Protein AF-A0A8S3URK1-F1 (afdb_monomer_lite)

Structure (mmCIF, N/CA/C/O backbone):
data_AF-A0A8S3URK1-F1
#
_entry.id   AF-A0A8S3URK1-F1
#
loop_
_atom_site.group_PDB
_atom_site.id
_atom_site.type_symbol
_atom_site.label_atom_id
_atom_site.label_alt_id
_atom_site.label_comp_id
_atom_site.label_asym_id
_atom_site.label_entity_id
_atom_site.label_seq_id
_atom_site.pdbx_PDB_ins_code
_atom_site.Cartn_x
_atom_site.Cartn_y
_atom_site.Cartn_z
_atom_site.occupancy
_atom_site.B_iso_or_equiv
_atom_site.auth_seq_id
_atom_site.auth_comp_id
_atom_site.auth_asym_id
_atom_site.auth_atom_id
_atom_site.pdbx_PDB_model_num
ATOM 1 N N . MET A 1 1 ? 63.886 13.505 22.104 1.00 47.84 1 MET A N 1
ATOM 2 C CA . MET A 1 1 ? 63.381 12.835 20.883 1.00 47.84 1 MET A CA 1
ATOM 3 C C . MET A 1 1 ? 62.865 11.463 21.289 1.00 47.84 1 MET A C 1
ATOM 5 O O . MET A 1 1 ? 63.407 10.944 22.248 1.00 47.84 1 MET A O 1
ATOM 9 N N . THR A 1 2 ? 61.852 10.949 20.578 1.00 41.78 2 THR A N 1
ATOM 10 C CA . THR A 1 2 ? 61.028 9.735 20.816 1.00 41.78 2 THR A CA 1
ATOM 11 C C . THR A 1 2 ? 59.815 9.923 21.732 1.00 41.78 2 THR A C 1
ATOM 13 O O . THR A 1 2 ? 59.834 9.609 22.917 1.00 41.78 2 THR A O 1
ATOM 16 N N . SER A 1 3 ? 58.750 10.441 21.112 1.00 43.09 3 SER A N 1
ATOM 17 C CA . SER A 1 3 ? 57.370 10.423 21.595 1.00 43.09 3 SER A CA 1
ATOM 18 C C . SER A 1 3 ? 56.745 9.070 21.237 1.00 43.09 3 SER A C 1
ATOM 20 O O . SER A 1 3 ? 56.792 8.667 20.074 1.00 43.09 3 SER A O 1
ATOM 22 N N . ALA A 1 4 ? 56.207 8.364 22.230 1.00 47.16 4 ALA A N 1
ATOM 23 C CA . ALA A 1 4 ? 55.494 7.104 22.064 1.00 47.16 4 ALA A CA 1
ATOM 24 C C . ALA A 1 4 ? 54.035 7.384 21.673 1.00 47.16 4 ALA A C 1
ATOM 26 O O . ALA A 1 4 ? 53.295 8.015 22.426 1.00 47.16 4 ALA A O 1
ATOM 27 N N . ALA A 1 5 ? 53.630 6.921 20.490 1.00 54.31 5 ALA A N 1
ATOM 28 C CA . ALA A 1 5 ? 52.245 6.945 20.040 1.00 54.31 5 ALA A CA 1
ATOM 29 C C . ALA A 1 5 ? 51.545 5.643 20.458 1.00 54.31 5 ALA A C 1
ATOM 31 O O . ALA A 1 5 ? 51.954 4.548 20.075 1.00 54.31 5 ALA A O 1
ATOM 32 N N . VAL A 1 6 ? 50.494 5.791 21.260 1.00 56.97 6 VAL A N 1
ATOM 33 C CA . VAL A 1 6 ? 49.556 4.740 21.662 1.00 56.97 6 VAL A CA 1
ATOM 34 C C . VAL A 1 6 ? 48.551 4.533 20.525 1.00 56.97 6 VAL A C 1
ATOM 36 O O . VAL A 1 6 ? 47.875 5.478 20.124 1.00 56.97 6 VAL A O 1
ATOM 39 N N . LEU A 1 7 ? 48.452 3.308 20.002 1.00 51.81 7 LEU A N 1
ATOM 40 C CA . LEU A 1 7 ? 47.400 2.897 19.065 1.00 51.81 7 LEU A CA 1
ATOM 41 C C . LEU A 1 7 ? 46.219 2.278 19.835 1.00 51.81 7 LEU A C 1
ATOM 43 O O . LEU A 1 7 ? 46.465 1.490 20.753 1.00 51.81 7 LEU A O 1
ATOM 47 N N . PRO A 1 8 ? 44.953 2.560 19.472 1.00 57.94 8 PRO A N 1
ATOM 48 C CA . PRO A 1 8 ? 43.804 1.893 20.068 1.00 57.94 8 PRO A CA 1
ATOM 49 C C . PRO A 1 8 ? 43.569 0.517 19.438 1.00 57.94 8 PRO A C 1
ATOM 51 O O . PRO A 1 8 ? 43.582 0.347 18.219 1.00 57.94 8 PRO A O 1
ATOM 54 N N . SER A 1 9 ? 43.313 -0.448 20.314 1.00 50.94 9 SER A N 1
ATOM 55 C CA . SER A 1 9 ? 42.939 -1.825 20.011 1.00 50.94 9 SER A CA 1
ATOM 56 C C . SER A 1 9 ? 41.551 -1.878 19.361 1.00 50.94 9 SER A C 1
ATOM 58 O O . SER A 1 9 ? 40.572 -1.410 19.941 1.00 50.94 9 SER A O 1
ATOM 60 N N . ILE A 1 10 ? 41.461 -2.438 18.153 1.00 49.50 10 ILE A N 1
ATOM 61 C CA . ILE A 1 10 ? 40.202 -2.652 17.430 1.00 49.50 10 ILE A CA 1
ATOM 62 C C . ILE A 1 10 ? 39.652 -4.023 17.841 1.00 49.50 10 ILE A C 1
ATOM 64 O O . ILE A 1 10 ? 40.228 -5.060 17.513 1.00 49.50 10 ILE A O 1
ATOM 68 N N . HIS A 1 11 ? 38.533 -4.032 18.566 1.00 46.09 11 HIS A N 1
ATOM 69 C CA . HIS A 1 11 ? 37.750 -5.235 18.841 1.00 46.09 11 HIS A CA 1
ATOM 70 C C . HIS A 1 11 ? 36.965 -5.641 17.585 1.00 46.09 11 HIS A C 1
ATOM 72 O O . HIS A 1 11 ? 35.986 -4.999 17.209 1.00 46.09 11 HIS A O 1
ATOM 78 N N . LEU A 1 12 ? 37.402 -6.720 16.934 1.00 48.31 12 LEU A N 1
ATOM 79 C CA . LEU A 1 12 ? 36.642 -7.411 15.895 1.00 48.31 12 LEU A CA 1
ATOM 80 C C . LEU A 1 12 ? 35.584 -8.299 16.559 1.00 48.31 12 LEU A C 1
ATOM 82 O O . LEU A 1 12 ? 35.905 -9.329 17.152 1.00 48.31 12 LEU A O 1
ATOM 86 N N . HIS A 1 13 ? 34.318 -7.895 16.448 1.00 48.47 13 HIS A N 1
ATOM 87 C CA . HIS A 1 13 ? 33.186 -8.755 16.768 1.00 48.47 13 HIS A CA 1
ATOM 88 C C . HIS A 1 13 ? 33.072 -9.878 15.732 1.00 48.47 13 HIS A C 1
ATOM 90 O O . HIS A 1 13 ? 32.981 -9.660 14.526 1.00 48.47 13 HIS A O 1
ATOM 96 N N . ASN A 1 14 ? 33.092 -11.093 16.264 1.00 44.47 14 ASN A N 1
ATOM 97 C CA . ASN A 1 14 ? 32.997 -12.367 15.577 1.00 44.47 14 ASN A CA 1
ATOM 98 C C . ASN A 1 14 ? 31.543 -12.578 15.106 1.00 44.47 14 ASN A C 1
ATOM 100 O O . ASN A 1 14 ? 30.657 -12.832 15.922 1.00 44.47 14 ASN A O 1
ATOM 104 N N . LEU A 1 15 ? 31.278 -12.421 13.805 1.00 48.09 15 LEU A N 1
ATOM 105 C CA . LEU A 1 15 ? 29.980 -12.735 13.201 1.00 48.09 15 LEU A CA 1
ATOM 106 C C . LEU A 1 15 ? 29.889 -14.246 12.964 1.00 48.09 15 LEU A C 1
ATOM 108 O O . LEU A 1 15 ? 30.557 -14.803 12.092 1.00 48.09 15 LEU A O 1
ATOM 112 N N . GLY A 1 16 ? 29.049 -14.893 13.772 1.00 40.69 16 GLY A N 1
ATOM 113 C CA . GLY A 1 16 ? 28.664 -16.291 13.633 1.00 40.69 16 GLY A CA 1
ATOM 114 C C . GLY A 1 16 ? 28.032 -16.555 12.270 1.00 40.69 16 GLY A C 1
ATOM 115 O O . GLY A 1 16 ? 26.977 -16.025 11.933 1.00 40.69 16 GLY A O 1
ATOM 116 N N . ARG A 1 17 ? 28.709 -17.391 11.485 1.00 46.41 17 ARG A N 1
ATOM 117 C CA . ARG A 1 17 ? 28.265 -17.900 10.191 1.00 46.41 17 ARG A CA 1
ATOM 118 C C . ARG A 1 17 ? 27.386 -19.127 10.436 1.00 46.41 17 ARG A C 1
ATOM 120 O O . ARG A 1 17 ? 27.897 -20.232 10.596 1.00 46.41 17 ARG A O 1
ATOM 127 N N . SER A 1 18 ? 26.075 -18.930 10.507 1.00 44.03 18 SER A N 1
ATOM 128 C CA . SER A 1 18 ? 25.092 -20.013 10.535 1.00 44.03 18 SER A CA 1
ATOM 129 C C . SER A 1 18 ? 25.006 -20.668 9.155 1.00 44.03 18 SER A C 1
ATOM 131 O O . SER A 1 18 ? 24.635 -20.053 8.158 1.00 44.03 18 SER A O 1
ATOM 133 N N . HIS A 1 19 ? 25.402 -21.937 9.115 1.00 39.25 19 HIS A N 1
ATOM 134 C CA . HIS A 1 19 ? 25.203 -22.860 8.008 1.00 39.25 19 HIS A CA 1
ATOM 135 C C . HIS A 1 19 ? 23.713 -23.229 7.951 1.00 39.25 19 HIS A C 1
ATOM 137 O O . HIS A 1 19 ? 23.219 -23.891 8.860 1.00 39.25 19 HIS A O 1
ATOM 143 N N . THR A 1 20 ? 22.995 -22.837 6.899 1.00 50.47 20 THR A N 1
ATOM 144 C CA . THR A 1 20 ? 21.738 -23.497 6.526 1.00 50.47 20 THR A CA 1
ATOM 145 C C . THR A 1 20 ? 22.033 -24.463 5.385 1.00 50.47 20 THR A C 1
ATOM 147 O O . THR A 1 20 ? 22.537 -24.088 4.325 1.00 50.47 20 THR A O 1
ATOM 150 N N . MET A 1 21 ? 21.807 -25.746 5.662 1.00 41.84 21 MET A N 1
ATOM 151 C CA . MET A 1 21 ? 21.830 -26.827 4.686 1.00 41.84 21 MET A CA 1
ATOM 152 C C . MET A 1 21 ? 20.651 -26.633 3.730 1.00 41.84 21 MET A C 1
ATOM 154 O O . MET A 1 21 ? 19.505 -26.555 4.163 1.00 41.84 21 MET A O 1
ATOM 158 N N . TYR A 1 22 ? 20.946 -26.542 2.436 1.00 38.03 22 TYR A N 1
ATOM 159 C CA . TYR A 1 22 ? 19.960 -26.649 1.367 1.00 38.03 22 TYR A CA 1
ATOM 160 C C . TYR A 1 22 ? 19.653 -28.137 1.180 1.00 38.03 22 TYR A C 1
ATOM 162 O O . TYR A 1 22 ? 20.423 -28.865 0.552 1.00 38.03 22 TYR A O 1
ATOM 170 N N . GLU A 1 23 ? 18.554 -28.600 1.770 1.00 42.09 23 GLU A N 1
ATOM 171 C CA . GLU A 1 23 ? 18.009 -29.918 1.471 1.00 42.09 23 GLU A CA 1
ATOM 172 C C . GLU A 1 23 ? 17.191 -29.863 0.183 1.00 42.09 23 GLU A C 1
ATOM 174 O O . GLU A 1 23 ? 16.421 -28.944 -0.091 1.00 42.09 23 GLU A O 1
ATOM 179 N N . SER A 1 24 ? 17.452 -30.856 -0.651 1.00 43.78 24 SER A N 1
ATOM 180 C CA . SER A 1 24 ? 16.912 -31.024 -1.988 1.00 43.78 24 SER A CA 1
ATOM 181 C C . SER A 1 24 ? 15.604 -31.798 -1.889 1.00 43.78 24 SER A C 1
ATOM 183 O O . SER A 1 24 ? 15.600 -32.880 -1.304 1.00 43.78 24 SER A O 1
ATOM 185 N N . SER A 1 25 ? 14.518 -31.340 -2.517 1.00 42.56 25 SER A N 1
ATOM 186 C CA . SER A 1 25 ? 13.457 -32.278 -2.890 1.00 42.56 25 SER A CA 1
ATOM 187 C C . SER A 1 25 ? 12.520 -31.799 -3.992 1.00 42.56 25 SER A C 1
ATOM 189 O O . SER A 1 25 ? 11.996 -30.694 -3.976 1.00 42.56 25 SER A O 1
ATOM 191 N N . ASN A 1 26 ? 12.301 -32.746 -4.902 1.00 42.41 26 ASN A N 1
ATOM 192 C CA . ASN A 1 26 ? 11.118 -32.986 -5.717 1.00 42.41 26 ASN A CA 1
ATOM 193 C C . ASN A 1 26 ? 10.698 -31.976 -6.788 1.00 42.41 26 ASN A C 1
ATOM 195 O O . ASN A 1 26 ? 9.828 -31.129 -6.626 1.00 42.41 26 ASN A O 1
ATOM 199 N N . ARG A 1 27 ? 11.190 -32.272 -7.997 1.00 42.44 27 ARG A N 1
ATOM 200 C CA . ARG A 1 27 ? 10.417 -32.118 -9.229 1.00 42.44 27 ARG A CA 1
ATOM 201 C C . ARG A 1 27 ? 9.268 -33.135 -9.224 1.00 42.44 27 ARG A C 1
ATOM 203 O O . ARG A 1 27 ? 9.509 -34.337 -9.332 1.00 42.44 27 ARG A O 1
ATOM 210 N N . HIS A 1 28 ? 8.032 -32.656 -9.159 1.00 40.91 28 HIS A N 1
ATOM 211 C CA . HIS A 1 28 ? 6.865 -33.407 -9.607 1.00 40.91 28 HIS A CA 1
ATOM 212 C C . HIS A 1 28 ? 6.241 -32.701 -10.808 1.00 40.91 28 HIS A C 1
ATOM 214 O O . HIS A 1 28 ? 5.720 -31.595 -10.731 1.00 40.91 28 HIS A O 1
ATOM 220 N N . THR A 1 29 ? 6.366 -33.376 -11.945 1.00 45.81 29 THR A N 1
ATOM 221 C CA . THR A 1 29 ? 5.532 -33.251 -13.137 1.00 45.81 29 THR A CA 1
ATOM 222 C C . THR A 1 29 ? 4.066 -33.416 -12.760 1.00 45.81 29 THR A C 1
ATOM 224 O O . THR A 1 29 ? 3.673 -34.501 -12.336 1.00 45.81 29 THR A O 1
ATOM 227 N N . VAL A 1 30 ? 3.263 -32.373 -12.964 1.00 42.00 30 VAL A N 1
ATOM 228 C CA . VAL A 1 30 ? 1.802 -32.472 -12.944 1.00 42.00 30 VAL A CA 1
ATOM 229 C C . VAL A 1 30 ? 1.272 -32.302 -14.362 1.00 42.00 30 VAL A C 1
ATOM 231 O O . VAL A 1 30 ? 1.680 -31.423 -15.121 1.00 42.00 30 VAL A O 1
ATOM 234 N N . LEU A 1 31 ? 0.409 -33.255 -14.692 1.00 39.50 31 LEU A N 1
ATOM 235 C CA . LEU A 1 31 ? -0.284 -33.489 -15.943 1.00 39.50 31 LEU A CA 1
ATOM 236 C C . LEU A 1 31 ? -1.135 -32.298 -16.391 1.00 39.50 31 LEU A C 1
ATOM 238 O O . LEU A 1 31 ? -1.891 -31.722 -15.615 1.00 39.50 31 LEU A O 1
ATOM 242 N N . GLN A 1 32 ? -1.089 -32.037 -17.698 1.00 40.94 32 GLN A N 1
ATOM 243 C CA . GLN A 1 32 ? -2.161 -31.369 -18.425 1.00 40.94 32 GLN A CA 1
ATOM 244 C C . GLN A 1 32 ? -3.442 -32.205 -18.319 1.00 40.94 32 GLN A C 1
ATOM 246 O O . GLN A 1 32 ? -3.496 -33.312 -18.853 1.00 40.94 32 GLN A O 1
ATOM 251 N N . TYR A 1 33 ? -4.486 -31.645 -17.710 1.00 40.22 33 TYR A N 1
ATOM 252 C CA . TYR A 1 33 ? -5.861 -32.032 -18.004 1.00 40.22 33 TYR A CA 1
ATOM 253 C C . TYR A 1 33 ? -6.613 -30.837 -18.577 1.00 40.22 33 TYR A C 1
ATOM 255 O O . TYR A 1 33 ? -6.858 -29.827 -17.926 1.00 40.22 33 TYR A O 1
ATOM 263 N N . VAL A 1 34 ? -6.952 -30.993 -19.852 1.00 44.06 34 VAL A N 1
ATOM 264 C CA . VAL A 1 34 ? -7.937 -30.213 -20.586 1.00 44.06 34 VAL A CA 1
ATOM 265 C C . VAL A 1 34 ? -9.311 -30.649 -20.092 1.00 44.06 34 VAL A C 1
ATOM 267 O O . VAL A 1 34 ? -9.696 -31.786 -20.338 1.00 44.06 34 VAL A O 1
ATOM 270 N N . THR A 1 35 ? -10.071 -29.754 -19.466 1.00 43.50 35 THR A N 1
ATOM 271 C CA . THR A 1 35 ? -11.538 -29.791 -19.527 1.00 43.50 35 THR A CA 1
ATOM 272 C C . THR A 1 35 ? -12.054 -28.362 -19.561 1.00 43.50 35 THR A C 1
ATOM 274 O O . THR A 1 35 ? -11.764 -27.548 -18.690 1.00 43.50 35 THR A O 1
ATOM 277 N N . GLY A 1 36 ? -12.743 -28.036 -20.650 1.00 39.22 36 GLY A N 1
ATOM 278 C CA . GLY A 1 36 ? -13.440 -26.776 -20.801 1.00 39.22 36 GLY A CA 1
ATOM 279 C C . GLY A 1 36 ? -14.810 -26.844 -20.151 1.00 39.22 36 GLY A C 1
ATOM 280 O O . GLY A 1 36 ? -15.503 -27.848 -20.282 1.00 39.22 36 GLY A O 1
ATOM 281 N N . VAL A 1 37 ? -15.219 -25.735 -19.546 1.00 42.34 37 VAL A N 1
ATOM 282 C CA . VAL A 1 37 ? -16.623 -25.368 -19.381 1.00 42.34 37 VAL A CA 1
ATOM 283 C C . VAL A 1 37 ? -16.699 -23.850 -19.540 1.00 42.34 37 VAL A C 1
ATOM 285 O O . VAL A 1 37 ? -16.269 -23.089 -18.681 1.00 42.34 37 VAL A O 1
ATOM 288 N N . HIS A 1 38 ? -17.216 -23.407 -20.686 1.00 38.91 38 HIS A N 1
ATOM 289 C CA . HIS A 1 38 ? -17.666 -22.034 -20.878 1.00 38.91 38 HIS A CA 1
ATOM 290 C C . HIS A 1 38 ? -19.008 -21.872 -20.159 1.00 38.91 38 HIS A C 1
ATOM 292 O O . HIS A 1 38 ? -20.006 -22.438 -20.601 1.00 38.91 38 HIS A O 1
ATOM 298 N N . ILE A 1 39 ? -19.050 -21.068 -19.097 1.00 41.91 39 ILE A N 1
ATOM 299 C CA . ILE A 1 39 ? -20.295 -20.475 -18.602 1.00 41.91 39 ILE A CA 1
ATOM 300 C C . ILE A 1 39 ? -20.234 -18.992 -18.936 1.00 41.91 39 ILE A C 1
ATOM 302 O O . ILE A 1 39 ? -19.425 -18.230 -18.417 1.00 41.91 39 ILE A O 1
ATOM 306 N N . SER A 1 40 ? -21.060 -18.622 -19.905 1.00 44.50 40 SER A N 1
ATOM 307 C CA . SER A 1 40 ? -21.350 -17.248 -20.279 1.00 44.50 40 SER A CA 1
ATOM 308 C C . SER A 1 40 ? -22.435 -16.721 -19.349 1.00 44.50 40 SER A C 1
ATOM 310 O O . SER A 1 40 ? -23.508 -17.317 -19.277 1.00 44.50 40 SER A O 1
ATOM 312 N N . THR A 1 41 ? -22.206 -15.581 -18.705 1.00 37.09 41 THR A N 1
ATOM 313 C CA . THR A 1 41 ? -23.281 -14.762 -18.132 1.00 37.09 41 THR A CA 1
ATOM 314 C C . THR A 1 41 ? -23.099 -13.290 -18.509 1.00 37.09 41 THR A C 1
ATOM 316 O O . THR A 1 41 ? -21.990 -12.858 -18.835 1.00 37.09 41 THR A O 1
ATOM 319 N N . PRO A 1 42 ? -24.209 -12.538 -18.612 1.00 51.31 42 PRO A N 1
ATOM 320 C CA . PRO A 1 42 ? -24.300 -11.403 -19.513 1.00 51.31 42 PRO A CA 1
ATOM 321 C C . PRO A 1 42 ? -23.984 -10.065 -18.842 1.00 51.31 42 PRO A C 1
ATOM 323 O O . PRO A 1 42 ? -24.346 -9.794 -17.702 1.00 51.31 42 PRO A O 1
ATOM 326 N N . SER A 1 43 ? -23.371 -9.192 -19.639 1.00 35.28 43 SER A N 1
ATOM 327 C CA . SER A 1 43 ? -23.187 -7.770 -19.372 1.00 35.28 43 SER A CA 1
ATOM 328 C C . SER A 1 43 ? -24.535 -7.041 -19.418 1.00 35.28 43 SER A C 1
ATOM 330 O O . SER A 1 43 ? -25.130 -6.876 -20.484 1.00 35.28 43 SER A O 1
ATOM 332 N N . SER A 1 44 ? -25.021 -6.591 -18.262 1.00 41.41 44 SER A N 1
ATOM 333 C CA . SER A 1 44 ? -26.115 -5.625 -18.163 1.00 41.41 44 SER A CA 1
ATOM 334 C C . SER A 1 44 ? -25.550 -4.213 -18.007 1.00 41.41 44 SER A C 1
ATOM 336 O O . SER A 1 44 ? -24.970 -3.858 -16.981 1.00 41.41 44 SER A O 1
ATOM 338 N N . TYR A 1 45 ? -25.747 -3.403 -19.044 1.00 36.16 45 TYR A N 1
ATOM 339 C CA . TYR A 1 45 ? -25.557 -1.958 -19.033 1.00 36.16 45 TYR A CA 1
ATOM 340 C C . TYR A 1 45 ? -26.515 -1.303 -18.032 1.00 36.16 45 TYR A C 1
ATOM 342 O O . TYR A 1 45 ? -27.726 -1.349 -18.233 1.00 36.16 45 TYR A O 1
ATOM 350 N N . ASN A 1 46 ? -25.981 -0.607 -17.025 1.00 37.62 46 ASN A N 1
ATOM 351 C CA . ASN A 1 46 ? -26.743 0.379 -16.262 1.00 37.62 46 ASN A CA 1
ATOM 352 C C . ASN A 1 46 ? -26.277 1.787 -16.645 1.00 37.62 46 ASN A C 1
ATOM 354 O O . ASN A 1 46 ? -25.191 2.246 -16.295 1.00 37.62 46 ASN A O 1
ATOM 358 N N . ARG A 1 47 ? -27.116 2.445 -17.446 1.00 38.16 47 ARG A N 1
ATOM 359 C CA . ARG A 1 47 ? -26.959 3.810 -17.941 1.00 38.16 47 ARG A CA 1
ATOM 360 C C . ARG A 1 47 ? -27.895 4.701 -17.130 1.00 38.16 47 ARG A C 1
ATOM 362 O O . ARG A 1 47 ? -29.043 4.883 -17.516 1.00 38.16 47 ARG A O 1
ATOM 369 N N . SER A 1 48 ? -27.398 5.268 -16.035 1.00 37.12 48 SER A N 1
ATOM 370 C CA . SER A 1 48 ? -28.146 6.247 -15.242 1.00 37.12 48 SER A CA 1
ATOM 371 C C . SER A 1 48 ? -27.752 7.674 -15.625 1.00 37.12 48 SER A C 1
ATOM 373 O O . SER A 1 48 ? -26.663 8.158 -15.340 1.00 37.12 48 SER A O 1
ATOM 375 N N . SER A 1 49 ? -28.671 8.297 -16.360 1.00 37.78 49 SER A N 1
ATOM 376 C CA . SER A 1 49 ? -29.280 9.595 -16.046 1.00 37.78 49 SER A CA 1
ATOM 377 C C . SER A 1 49 ? -28.366 10.751 -15.635 1.00 37.78 49 SER A C 1
ATOM 379 O O . SER A 1 49 ? -28.022 10.941 -14.474 1.00 37.78 49 SER A O 1
ATOM 381 N N . ARG A 1 50 ? -28.119 11.626 -16.617 1.00 37.72 50 ARG A N 1
ATOM 382 C CA . ARG A 1 50 ? -27.831 13.050 -16.418 1.00 37.72 50 ARG A CA 1
ATOM 383 C C . ARG A 1 50 ? -28.952 13.713 -15.610 1.00 37.72 50 ARG A C 1
ATOM 385 O O . ARG A 1 50 ? -30.094 13.722 -16.063 1.00 37.72 50 ARG A O 1
ATOM 392 N N . SER A 1 51 ? -28.587 14.409 -14.542 1.00 39.59 51 SER A N 1
ATOM 393 C CA . SER A 1 51 ? -29.345 15.543 -14.012 1.00 39.59 51 SER A CA 1
ATOM 394 C C . SER A 1 51 ? -28.434 16.764 -13.946 1.00 39.59 51 SER A C 1
ATOM 396 O O . SER A 1 51 ? -27.436 16.803 -13.232 1.00 39.59 51 SER A O 1
ATOM 398 N N . SER A 1 52 ? -28.784 17.749 -14.765 1.00 40.25 52 SER A N 1
ATOM 399 C CA . SER A 1 52 ? -28.345 19.136 -14.701 1.00 40.25 52 SER A CA 1
ATOM 400 C C . SER A 1 52 ? -28.769 19.796 -13.388 1.00 40.25 52 SER A C 1
ATOM 402 O O . SER A 1 52 ? -29.893 19.539 -12.962 1.00 40.25 52 SER A O 1
ATOM 404 N N . LEU A 1 53 ? -27.955 20.714 -12.849 1.00 37.09 53 LEU A N 1
ATOM 405 C CA . LEU A 1 53 ? -28.315 22.094 -12.450 1.00 37.09 53 LEU A CA 1
ATOM 406 C C . LEU A 1 53 ? -27.216 22.730 -11.570 1.00 37.09 53 LEU A C 1
ATOM 408 O O . LEU A 1 53 ? -26.641 22.065 -10.719 1.00 37.09 53 LEU A O 1
ATOM 412 N N . GLY A 1 54 ? -26.999 24.041 -11.750 1.00 33.25 54 GLY A N 1
ATOM 413 C CA . GLY A 1 54 ? -26.388 24.945 -10.755 1.00 33.25 54 GLY A CA 1
ATOM 414 C C . GLY A 1 54 ? -24.918 25.308 -11.002 1.00 33.25 54 GLY A C 1
ATOM 415 O O . GLY A 1 54 ? -24.029 24.533 -10.695 1.00 33.25 54 GLY A O 1
ATOM 416 N N . ALA A 1 55 ? -24.626 26.416 -11.694 1.00 36.81 55 ALA A N 1
ATOM 417 C CA . ALA A 1 55 ? -24.377 27.754 -11.117 1.00 36.81 55 ALA A CA 1
ATOM 418 C C . ALA A 1 55 ? -22.956 27.907 -10.519 1.00 36.81 55 ALA A C 1
ATOM 420 O O . ALA A 1 55 ? -22.616 27.332 -9.500 1.00 36.81 55 ALA A O 1
ATOM 421 N N . SER A 1 56 ? -22.058 28.604 -11.223 1.00 38.06 56 SER A N 1
ATOM 422 C CA . SER A 1 56 ? -21.725 30.025 -10.991 1.00 38.06 56 SER A CA 1
ATOM 423 C C . SER A 1 56 ? -20.614 30.235 -9.958 1.00 38.06 56 SER A C 1
ATOM 425 O O . SER A 1 56 ? -20.861 30.211 -8.762 1.00 38.06 56 SER A O 1
ATOM 427 N N . SER A 1 57 ? -19.418 30.610 -10.414 1.00 39.69 57 SER A N 1
ATOM 428 C CA . SER A 1 57 ? -18.768 31.831 -9.922 1.00 39.69 57 SER A CA 1
ATOM 429 C C . SER A 1 57 ? -17.584 32.229 -10.801 1.00 39.69 57 SER A C 1
ATOM 431 O O . SER A 1 57 ? -16.980 31.447 -11.530 1.00 39.69 57 SER A O 1
ATOM 433 N N . ARG A 1 58 ? -17.378 33.538 -10.797 1.00 44.38 58 ARG A N 1
ATOM 434 C CA . ARG A 1 58 ? -16.532 34.352 -11.650 1.00 44.38 58 ARG A CA 1
ATOM 435 C C . ARG A 1 58 ? -15.103 34.438 -11.102 1.00 44.38 58 ARG A C 1
ATOM 437 O O . ARG A 1 58 ? -14.921 34.429 -9.897 1.00 44.38 58 ARG A O 1
ATOM 444 N N . ILE A 1 59 ? -14.174 34.706 -12.025 1.00 48.03 59 ILE A N 1
ATOM 445 C CA . ILE A 1 59 ? -13.009 35.607 -11.899 1.00 48.03 59 ILE A CA 1
ATOM 446 C C . ILE A 1 59 ? -12.007 35.299 -10.768 1.00 48.03 59 ILE A C 1
ATOM 448 O O . ILE A 1 59 ? -12.263 35.580 -9.607 1.00 48.03 59 ILE A O 1
ATOM 452 N N . ASN A 1 60 ? -10.783 34.914 -11.155 1.00 37.91 60 ASN A N 1
ATOM 453 C CA . ASN A 1 60 ? -9.560 35.626 -10.751 1.00 37.91 60 ASN A CA 1
ATOM 454 C C . ASN A 1 60 ? -8.345 35.176 -11.586 1.00 37.91 60 ASN A C 1
ATOM 456 O O . ASN A 1 60 ? -7.823 34.077 -11.434 1.00 37.91 60 ASN A O 1
ATOM 460 N N . ARG A 1 61 ? -7.868 36.071 -12.461 1.00 45.78 61 ARG A N 1
ATOM 461 C CA . ARG A 1 61 ? -6.431 36.210 -12.762 1.00 45.78 61 ARG A CA 1
ATOM 462 C C . ARG A 1 61 ? -5.850 37.110 -11.663 1.00 45.78 61 ARG A C 1
ATOM 464 O O . ARG A 1 61 ? -6.531 38.068 -11.298 1.00 45.78 61 ARG A O 1
ATOM 471 N N . PRO A 1 62 ? -4.604 36.898 -11.204 1.00 53.91 62 PRO A N 1
ATOM 472 C CA . PRO A 1 62 ? -3.534 37.699 -11.804 1.00 53.91 62 PRO A CA 1
ATOM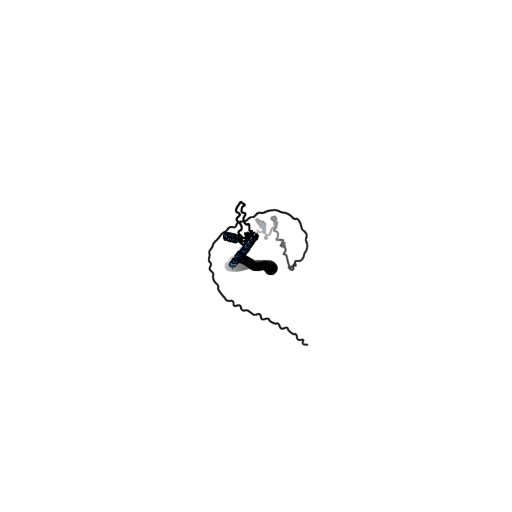 473 C C . PRO A 1 62 ? -2.130 37.054 -11.867 1.00 53.91 62 PRO A C 1
ATOM 475 O O . PRO A 1 62 ? -1.767 36.188 -11.087 1.00 53.91 62 PRO A O 1
ATOM 478 N N . ARG A 1 63 ? -1.350 37.634 -12.793 1.00 40.50 63 ARG A N 1
ATOM 479 C CA . ARG A 1 63 ? 0.081 37.998 -12.733 1.00 40.50 63 ARG A CA 1
ATOM 480 C C . ARG A 1 63 ? 1.170 36.921 -12.586 1.00 40.50 63 ARG A C 1
ATOM 482 O O . ARG A 1 63 ? 1.492 36.454 -11.507 1.00 40.50 63 ARG A O 1
ATOM 489 N N . THR A 1 64 ? 1.853 36.709 -13.716 1.00 51.66 64 THR A N 1
ATOM 490 C CA . THR A 1 64 ? 3.279 37.048 -13.934 1.00 51.66 64 THR A CA 1
ATOM 491 C C . THR A 1 64 ? 4.140 37.298 -12.690 1.00 51.66 64 THR A C 1
ATOM 493 O O . THR A 1 64 ? 3.947 38.315 -12.026 1.00 51.66 64 THR A O 1
ATOM 496 N N . ALA A 1 65 ? 5.202 36.511 -12.514 1.00 41.44 65 ALA A N 1
ATOM 497 C CA . ALA A 1 65 ? 6.594 36.899 -12.786 1.00 41.44 65 ALA A CA 1
ATOM 498 C C . ALA A 1 65 ? 7.572 35.974 -12.043 1.00 41.44 65 ALA A C 1
ATOM 500 O O . ALA A 1 65 ? 7.309 35.611 -10.905 1.00 41.44 65 ALA A O 1
ATOM 501 N N . ALA A 1 66 ? 8.728 35.751 -12.684 1.00 39.41 66 ALA A N 1
ATOM 502 C CA . ALA A 1 66 ? 10.032 35.453 -12.079 1.00 39.41 66 ALA A CA 1
ATOM 503 C C . ALA A 1 66 ? 10.190 34.079 -11.388 1.00 39.41 66 ALA A C 1
ATOM 505 O O . ALA A 1 66 ? 9.326 33.630 -10.659 1.00 39.41 66 ALA A O 1
ATOM 506 N N . ALA A 1 67 ? 11.292 33.347 -11.497 1.00 39.31 67 ALA A N 1
ATOM 507 C CA . ALA A 1 67 ? 12.528 33.416 -12.267 1.00 39.31 67 ALA A CA 1
ATOM 508 C C . ALA A 1 67 ? 13.329 32.135 -11.906 1.00 39.31 67 ALA A C 1
ATOM 510 O O . ALA A 1 67 ? 12.934 31.444 -10.972 1.00 39.31 67 ALA A O 1
ATOM 511 N N . VAL A 1 68 ? 14.498 31.927 -12.544 1.00 38.91 68 VAL A N 1
ATOM 512 C CA . VAL A 1 68 ? 15.696 31.280 -11.937 1.00 38.91 68 VAL A CA 1
ATOM 513 C C . VAL A 1 68 ? 15.580 29.743 -11.786 1.00 38.91 68 VAL A C 1
ATOM 515 O O . VAL A 1 68 ? 14.724 29.253 -11.074 1.00 38.91 68 VAL A O 1
ATOM 518 N N . LEU A 1 69 ? 16.383 28.851 -12.374 1.00 41.25 69 LEU A N 1
ATOM 519 C CA . LEU A 1 69 ? 17.626 28.854 -13.153 1.00 41.25 69 LEU A CA 1
ATOM 520 C C . LEU A 1 69 ? 17.659 27.510 -13.904 1.00 41.25 69 LEU A C 1
ATOM 522 O O . LEU A 1 69 ? 17.464 26.467 -13.284 1.00 41.25 69 LEU A O 1
ATOM 526 N N . THR A 1 70 ? 17.978 27.503 -15.195 1.00 38.38 70 THR A N 1
ATOM 527 C CA . THR A 1 70 ? 18.459 26.287 -15.867 1.00 38.38 70 THR A CA 1
ATOM 528 C C . THR A 1 70 ? 19.870 26.550 -16.362 1.00 38.38 70 THR A C 1
ATOM 530 O O . THR A 1 70 ? 20.078 27.360 -17.266 1.00 38.38 70 THR A O 1
ATOM 533 N N . ASN A 1 71 ? 20.825 25.879 -15.720 1.00 42.81 71 ASN A N 1
ATOM 534 C CA . ASN A 1 71 ? 22.205 25.751 -16.162 1.00 42.81 71 ASN A CA 1
ATOM 535 C C . ASN A 1 71 ? 22.227 25.066 -17.532 1.00 42.81 71 ASN A C 1
ATOM 537 O O . ASN A 1 71 ? 21.952 23.873 -17.629 1.00 42.81 71 ASN A O 1
ATOM 541 N N . ASN A 1 72 ? 22.567 25.825 -18.571 1.00 38.09 72 ASN A N 1
ATOM 542 C CA . ASN A 1 72 ? 23.016 25.283 -19.847 1.00 38.09 72 ASN A CA 1
ATOM 543 C C . ASN A 1 72 ? 24.537 25.409 -19.884 1.00 38.09 72 ASN A C 1
ATOM 545 O O . ASN A 1 72 ? 25.079 26.460 -20.227 1.00 38.09 72 ASN A O 1
ATOM 549 N N . GLU A 1 73 ? 25.203 24.328 -19.498 1.00 41.47 73 GLU A N 1
ATOM 550 C CA . GLU A 1 73 ? 26.615 24.108 -19.767 1.00 41.47 73 GLU A CA 1
ATOM 551 C C . GLU A 1 73 ? 26.770 23.369 -21.101 1.00 41.47 73 GLU A C 1
ATOM 553 O O . GLU A 1 73 ? 26.056 22.407 -21.378 1.00 41.47 73 GLU A O 1
ATOM 558 N N . CYS A 1 74 ? 27.757 23.842 -21.864 1.00 43.41 74 CYS A N 1
ATOM 559 C CA . CYS A 1 74 ? 28.451 23.170 -22.962 1.00 43.41 74 CYS A CA 1
ATOM 560 C C . CYS A 1 74 ? 27.686 22.995 -24.287 1.00 43.41 74 CYS A C 1
ATOM 562 O O . CYS A 1 74 ? 26.760 22.206 -24.419 1.00 43.41 74 CYS A O 1
ATOM 564 N N . ASP A 1 75 ? 28.154 23.684 -25.331 1.00 44.50 75 ASP A N 1
ATOM 565 C CA . ASP A 1 75 ? 29.125 23.098 -26.276 1.00 44.50 75 ASP A CA 1
ATOM 566 C C . ASP A 1 75 ? 29.076 23.872 -27.610 1.00 44.50 75 ASP A C 1
ATOM 568 O O . ASP A 1 75 ? 28.380 23.526 -28.565 1.00 44.50 75 ASP A O 1
ATOM 572 N N . ARG A 1 76 ? 29.775 25.014 -27.664 1.00 43.84 76 ARG A N 1
ATOM 573 C CA . ARG A 1 76 ? 29.989 25.772 -28.906 1.00 43.84 76 ARG A CA 1
ATOM 574 C C . ARG A 1 76 ? 31.202 25.178 -29.618 1.00 43.84 76 ARG A C 1
ATOM 576 O O . ARG A 1 76 ? 32.306 25.706 -29.524 1.00 43.84 76 ARG A O 1
ATOM 583 N N . VAL A 1 77 ? 30.974 24.088 -30.343 1.00 45.00 77 VAL A N 1
ATOM 584 C CA . VAL A 1 77 ? 31.929 23.525 -31.301 1.00 45.00 77 VAL A CA 1
ATOM 585 C C . VAL A 1 77 ? 31.383 23.738 -32.710 1.00 45.00 77 VAL A C 1
ATOM 587 O O . VAL A 1 77 ? 30.325 23.235 -33.069 1.00 45.00 77 VAL A O 1
ATOM 590 N N . SER A 1 78 ? 32.123 24.541 -33.477 1.00 50.41 78 SER A N 1
ATOM 591 C CA . SER A 1 78 ? 32.203 24.599 -34.941 1.00 50.41 78 SER A CA 1
ATOM 592 C C . SER A 1 78 ? 31.017 24.069 -35.756 1.00 50.41 78 SER A C 1
ATOM 594 O O . SER A 1 78 ? 31.012 22.922 -36.197 1.00 50.41 78 SER A O 1
ATOM 596 N N . GLN A 1 79 ? 30.106 24.971 -36.120 1.00 44.59 79 GLN A N 1
ATOM 597 C CA . GLN A 1 79 ? 29.336 24.859 -37.358 1.00 44.59 79 GLN A CA 1
ATOM 598 C C . GLN A 1 79 ? 29.994 25.745 -38.420 1.00 44.59 79 GLN A C 1
ATOM 600 O O . GLN A 1 79 ? 29.725 26.936 -38.543 1.00 44.59 79 GLN A O 1
ATOM 605 N N . VAL A 1 80 ? 30.915 25.134 -39.168 1.00 51.78 80 VAL A N 1
ATOM 606 C CA . VAL A 1 80 ? 31.281 25.579 -40.514 1.00 51.78 80 VAL A CA 1
ATOM 607 C C . VAL A 1 80 ? 30.133 25.130 -41.411 1.00 51.78 80 VAL A C 1
ATOM 609 O O . VAL A 1 80 ? 30.087 23.983 -41.853 1.00 51.78 80 VAL A O 1
ATOM 612 N N . GLU A 1 81 ? 29.146 26.002 -41.595 1.00 47.03 81 GLU A N 1
ATOM 613 C CA . GLU A 1 81 ? 28.068 25.768 -42.548 1.00 47.03 81 GLU A CA 1
ATOM 614 C C . GLU A 1 81 ? 28.563 26.084 -43.958 1.00 47.03 81 GLU A C 1
ATOM 616 O O . GLU A 1 81 ? 28.970 27.196 -44.291 1.00 47.03 81 GLU A O 1
ATOM 621 N N . HIS A 1 82 ? 28.563 25.028 -44.763 1.00 46.16 82 HIS A N 1
ATOM 622 C CA . HIS A 1 82 ? 28.825 25.032 -46.188 1.00 46.16 82 HIS A CA 1
ATOM 623 C C . HIS A 1 82 ? 27.843 25.946 -46.931 1.00 46.16 82 HIS A C 1
ATOM 625 O O . HIS A 1 82 ? 26.626 25.799 -46.814 1.00 46.16 82 HIS A O 1
ATOM 631 N N . GLU A 1 83 ? 28.392 26.834 -47.759 1.00 44.50 83 GLU A N 1
ATOM 632 C CA . GLU A 1 83 ? 27.643 27.643 -48.715 1.00 44.50 83 GLU A CA 1
ATOM 633 C C . GLU A 1 83 ? 26.795 26.793 -49.687 1.00 44.50 83 GLU A C 1
ATOM 635 O O . GLU A 1 83 ? 27.249 25.746 -50.168 1.00 44.50 83 GLU A O 1
ATOM 640 N N . PRO A 1 84 ? 25.598 27.270 -50.079 1.00 55.56 84 PRO A N 1
ATOM 641 C CA . PRO A 1 84 ? 24.820 26.675 -51.155 1.00 55.56 84 PRO A CA 1
ATOM 642 C C . PRO A 1 84 ? 25.486 26.957 -52.505 1.00 55.56 84 PRO A C 1
ATOM 644 O O . PRO A 1 84 ? 25.697 28.105 -52.894 1.00 55.56 84 PRO A O 1
ATOM 647 N N . THR A 1 85 ? 25.765 25.894 -53.256 1.00 49.09 85 THR A N 1
ATOM 648 C CA . THR A 1 85 ? 26.389 25.924 -54.582 1.00 49.09 85 THR A CA 1
ATOM 649 C C . THR A 1 85 ? 25.496 26.668 -55.582 1.00 49.09 85 THR A C 1
ATOM 651 O O . THR A 1 85 ? 24.594 26.113 -56.217 1.00 49.09 85 THR A O 1
ATOM 654 N N . ARG A 1 86 ? 25.745 27.972 -55.722 1.00 51.62 86 ARG A N 1
ATOM 655 C CA . ARG A 1 86 ? 25.143 28.829 -56.739 1.00 51.62 86 ARG A CA 1
ATOM 656 C C . ARG A 1 86 ? 25.792 28.519 -58.086 1.00 51.62 86 ARG A C 1
ATOM 658 O O . ARG A 1 86 ? 26.946 28.829 -58.346 1.00 51.62 86 ARG A O 1
ATOM 665 N N . ARG A 1 87 ? 24.991 27.846 -58.905 1.00 47.72 87 ARG A N 1
ATOM 666 C CA . ARG A 1 87 ? 25.043 27.692 -60.362 1.00 47.72 87 ARG A CA 1
ATOM 667 C C . ARG A 1 87 ? 26.055 28.585 -61.103 1.00 47.72 87 ARG A C 1
ATOM 669 O O . ARG A 1 87 ? 25.951 29.803 -61.059 1.00 47.72 87 ARG A O 1
ATOM 676 N N . HIS A 1 88 ? 26.887 27.901 -61.892 1.00 49.38 88 HIS A N 1
ATOM 677 C CA . HIS A 1 88 ? 27.232 28.197 -63.288 1.00 49.38 88 HIS A CA 1
ATOM 678 C C . HIS A 1 88 ? 27.670 29.635 -63.615 1.00 49.38 88 HIS A C 1
ATOM 680 O O . HIS A 1 88 ? 26.829 30.508 -63.774 1.00 49.38 88 HIS A O 1
ATOM 686 N N . ASN A 1 89 ? 28.978 29.822 -63.819 1.00 43.38 89 ASN A N 1
ATOM 687 C CA . ASN A 1 89 ? 29.574 30.646 -64.881 1.00 43.38 89 ASN A CA 1
ATOM 688 C C . ASN A 1 89 ? 31.090 30.389 -64.894 1.00 43.38 89 ASN A C 1
ATOM 690 O O . ASN A 1 89 ? 31.864 31.116 -64.282 1.00 43.38 89 ASN A O 1
ATOM 694 N N . LEU A 1 90 ? 31.507 29.312 -65.566 1.00 49.28 90 LEU A N 1
ATOM 695 C CA . LEU A 1 90 ? 32.899 29.162 -65.983 1.00 49.28 90 LEU A CA 1
ATOM 696 C C . LEU A 1 90 ? 33.067 29.908 -67.303 1.00 49.28 90 LEU A C 1
ATOM 698 O O . LEU A 1 90 ? 32.660 29.447 -68.370 1.00 49.28 90 LEU A O 1
ATOM 702 N N . GLU A 1 91 ? 33.639 31.094 -67.177 1.00 46.81 91 GLU A N 1
ATOM 703 C CA . GLU A 1 91 ? 34.168 31.912 -68.251 1.00 46.81 91 GLU A CA 1
ATOM 704 C C . GLU A 1 91 ? 35.423 31.216 -68.811 1.00 46.81 91 GLU A C 1
ATOM 706 O O . GLU A 1 91 ? 36.527 31.331 -68.283 1.00 46.81 91 GLU A O 1
ATOM 711 N N . ASN A 1 92 ? 35.236 30.403 -69.853 1.00 48.91 92 ASN A N 1
ATOM 712 C CA . ASN A 1 92 ? 36.325 29.778 -70.601 1.00 48.91 92 ASN A CA 1
ATOM 713 C C . ASN A 1 92 ? 36.949 30.812 -71.549 1.00 48.91 92 ASN A C 1
ATOM 715 O O . ASN A 1 92 ? 36.527 30.960 -72.697 1.00 48.91 92 ASN A O 1
ATOM 719 N N . HIS A 1 93 ? 37.985 31.502 -71.079 1.00 51.59 93 HIS A N 1
ATOM 720 C CA . HIS A 1 93 ? 38.895 32.269 -71.928 1.00 51.59 93 HIS A CA 1
ATOM 721 C C . HIS A 1 93 ? 39.930 31.332 -72.556 1.00 51.59 93 HIS A C 1
ATOM 723 O O . HIS A 1 93 ? 40.993 31.099 -71.991 1.00 51.59 93 HIS A O 1
ATOM 729 N N . MET A 1 94 ? 39.623 30.800 -73.743 1.00 48.69 94 MET A N 1
ATOM 730 C CA . MET A 1 94 ? 40.628 30.276 -74.676 1.00 48.69 94 MET A CA 1
ATOM 731 C C . MET A 1 94 ? 40.302 30.715 -76.117 1.00 48.69 94 MET A C 1
ATOM 733 O O . MET A 1 94 ? 39.134 30.717 -76.513 1.00 48.69 94 MET A O 1
ATOM 737 N N . PRO A 1 95 ? 41.315 31.114 -76.909 1.00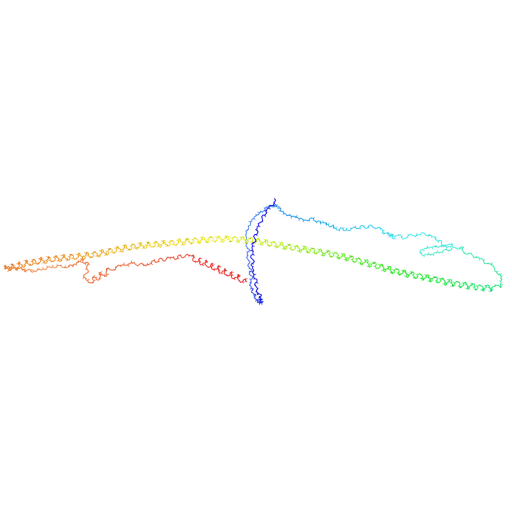 50.44 95 PRO A N 1
ATOM 738 C CA . PRO A 1 95 ? 41.138 31.996 -78.060 1.00 50.44 95 PRO A CA 1
ATOM 739 C C . PRO A 1 95 ? 40.638 31.320 -79.348 1.00 50.44 95 PRO A C 1
ATOM 741 O O . PRO A 1 95 ? 41.079 30.245 -79.748 1.00 50.44 95 PRO A O 1
ATOM 744 N N . LEU A 1 96 ? 39.738 32.057 -80.010 1.00 48.66 96 LEU A N 1
ATOM 745 C CA . LEU A 1 96 ? 39.406 32.129 -81.438 1.00 48.66 96 LEU A CA 1
ATOM 746 C C . LEU A 1 96 ? 39.850 30.965 -82.348 1.00 48.66 96 LEU A C 1
ATOM 748 O O . LEU A 1 96 ? 40.923 30.979 -82.956 1.00 48.66 96 LEU A O 1
ATOM 752 N N . LYS A 1 97 ? 38.909 30.052 -82.624 1.00 47.66 97 LYS A N 1
ATOM 753 C CA . LYS A 1 97 ? 38.902 29.315 -83.895 1.00 47.66 97 LYS A CA 1
ATOM 754 C C . LYS A 1 97 ? 38.546 30.277 -85.030 1.00 47.66 97 LYS A C 1
ATOM 756 O O . LYS A 1 97 ? 37.462 30.853 -85.063 1.00 47.66 97 LYS A O 1
ATOM 761 N N . ARG A 1 98 ? 39.500 30.416 -85.951 1.00 47.56 98 ARG A N 1
ATOM 762 C CA . ARG A 1 98 ? 39.445 31.179 -87.203 1.00 47.56 98 ARG A CA 1
ATOM 763 C C . ARG A 1 98 ? 38.094 31.023 -87.905 1.00 47.56 98 ARG A C 1
ATOM 765 O O . ARG A 1 98 ? 37.691 29.916 -88.265 1.00 47.56 98 ARG A O 1
ATOM 772 N N . ALA A 1 99 ? 37.437 32.160 -88.105 1.00 45.66 99 ALA A N 1
ATOM 773 C CA . ALA A 1 99 ? 36.246 32.295 -88.919 1.00 45.66 99 ALA A CA 1
ATOM 774 C C . ALA A 1 99 ? 36.508 31.749 -90.330 1.00 45.66 99 ALA A C 1
ATOM 776 O O . ALA A 1 99 ? 37.482 32.114 -90.990 1.00 45.66 99 ALA A O 1
ATOM 777 N N . ARG A 1 100 ? 35.614 30.874 -90.793 1.00 50.84 100 ARG A N 1
ATOM 778 C CA . ARG A 1 100 ? 35.457 30.612 -92.223 1.00 50.84 100 ARG A CA 1
ATOM 779 C C . ARG A 1 100 ? 34.948 31.905 -92.877 1.00 50.84 100 ARG A C 1
ATOM 781 O O . ARG A 1 100 ? 34.017 32.499 -92.329 1.00 50.84 100 ARG A O 1
ATOM 788 N N . PRO A 1 101 ? 35.522 32.347 -94.008 1.00 57.78 101 PRO A N 1
ATOM 789 C CA . PRO A 1 101 ? 35.034 33.530 -94.699 1.00 57.78 101 PRO A CA 1
ATOM 790 C C . PRO A 1 101 ? 33.611 33.294 -95.246 1.00 57.78 101 PRO A C 1
ATOM 792 O O . PRO A 1 101 ? 33.272 32.164 -95.619 1.00 57.78 101 PRO A O 1
ATOM 795 N N . PRO A 1 102 ? 32.763 34.336 -95.266 1.00 57.97 102 PRO A N 1
ATOM 796 C CA . PRO A 1 102 ? 31.361 34.234 -95.649 1.00 57.97 102 PRO A CA 1
ATOM 797 C C . PRO A 1 102 ? 31.164 33.939 -97.156 1.00 57.97 102 PRO A C 1
ATOM 799 O O . PRO A 1 102 ? 32.010 34.275 -97.986 1.00 57.97 102 PRO A O 1
ATOM 802 N N . PRO A 1 103 ? 30.035 33.309 -97.535 1.00 54.72 103 PRO A N 1
ATOM 803 C CA . PRO A 1 103 ? 29.836 32.624 -98.822 1.00 54.72 103 PRO A CA 1
ATOM 804 C C . PRO A 1 103 ? 29.691 33.512 -100.077 1.00 54.72 103 PRO A C 1
ATOM 806 O O . PRO A 1 103 ? 29.399 32.984 -101.146 1.00 54.72 103 PRO A O 1
ATOM 809 N N . TRP A 1 104 ? 29.933 34.822 -99.994 1.00 61.03 104 TRP A N 1
ATOM 810 C CA . TRP A 1 104 ? 29.830 35.764 -101.121 1.00 61.03 104 TRP A CA 1
ATOM 811 C C . TRP A 1 104 ? 31.183 36.153 -101.743 1.00 61.03 104 TRP A C 1
ATOM 813 O O . TRP A 1 104 ? 31.223 36.904 -102.710 1.00 61.03 104 TRP A O 1
ATOM 823 N N . GLN A 1 105 ? 32.294 35.582 -101.266 1.00 52.69 105 GLN A N 1
ATOM 824 C CA . GLN A 1 105 ? 33.631 35.769 -101.849 1.00 52.69 105 GLN A CA 1
ATOM 825 C C . GLN A 1 105 ? 34.025 34.614 -102.792 1.00 52.69 105 GLN A C 1
ATOM 827 O O . GLN A 1 105 ? 35.137 34.090 -102.766 1.00 52.69 105 GLN A O 1
ATOM 832 N N . LYS A 1 106 ? 33.074 34.195 -103.631 1.00 54.88 106 LYS A N 1
ATOM 833 C CA . LYS A 1 106 ? 33.296 33.397 -104.840 1.00 54.88 106 LYS A CA 1
ATOM 834 C C . LYS A 1 106 ? 32.841 34.286 -105.991 1.00 54.88 106 LYS A C 1
ATOM 836 O O . LYS A 1 106 ? 31.643 34.518 -106.067 1.00 54.88 106 LYS A O 1
ATOM 841 N N . ASN A 1 107 ? 33.788 34.807 -106.780 1.00 57.06 107 ASN A N 1
ATOM 842 C CA . ASN A 1 107 ? 33.653 35.535 -108.066 1.00 57.06 107 ASN A CA 1
ATOM 843 C C . ASN A 1 107 ? 34.514 36.812 -108.122 1.00 57.06 107 ASN A C 1
ATOM 845 O O . ASN A 1 107 ? 34.018 37.898 -108.405 1.00 57.06 107 ASN A O 1
ATOM 849 N N . LEU A 1 108 ? 35.820 36.680 -107.890 1.00 46.78 108 LEU A N 1
ATOM 850 C CA . LEU A 1 108 ? 36.795 37.612 -108.456 1.00 46.78 108 LEU A CA 1
ATOM 851 C C . LEU A 1 108 ? 37.755 36.780 -109.302 1.00 46.78 108 LEU A C 1
ATOM 853 O O . LEU A 1 108 ? 38.524 35.974 -108.777 1.00 46.78 108 LEU A O 1
ATOM 857 N N . ASP A 1 109 ? 37.595 36.913 -110.614 1.00 50.12 109 ASP A N 1
ATOM 858 C CA . ASP A 1 109 ? 38.448 36.316 -111.633 1.00 50.12 109 ASP A CA 1
ATOM 859 C C . ASP A 1 109 ? 39.820 37.015 -111.564 1.00 50.12 109 ASP A C 1
ATOM 861 O O . ASP A 1 109 ? 39.877 38.243 -111.682 1.00 50.12 109 ASP A O 1
ATOM 865 N N . PRO A 1 110 ? 40.926 36.300 -111.297 1.00 58.62 110 PRO A N 1
ATOM 866 C CA . PRO A 1 110 ? 42.252 36.896 -111.363 1.00 58.62 110 PRO A CA 1
ATOM 867 C C . PRO A 1 110 ? 42.583 37.263 -112.824 1.00 58.62 110 PRO A C 1
ATOM 869 O O . PRO A 1 110 ? 42.270 36.486 -113.729 1.00 58.62 110 PRO A O 1
ATOM 872 N N . PRO A 1 111 ? 43.209 38.424 -113.087 1.00 54.00 111 PRO A N 1
ATOM 873 C CA . PRO A 1 111 ? 43.509 38.869 -114.445 1.00 54.00 111 PRO A CA 1
ATOM 874 C C . PRO A 1 111 ? 44.431 37.880 -115.176 1.00 54.00 111 PRO A C 1
ATOM 876 O O . PRO A 1 111 ? 45.382 37.353 -114.599 1.00 54.00 111 PRO A O 1
ATOM 879 N N . MET A 1 112 ? 44.133 37.636 -116.456 1.00 48.00 112 MET A N 1
ATOM 880 C CA . MET A 1 112 ? 44.898 36.788 -117.377 1.00 48.00 112 MET A CA 1
ATOM 881 C C . MET A 1 112 ? 46.370 37.221 -117.439 1.00 48.00 112 MET A C 1
ATOM 883 O O . MET A 1 112 ? 46.676 38.281 -117.980 1.00 48.00 112 MET A O 1
ATOM 887 N N . VAL A 1 113 ? 47.287 36.387 -116.941 1.00 56.88 113 VAL A N 1
ATOM 888 C CA . VAL A 1 113 ? 48.735 36.592 -117.104 1.00 56.88 113 VAL A CA 1
ATOM 889 C C . VAL A 1 113 ? 49.280 35.523 -118.064 1.00 56.88 113 VAL A C 1
ATOM 891 O O . VAL A 1 113 ? 49.227 34.339 -117.726 1.00 56.88 113 VAL A O 1
ATOM 894 N N . PRO A 1 114 ? 49.764 35.888 -119.267 1.00 54.66 114 PRO A N 1
ATOM 895 C CA . PRO A 1 114 ? 50.355 34.935 -120.207 1.00 54.66 114 PRO A CA 1
ATOM 896 C C . PRO A 1 114 ? 51.684 34.382 -119.666 1.00 54.66 114 PRO A C 1
ATOM 898 O O . PRO A 1 114 ? 52.550 35.145 -119.242 1.00 54.66 114 PRO A O 1
ATOM 901 N N . PHE A 1 115 ? 51.850 33.053 -119.686 1.00 59.91 115 PHE A N 1
ATOM 902 C CA . PHE A 1 115 ? 53.067 32.355 -119.251 1.00 59.91 115 PHE A CA 1
ATOM 903 C C . PHE A 1 115 ? 53.796 31.769 -120.471 1.00 59.91 115 PHE A C 1
ATOM 905 O O . PHE A 1 115 ? 53.214 31.019 -121.258 1.00 59.91 115 PHE A O 1
ATOM 912 N N . VAL A 1 116 ? 55.068 32.135 -120.644 1.00 62.09 116 VAL A N 1
ATOM 913 C CA . VAL A 1 116 ? 55.935 31.653 -121.732 1.00 62.09 116 VAL A CA 1
ATOM 914 C C . VAL A 1 116 ? 56.572 30.334 -121.288 1.00 62.09 116 VAL A C 1
ATOM 916 O O . VAL A 1 116 ? 57.361 30.322 -120.348 1.00 62.09 116 VAL A O 1
ATOM 919 N N . CYS A 1 117 ? 56.213 29.217 -121.930 1.00 63.66 117 CYS A N 1
ATOM 920 C CA . CYS A 1 117 ? 56.690 27.876 -121.552 1.00 63.66 117 CYS A CA 1
ATOM 921 C C . CYS A 1 117 ? 58.042 27.498 -122.188 1.00 63.66 117 CYS A C 1
ATOM 923 O O . CYS A 1 117 ? 58.622 26.484 -121.811 1.00 63.66 117 CYS A O 1
ATOM 925 N N . GLY A 1 118 ? 58.546 28.300 -123.129 1.00 64.88 118 GLY A N 1
ATOM 926 C CA . GLY A 1 118 ? 59.837 28.115 -123.794 1.00 64.88 118 GLY A CA 1
ATOM 927 C C . GLY A 1 118 ? 59.962 29.004 -125.042 1.00 64.88 118 GLY A C 1
ATOM 928 O O . GLY A 1 118 ? 58.965 29.607 -125.454 1.00 64.88 118 GLY A O 1
ATOM 929 N N . PRO A 1 119 ? 61.157 29.117 -125.653 1.00 60.94 119 PRO A N 1
ATOM 930 C CA . PRO A 1 119 ? 61.352 29.868 -126.896 1.00 60.94 119 PRO A CA 1
ATOM 931 C C . PRO A 1 119 ? 60.386 29.368 -127.983 1.00 60.94 119 PRO A C 1
ATOM 933 O O . PRO A 1 119 ? 60.395 28.189 -128.317 1.00 60.94 119 PRO A O 1
ATOM 936 N N . GLY A 1 120 ? 59.514 30.246 -128.490 1.00 60.72 120 GLY A N 1
ATOM 937 C CA . GLY A 1 120 ? 58.548 29.926 -129.554 1.00 60.72 120 GLY A CA 1
ATOM 938 C C . GLY A 1 120 ? 57.172 29.393 -129.114 1.00 60.72 120 GLY A C 1
ATOM 939 O O . GLY A 1 120 ? 56.295 29.276 -129.969 1.00 60.72 120 GLY A O 1
ATOM 940 N N . TYR A 1 121 ? 56.931 29.144 -127.816 1.00 66.31 121 TYR A N 1
ATOM 941 C CA . TYR A 1 121 ? 55.669 28.567 -127.312 1.00 66.31 121 TYR A CA 1
ATOM 942 C C . TYR A 1 121 ? 54.997 29.444 -126.240 1.00 66.31 121 TYR A C 1
ATOM 944 O O . TYR A 1 121 ? 55.549 29.659 -125.155 1.00 66.31 121 TYR A O 1
ATOM 952 N N . ILE A 1 122 ? 53.768 29.908 -126.506 1.00 64.81 122 ILE A N 1
ATOM 953 C CA . ILE A 1 122 ? 52.942 30.660 -125.541 1.00 64.81 122 ILE A CA 1
ATOM 954 C C . ILE A 1 122 ? 51.703 29.830 -125.181 1.00 64.81 122 ILE A C 1
ATOM 956 O O . ILE A 1 122 ? 50.903 29.481 -126.053 1.00 64.81 122 ILE A O 1
ATOM 960 N N . LEU A 1 123 ? 51.539 29.511 -123.889 1.00 64.88 123 LEU A N 1
ATOM 961 C CA . LEU A 1 123 ? 50.442 28.683 -123.380 1.00 64.88 123 LEU A CA 1
ATOM 962 C C . LEU A 1 123 ? 49.409 29.546 -122.643 1.00 64.88 123 LEU A C 1
ATOM 964 O O . LEU A 1 123 ? 49.709 30.161 -121.620 1.00 64.88 123 LEU A O 1
ATOM 968 N N . SER A 1 124 ? 48.168 29.545 -123.131 1.00 65.88 124 SER A N 1
ATOM 969 C CA . SER A 1 124 ? 47.046 30.257 -122.506 1.00 65.88 124 SER A CA 1
ATOM 970 C C . SER A 1 124 ? 46.076 29.249 -121.876 1.00 65.88 124 SER A C 1
ATOM 972 O O . SER A 1 124 ? 45.475 28.434 -122.581 1.00 65.88 124 SER A O 1
ATOM 974 N N . ARG A 1 125 ? 45.924 29.271 -120.541 1.00 65.38 125 ARG A N 1
ATOM 975 C CA . ARG A 1 125 ? 45.029 28.361 -119.794 1.00 65.38 125 ARG A CA 1
ATOM 976 C C . ARG A 1 125 ? 43.804 29.100 -119.253 1.00 65.38 125 ARG A C 1
ATOM 978 O O . ARG A 1 125 ? 43.946 30.068 -118.516 1.00 65.38 125 ARG A O 1
ATOM 985 N N . SER A 1 126 ? 42.611 28.582 -119.547 1.00 66.19 126 SER A N 1
ATOM 986 C CA . SER A 1 126 ? 41.347 28.957 -118.891 1.00 66.19 126 SER A CA 1
ATOM 987 C C . SER A 1 126 ? 40.696 27.724 -118.250 1.00 66.19 126 SER A C 1
ATOM 989 O O . SER A 1 126 ? 41.056 26.591 -118.574 1.00 66.19 126 SER A O 1
ATOM 991 N N . LYS A 1 127 ? 39.727 27.916 -117.343 1.00 66.44 127 LYS A N 1
ATOM 992 C CA . LYS A 1 127 ? 39.078 26.821 -116.589 1.00 66.44 127 LYS A CA 1
ATOM 993 C C . LYS A 1 127 ? 38.375 25.754 -117.449 1.00 66.44 127 LYS A C 1
ATOM 995 O O . LYS A 1 127 ? 38.079 24.695 -116.907 1.00 66.44 127 LYS A O 1
ATOM 1000 N N . SER A 1 128 ? 38.121 25.986 -118.742 1.00 61.12 128 SER A N 1
ATOM 1001 C CA . SER A 1 128 ? 37.510 24.975 -119.629 1.00 61.12 128 SER A CA 1
ATOM 1002 C C . SER A 1 128 ? 38.209 24.754 -120.978 1.00 61.12 128 SER A C 1
ATOM 1004 O O . SER A 1 128 ? 37.768 23.890 -121.733 1.00 61.12 128 SER A O 1
ATOM 1006 N N . LYS A 1 129 ? 39.299 25.473 -121.295 1.00 54.78 129 LYS A N 1
ATOM 1007 C CA . LYS A 1 129 ? 40.062 25.306 -122.549 1.00 54.78 129 LYS A CA 1
ATOM 1008 C C . LYS A 1 129 ? 41.551 25.616 -122.376 1.00 54.78 129 LYS A C 1
ATOM 1010 O O . LYS A 1 129 ? 41.920 26.560 -121.673 1.00 54.78 129 LYS A O 1
ATOM 1015 N N . PHE A 1 130 ? 42.377 24.849 -123.085 1.00 59.22 130 PHE A N 1
ATOM 1016 C CA . PHE A 1 130 ? 43.818 25.048 -123.241 1.00 59.22 130 PHE A CA 1
ATOM 1017 C C . PHE A 1 130 ? 44.098 25.391 -124.707 1.00 59.22 130 PHE A C 1
ATOM 1019 O O . PHE A 1 130 ? 43.652 24.659 -125.588 1.00 59.22 130 PHE A O 1
ATOM 1026 N N . ALA A 1 131 ? 44.807 26.491 -124.966 1.00 59.88 131 ALA A N 1
ATOM 1027 C CA . ALA A 1 131 ? 45.255 26.873 -126.304 1.00 59.88 131 ALA A CA 1
ATOM 1028 C C . ALA A 1 131 ? 46.772 27.109 -126.281 1.00 59.88 131 ALA A C 1
ATOM 1030 O O . ALA A 1 131 ? 47.276 27.843 -125.426 1.00 59.88 131 ALA A O 1
ATOM 1031 N N . MET A 1 132 ? 47.487 26.452 -127.195 1.00 64.19 132 MET A N 1
ATOM 1032 C CA . MET A 1 132 ? 48.933 26.569 -127.372 1.00 64.19 132 MET A CA 1
ATOM 1033 C C . MET A 1 132 ? 49.192 27.208 -128.734 1.00 64.19 132 MET A C 1
ATOM 1035 O O . MET A 1 132 ? 48.774 26.657 -129.750 1.00 64.19 132 MET A O 1
ATOM 1039 N N . THR A 1 133 ? 49.844 28.368 -128.744 1.00 62.38 133 THR A N 1
ATOM 1040 C CA . THR A 1 133 ? 50.180 29.090 -129.977 1.00 62.38 133 THR A CA 1
ATOM 1041 C C . THR A 1 133 ? 51.681 28.945 -130.219 1.00 62.38 133 THR A C 1
ATOM 1043 O O . THR A 1 133 ? 52.483 29.370 -129.383 1.00 62.38 133 THR A O 1
ATOM 1046 N N . ILE A 1 134 ? 52.047 28.306 -131.332 1.00 63.00 134 ILE A N 1
ATOM 1047 C CA . ILE A 1 134 ? 53.431 28.136 -131.795 1.00 63.00 134 ILE A CA 1
ATOM 1048 C C . ILE A 1 134 ? 53.735 29.308 -132.735 1.00 63.00 134 ILE A C 1
ATOM 1050 O O . ILE A 1 134 ? 52.937 29.590 -133.626 1.00 63.00 134 ILE A O 1
ATOM 1054 N N . LYS A 1 135 ? 54.834 30.036 -132.505 1.00 56.28 135 LYS A N 1
ATOM 1055 C CA . LYS A 1 135 ? 55.278 31.104 -133.417 1.00 56.28 135 LYS A CA 1
ATOM 1056 C C . LYS A 1 135 ? 55.927 30.495 -134.668 1.00 56.28 135 LYS A C 1
ATOM 1058 O O . LYS A 1 135 ? 56.884 29.740 -134.546 1.00 56.28 135 LYS A O 1
ATOM 1063 N N . ASP A 1 136 ? 55.420 30.880 -135.837 1.00 50.09 136 ASP A N 1
ATOM 1064 C CA . ASP A 1 136 ? 55.720 30.357 -137.187 1.00 50.09 136 ASP A CA 1
ATOM 1065 C C . ASP A 1 136 ? 57.102 30.747 -137.774 1.00 50.09 136 ASP A C 1
ATOM 1067 O O . ASP A 1 136 ? 57.295 30.757 -138.984 1.00 50.09 136 ASP A O 1
ATOM 1071 N N . GLU A 1 137 ? 58.103 31.046 -136.942 1.00 50.06 137 GLU A N 1
ATOM 1072 C CA . GLU A 1 137 ? 59.452 31.454 -137.391 1.00 50.06 137 GLU A CA 1
ATOM 1073 C C . GLU A 1 137 ? 60.463 30.280 -137.429 1.00 50.06 137 GLU A C 1
ATOM 1075 O O . GLU A 1 137 ? 61.665 30.499 -137.327 1.00 50.06 137 GLU A O 1
ATOM 1080 N N . PHE A 1 138 ? 60.007 29.021 -137.539 1.00 47.94 138 PHE A N 1
ATOM 1081 C CA . PHE A 1 138 ? 60.864 27.826 -137.368 1.00 47.94 138 PHE A CA 1
ATOM 1082 C C . PHE A 1 138 ? 60.901 26.850 -138.564 1.00 47.94 138 PHE A C 1
ATOM 1084 O O . PHE A 1 138 ? 61.426 25.746 -138.438 1.00 47.94 138 PHE A O 1
ATOM 1091 N N . PHE A 1 139 ? 60.365 27.233 -139.727 1.00 43.34 139 PHE A N 1
ATOM 1092 C CA . PHE A 1 139 ? 60.397 26.412 -140.945 1.00 43.34 139 PHE A CA 1
ATOM 1093 C C . PHE A 1 139 ? 61.266 27.057 -142.037 1.00 43.34 139 PHE A C 1
ATOM 1095 O O . PHE A 1 139 ? 60.748 27.597 -143.009 1.00 43.34 139 PHE A O 1
ATOM 1102 N N . GLU A 1 140 ? 62.591 26.962 -141.891 1.00 44.53 140 GLU A N 1
ATOM 1103 C CA . GLU A 1 140 ? 63.549 27.140 -142.995 1.00 44.53 140 GLU A CA 1
ATOM 1104 C C . GLU A 1 140 ? 64.321 25.821 -143.225 1.00 44.53 140 GLU A C 1
ATOM 1106 O O . GLU A 1 140 ? 64.997 25.346 -142.308 1.00 44.53 140 GLU A O 1
ATOM 1111 N N . PRO A 1 141 ? 64.199 25.181 -144.407 1.00 48.31 141 PRO A N 1
ATOM 1112 C CA . PRO A 1 141 ? 64.933 23.962 -144.757 1.00 48.31 141 PRO A CA 1
ATOM 1113 C C . PRO A 1 141 ? 66.393 24.264 -145.149 1.00 48.31 141 PRO A C 1
ATOM 1115 O O . PRO A 1 141 ? 66.611 25.167 -145.956 1.00 48.31 141 PRO A O 1
ATOM 1118 N N . PRO A 1 142 ? 67.393 23.499 -144.670 1.00 49.91 142 PRO A N 1
ATOM 1119 C CA . PRO A 1 142 ? 68.743 23.559 -145.216 1.00 49.91 142 PRO A CA 1
ATOM 1120 C C . PRO A 1 142 ? 68.852 22.708 -146.492 1.00 49.91 142 PRO A C 1
ATOM 1122 O O . PRO A 1 142 ? 68.498 21.529 -146.499 1.00 49.91 142 PRO A O 1
ATOM 1125 N N . GLU A 1 143 ? 69.338 23.331 -147.565 1.00 40.47 143 GLU A N 1
ATOM 1126 C CA . GLU A 1 143 ? 69.627 22.712 -148.861 1.00 40.47 143 GLU A CA 1
ATOM 1127 C C . GLU A 1 143 ? 70.776 21.691 -148.765 1.00 40.47 143 GLU A C 1
ATOM 1129 O O . GLU A 1 143 ? 71.849 21.970 -148.224 1.00 40.47 143 GLU A O 1
ATOM 1134 N N . GLU A 1 144 ? 70.544 20.503 -149.326 1.00 36.06 144 GLU A N 1
ATOM 1135 C CA . GLU A 1 144 ? 71.549 19.481 -149.618 1.00 36.06 144 GLU A CA 1
ATOM 1136 C C . GLU A 1 144 ? 72.170 19.731 -150.997 1.00 36.06 144 GLU A C 1
ATOM 1138 O O . GLU A 1 144 ? 71.439 19.820 -151.979 1.00 36.06 144 GLU A O 1
ATOM 1143 N N . GLU A 1 145 ? 73.503 19.707 -151.110 1.00 37.62 145 GLU A N 1
ATOM 1144 C CA . GLU A 1 145 ? 74.169 19.237 -152.333 1.00 37.62 145 GLU A CA 1
ATOM 1145 C C . GLU A 1 145 ? 75.668 18.969 -152.097 1.00 37.62 145 GLU A C 1
ATOM 1147 O O . GLU A 1 145 ? 76.461 19.888 -151.905 1.00 37.62 145 GLU A O 1
ATOM 1152 N N . ASN A 1 146 ? 76.093 17.704 -152.141 1.00 34.28 146 ASN A N 1
ATOM 1153 C CA . ASN A 1 146 ? 76.915 17.183 -153.243 1.00 34.28 146 ASN A CA 1
ATOM 1154 C C . ASN A 1 146 ? 77.617 15.871 -152.887 1.00 34.28 146 ASN A C 1
ATOM 1156 O O . ASN A 1 146 ? 78.256 15.703 -151.851 1.00 34.28 146 ASN A O 1
ATOM 1160 N N . ALA A 1 147 ? 77.497 14.934 -153.819 1.00 35.47 147 ALA A N 1
ATOM 1161 C CA . ALA A 1 147 ? 77.824 13.536 -153.664 1.00 35.47 147 ALA A CA 1
ATOM 1162 C C . ALA A 1 147 ? 78.950 13.085 -154.614 1.00 35.47 147 ALA A C 1
ATOM 1164 O O . ALA A 1 147 ? 79.140 13.638 -155.696 1.00 35.47 147 ALA A O 1
ATOM 1165 N N . ARG A 1 148 ? 79.527 11.930 -154.242 1.00 36.31 148 ARG A N 1
ATOM 1166 C CA . ARG A 1 148 ? 80.163 10.877 -155.068 1.00 36.31 148 ARG A CA 1
ATOM 1167 C C . ARG A 1 148 ? 81.676 10.964 -155.319 1.00 36.31 148 ARG A C 1
ATOM 1169 O O . ARG A 1 148 ? 82.141 11.731 -156.156 1.00 36.31 148 ARG A O 1
ATOM 1176 N N . LYS A 1 149 ? 82.402 9.980 -154.765 1.00 36.75 149 LYS A N 1
ATOM 1177 C CA . LYS A 1 149 ? 82.999 8.815 -155.476 1.00 36.75 149 LYS A CA 1
ATOM 1178 C C . LYS A 1 149 ? 84.136 8.210 -154.636 1.00 36.75 149 LYS A C 1
ATOM 1180 O O . LYS A 1 149 ? 85.136 8.895 -154.448 1.00 36.75 149 LYS A O 1
ATOM 1185 N N . LYS A 1 150 ? 84.041 6.924 -154.267 1.00 40.06 150 LYS A N 1
ATOM 1186 C CA . LYS A 1 150 ? 85.102 5.896 -154.415 1.00 40.06 150 LYS A CA 1
ATOM 1187 C C . LYS A 1 150 ? 84.669 4.575 -153.756 1.00 40.06 150 LYS A C 1
ATOM 1189 O O . LYS A 1 150 ? 84.594 4.490 -152.540 1.00 40.06 150 LYS A O 1
ATOM 1194 N N . LEU A 1 151 ? 84.361 3.609 -154.619 1.00 37.38 151 LEU A N 1
ATOM 1195 C CA . LEU A 1 151 ? 84.071 2.198 -154.353 1.00 37.38 151 LEU A CA 1
ATOM 1196 C C . LEU A 1 151 ? 85.374 1.439 -154.022 1.00 37.38 151 LEU A C 1
ATOM 1198 O O . LEU A 1 151 ? 86.431 1.840 -154.512 1.00 37.38 151 LEU A O 1
ATOM 1202 N N . ASP A 1 152 ? 85.242 0.324 -153.297 1.00 38.34 152 ASP A N 1
ATOM 1203 C CA . ASP A 1 152 ? 86.229 -0.758 -153.079 1.00 38.34 152 ASP A CA 1
ATOM 1204 C C . ASP A 1 152 ? 87.146 -0.673 -151.839 1.00 38.34 152 ASP A C 1
ATOM 1206 O O . ASP A 1 152 ? 88.270 -1.165 -151.860 1.00 38.34 152 ASP A O 1
ATOM 1210 N N . ASN A 1 153 ? 86.640 -0.120 -150.728 1.00 46.38 153 ASN A N 1
ATOM 1211 C CA . ASN A 1 153 ? 87.230 -0.263 -149.380 1.00 46.38 153 ASN A CA 1
ATOM 1212 C C . ASN A 1 153 ? 86.160 -0.544 -148.291 1.00 46.38 153 ASN A C 1
ATOM 1214 O O . ASN A 1 153 ? 86.389 -0.309 -147.110 1.00 46.38 153 ASN A O 1
ATOM 1218 N N . GLU A 1 154 ? 84.969 -0.992 -148.708 1.00 46.62 154 GLU A N 1
ATOM 1219 C CA . GLU A 1 154 ? 83.721 -1.006 -147.919 1.00 46.62 154 GLU A CA 1
ATOM 1220 C C . GLU A 1 154 ? 83.530 -2.304 -147.109 1.00 46.62 154 GLU A C 1
ATOM 1222 O O . GLU A 1 154 ? 82.893 -2.281 -146.067 1.00 46.62 154 GLU A O 1
ATOM 1227 N N . ARG A 1 155 ? 84.152 -3.422 -147.511 1.00 53.06 155 ARG A N 1
ATOM 1228 C CA . ARG A 1 155 ? 83.843 -4.741 -146.929 1.00 53.06 155 ARG A CA 1
ATOM 1229 C C . ARG A 1 155 ? 84.532 -5.044 -145.590 1.00 53.06 155 ARG A C 1
ATOM 1231 O O . ARG A 1 155 ? 83.925 -5.674 -144.738 1.00 53.06 155 ARG A O 1
ATOM 1238 N N . ASP A 1 156 ? 85.761 -4.572 -145.383 1.00 55.72 156 ASP A N 1
ATOM 1239 C CA . ASP A 1 156 ? 86.463 -4.741 -144.093 1.00 55.72 156 ASP A CA 1
ATOM 1240 C C . ASP A 1 156 ? 86.015 -3.669 -143.075 1.00 55.72 156 ASP A C 1
ATOM 1242 O O . ASP A 1 156 ? 86.062 -3.882 -141.869 1.00 55.72 156 ASP A O 1
ATOM 1246 N N . LEU A 1 157 ? 85.498 -2.535 -143.568 1.00 56.84 157 LEU A N 1
ATOM 1247 C CA . LEU A 1 157 ? 84.813 -1.521 -142.763 1.00 56.84 157 LEU A CA 1
ATOM 1248 C C . LEU A 1 157 ? 83.413 -1.980 -142.336 1.00 56.84 157 LEU A C 1
ATOM 1250 O O . LEU A 1 157 ? 82.987 -1.610 -141.251 1.00 56.84 157 LEU A O 1
ATOM 1254 N N . GLU A 1 158 ? 82.715 -2.774 -143.156 1.00 59.31 158 GLU A N 1
ATOM 1255 C CA . GLU A 1 158 ? 81.428 -3.396 -142.813 1.00 59.31 158 GLU A CA 1
ATOM 1256 C C . GLU A 1 158 ? 81.567 -4.462 -141.718 1.00 59.31 158 GLU A C 1
ATOM 1258 O O . GLU A 1 158 ? 80.726 -4.491 -140.827 1.00 59.31 158 GLU A O 1
ATOM 1263 N N . GLU A 1 159 ? 82.623 -5.285 -141.733 1.00 66.31 159 GLU A N 1
ATOM 1264 C CA . GLU A 1 159 ? 82.866 -6.303 -140.694 1.00 66.31 159 GLU A CA 1
ATOM 1265 C C . GLU A 1 159 ? 83.277 -5.661 -139.357 1.00 66.31 159 GLU A C 1
ATOM 1267 O O . GLU A 1 159 ? 82.704 -5.990 -138.319 1.00 66.31 159 GLU A O 1
ATOM 1272 N N . ASP A 1 160 ? 84.159 -4.652 -139.378 1.00 64.38 160 ASP A N 1
ATOM 1273 C CA . ASP A 1 160 ? 84.461 -3.845 -138.186 1.00 64.38 160 ASP A CA 1
ATOM 1274 C C . ASP A 1 160 ? 83.214 -3.088 -137.680 1.00 64.38 160 ASP A C 1
ATOM 1276 O O . ASP A 1 160 ? 83.013 -2.977 -136.468 1.00 64.38 160 ASP A O 1
ATOM 1280 N N . HIS A 1 161 ? 82.333 -2.619 -138.577 1.00 72.81 161 HIS A N 1
ATOM 1281 C CA . HIS A 1 161 ? 81.048 -2.014 -138.207 1.00 72.81 161 HIS A CA 1
ATOM 1282 C C . HIS A 1 161 ? 80.056 -3.028 -137.632 1.00 72.81 161 HIS A C 1
ATOM 1284 O O . HIS A 1 161 ? 79.297 -2.674 -136.732 1.00 72.81 161 HIS A O 1
ATOM 1290 N N . GLU A 1 162 ? 80.007 -4.258 -138.142 1.00 77.38 162 GLU A N 1
ATOM 1291 C CA . GLU A 1 162 ? 79.110 -5.306 -137.652 1.00 77.38 162 GLU A CA 1
ATOM 1292 C C . GLU A 1 162 ? 79.551 -5.771 -136.258 1.00 77.38 162 GLU A C 1
ATOM 1294 O O . GLU A 1 162 ? 78.732 -5.815 -135.337 1.00 77.38 162 GLU A O 1
ATOM 1299 N N . ASP A 1 163 ? 80.857 -5.948 -136.050 1.00 76.81 163 ASP A N 1
ATOM 1300 C CA . ASP A 1 163 ? 81.454 -6.209 -134.739 1.00 76.81 163 ASP A CA 1
ATOM 1301 C C . ASP A 1 163 ? 81.264 -5.038 -133.763 1.00 76.81 163 ASP A C 1
ATOM 1303 O O . ASP A 1 163 ? 81.049 -5.242 -132.563 1.00 76.81 163 ASP A O 1
ATOM 1307 N N . GLU A 1 164 ? 81.343 -3.794 -134.239 1.00 79.88 164 GLU A N 1
ATOM 1308 C CA . GLU A 1 164 ? 81.063 -2.607 -133.430 1.00 79.88 164 GLU A CA 1
ATOM 1309 C C . GLU A 1 164 ? 79.569 -2.506 -133.080 1.00 79.88 164 GLU A C 1
ATOM 1311 O O . GLU A 1 164 ? 79.226 -2.197 -131.937 1.00 79.88 164 GLU A O 1
ATOM 1316 N N . MET A 1 165 ? 78.674 -2.858 -134.007 1.00 79.06 165 MET A N 1
ATOM 1317 C CA . MET A 1 165 ? 77.224 -2.903 -133.794 1.00 79.06 165 MET A CA 1
ATOM 1318 C C . MET A 1 165 ? 76.805 -4.019 -132.836 1.00 79.06 165 MET A C 1
ATOM 1320 O O . MET A 1 165 ? 75.912 -3.803 -132.012 1.00 79.06 165 MET A O 1
ATOM 1324 N N . ASP A 1 166 ? 77.453 -5.180 -132.885 1.00 82.31 166 ASP A N 1
ATOM 1325 C CA . ASP A 1 166 ? 77.204 -6.276 -131.951 1.00 82.31 166 ASP A CA 1
ATOM 1326 C C . ASP A 1 166 ? 77.820 -6.007 -130.578 1.00 82.31 166 ASP A C 1
ATOM 1328 O O . ASP A 1 166 ? 77.191 -6.297 -129.557 1.00 82.31 166 ASP A O 1
ATOM 1332 N N . LYS A 1 167 ? 78.987 -5.355 -130.503 1.00 81.12 167 LYS A N 1
ATOM 1333 C CA . LYS A 1 167 ? 79.502 -4.810 -129.235 1.00 81.12 167 LYS A CA 1
ATOM 1334 C C . LYS A 1 167 ? 78.537 -3.782 -128.654 1.00 81.12 167 LYS A C 1
ATOM 1336 O O . LYS A 1 167 ? 78.208 -3.884 -127.475 1.00 81.12 167 LYS A O 1
ATOM 1341 N N . LEU A 1 168 ? 78.021 -2.857 -129.465 1.00 81.56 168 LEU A N 1
ATOM 1342 C CA . LEU A 1 168 ? 77.014 -1.879 -129.051 1.00 81.56 168 LEU A CA 1
ATOM 1343 C C . LEU A 1 168 ? 75.721 -2.556 -128.596 1.00 81.56 168 LEU A C 1
ATOM 1345 O O . LEU A 1 168 ? 75.212 -2.190 -127.545 1.00 81.56 168 LEU A O 1
ATOM 1349 N N . ARG A 1 169 ? 75.202 -3.563 -129.311 1.00 82.94 169 ARG A N 1
ATOM 1350 C CA . ARG A 1 169 ? 74.013 -4.331 -128.891 1.00 82.94 169 ARG A CA 1
ATOM 1351 C C . ARG A 1 169 ? 74.234 -5.059 -127.578 1.00 82.94 169 ARG A C 1
ATOM 1353 O O . ARG A 1 169 ? 73.412 -4.916 -126.679 1.00 82.94 169 ARG A O 1
ATOM 1360 N N . ASN A 1 170 ? 75.336 -5.793 -127.456 1.00 84.12 170 ASN A N 1
ATOM 1361 C CA . ASN A 1 170 ? 75.682 -6.518 -126.238 1.00 84.12 170 ASN A CA 1
ATOM 1362 C C . ASN A 1 170 ? 75.875 -5.557 -125.064 1.00 84.12 170 ASN A C 1
ATOM 1364 O O . ASN A 1 170 ? 75.457 -5.856 -123.949 1.00 84.12 170 ASN A O 1
ATOM 1368 N N . GLN A 1 171 ? 76.443 -4.377 -125.311 1.00 84.69 171 GLN A N 1
ATOM 1369 C CA . GLN A 1 171 ? 76.595 -3.334 -124.306 1.00 84.69 171 GLN A CA 1
ATOM 1370 C C . GLN A 1 171 ? 75.250 -2.713 -123.916 1.00 84.69 171 GLN A C 1
ATOM 1372 O O . GLN A 1 171 ? 74.975 -2.558 -122.733 1.00 84.69 171 GLN A O 1
ATOM 1377 N N . LEU A 1 172 ? 74.361 -2.455 -124.875 1.00 83.00 172 LEU A N 1
ATOM 1378 C CA . LEU A 1 172 ? 73.014 -1.935 -124.623 1.00 83.00 172 LEU A CA 1
ATOM 1379 C C . LEU A 1 172 ? 72.132 -2.968 -123.901 1.00 83.00 172 LEU A C 1
ATOM 1381 O O . LEU A 1 172 ? 71.295 -2.610 -123.074 1.00 83.00 172 LEU A O 1
ATOM 1385 N N . GLU A 1 173 ? 72.326 -4.257 -124.177 1.00 87.00 173 GLU A N 1
ATOM 1386 C CA . GLU A 1 173 ? 71.640 -5.362 -123.509 1.00 87.00 173 GLU A CA 1
ATOM 1387 C C . GLU A 1 173 ? 72.203 -5.628 -122.103 1.00 87.00 173 GLU A C 1
ATOM 1389 O O . GLU A 1 173 ? 71.434 -5.827 -121.156 1.00 87.00 173 GLU A O 1
ATOM 1394 N N . ALA A 1 174 ? 73.521 -5.521 -121.918 1.00 83.94 174 ALA A N 1
ATOM 1395 C CA . ALA A 1 174 ? 74.159 -5.504 -120.603 1.00 83.94 174 ALA A CA 1
ATOM 1396 C C . ALA A 1 174 ? 73.681 -4.303 -119.767 1.00 83.94 174 ALA A C 1
ATOM 1398 O O . ALA A 1 174 ? 73.273 -4.482 -118.622 1.00 83.94 174 ALA A O 1
ATOM 1399 N N . ASP A 1 175 ? 73.604 -3.107 -120.348 1.00 84.06 175 ASP A N 1
ATOM 1400 C CA . ASP A 1 175 ? 73.083 -1.908 -119.686 1.00 84.06 175 ASP A CA 1
ATOM 1401 C C . ASP A 1 175 ? 71.593 -2.050 -119.364 1.00 84.06 175 ASP A C 1
ATOM 1403 O O . ASP A 1 175 ? 71.141 -1.665 -118.285 1.00 84.06 175 ASP A O 1
ATOM 1407 N N . LYS A 1 176 ? 70.800 -2.650 -120.259 1.00 86.69 176 LYS A N 1
ATOM 1408 C CA . LYS A 1 176 ? 69.376 -2.920 -120.023 1.00 86.69 176 LYS A CA 1
ATOM 1409 C C . LYS A 1 176 ? 69.177 -3.920 -118.888 1.00 86.69 176 LYS A C 1
ATOM 1411 O O . LYS A 1 176 ? 68.310 -3.704 -118.041 1.00 86.69 176 LYS A O 1
ATOM 1416 N N . THR A 1 177 ? 69.960 -4.995 -118.839 1.00 85.56 177 THR A N 1
ATOM 1417 C CA . THR A 1 177 ? 69.891 -5.991 -117.758 1.00 85.56 177 THR A CA 1
ATOM 1418 C C . THR A 1 177 ? 70.435 -5.432 -116.443 1.00 85.56 177 THR A C 1
ATOM 1420 O O . THR A 1 177 ? 69.834 -5.648 -115.389 1.00 85.56 177 THR A O 1
ATOM 1423 N N . GLN A 1 178 ? 71.491 -4.619 -116.475 1.00 88.19 178 GLN A N 1
ATOM 1424 C CA . GLN A 1 178 ? 71.995 -3.890 -115.312 1.00 88.19 178 GLN A CA 1
ATOM 1425 C C . GLN A 1 178 ? 70.966 -2.872 -114.798 1.00 88.19 178 GLN A C 1
ATOM 1427 O O . GLN A 1 178 ? 70.710 -2.804 -113.598 1.00 88.19 178 GLN A O 1
ATOM 1432 N N . MET A 1 179 ? 70.306 -2.131 -115.690 1.00 87.94 179 MET A N 1
ATOM 1433 C CA . MET A 1 179 ? 69.234 -1.199 -115.339 1.00 87.94 179 MET A CA 1
ATOM 1434 C C . MET A 1 179 ? 68.019 -1.937 -114.776 1.00 87.94 179 MET A C 1
ATOM 1436 O O . MET A 1 179 ? 67.422 -1.477 -113.806 1.00 87.94 179 MET A O 1
ATOM 1440 N N . GLN A 1 180 ? 67.647 -3.081 -115.351 1.00 88.62 180 GLN A N 1
ATOM 1441 C CA . GLN A 1 180 ? 66.526 -3.880 -114.866 1.00 88.62 180 GLN A CA 1
ATOM 1442 C C . GLN A 1 180 ? 66.825 -4.470 -113.487 1.00 88.62 180 GLN A C 1
ATOM 1444 O O . GLN A 1 180 ? 66.013 -4.338 -112.581 1.00 88.62 180 GLN A O 1
ATOM 1449 N N . THR A 1 181 ? 68.020 -5.024 -113.283 1.00 88.69 181 THR A N 1
ATOM 1450 C CA . THR A 1 181 ? 68.434 -5.532 -111.968 1.00 88.69 181 THR A CA 1
ATOM 1451 C C . THR A 1 181 ? 68.582 -4.416 -110.934 1.00 88.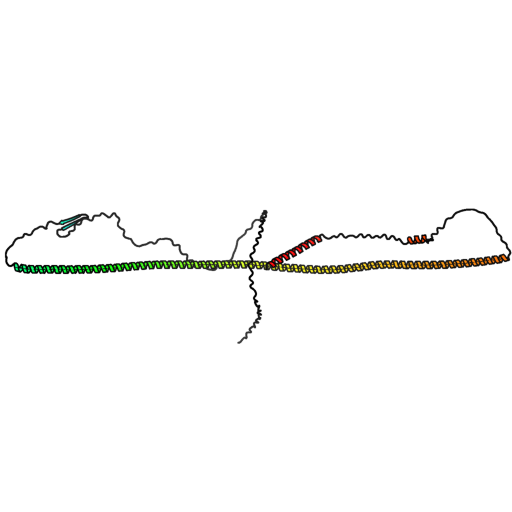69 181 THR A C 1
ATOM 1453 O O . THR A 1 181 ? 68.279 -4.641 -109.766 1.00 88.69 181 THR A O 1
ATOM 1456 N N . ALA A 1 182 ? 68.999 -3.207 -111.328 1.00 88.62 182 ALA A N 1
ATOM 1457 C CA . ALA A 1 182 ? 68.981 -2.033 -110.458 1.00 88.62 182 ALA A CA 1
ATOM 1458 C C . ALA A 1 182 ? 67.544 -1.638 -110.079 1.00 88.62 182 ALA A C 1
ATOM 1460 O O . ALA A 1 182 ? 67.255 -1.471 -108.897 1.00 88.62 182 ALA A O 1
ATOM 1461 N N . LYS A 1 183 ? 66.623 -1.593 -111.051 1.00 90.94 183 LYS A N 1
ATOM 1462 C CA . LYS A 1 183 ? 65.194 -1.339 -110.809 1.00 90.94 183 LYS A CA 1
ATOM 1463 C C . LYS A 1 183 ? 64.564 -2.393 -109.906 1.00 90.94 183 LYS A C 1
ATOM 1465 O O . LYS A 1 183 ? 63.837 -2.034 -108.990 1.00 90.94 183 LYS A O 1
ATOM 1470 N N . ASP A 1 184 ? 64.853 -3.671 -110.119 1.00 91.38 184 ASP A N 1
ATOM 1471 C CA . ASP A 1 184 ? 64.316 -4.756 -109.296 1.00 91.38 184 ASP A CA 1
ATOM 1472 C C . ASP A 1 184 ? 64.898 -4.713 -107.876 1.00 91.38 184 ASP A C 1
ATOM 1474 O O . ASP A 1 184 ? 64.167 -4.918 -106.908 1.00 91.38 184 ASP A O 1
ATOM 1478 N N . LYS A 1 185 ? 66.183 -4.356 -107.722 1.00 92.75 185 LYS A N 1
ATOM 1479 C CA . LYS A 1 185 ? 66.790 -4.078 -106.408 1.00 92.75 185 LYS A CA 1
ATOM 1480 C C . LYS A 1 185 ? 66.121 -2.894 -105.709 1.00 92.75 185 LYS A C 1
ATOM 1482 O O . LYS A 1 185 ? 65.870 -2.977 -104.508 1.00 92.75 185 LYS A O 1
ATOM 1487 N N . ASP A 1 186 ? 65.803 -1.826 -106.436 1.00 91.50 186 ASP A N 1
ATOM 1488 C CA . ASP A 1 186 ? 65.095 -0.663 -105.892 1.00 91.50 186 ASP A CA 1
ATOM 1489 C C . ASP A 1 186 ? 63.646 -0.997 -105.522 1.00 91.50 186 ASP A C 1
ATOM 1491 O O . ASP A 1 186 ? 63.181 -0.615 -104.449 1.00 91.50 186 ASP A O 1
ATOM 1495 N N . ILE A 1 187 ? 62.939 -1.768 -106.352 1.00 91.69 187 ILE A N 1
ATOM 1496 C CA . ILE A 1 187 ? 61.593 -2.275 -106.052 1.00 91.69 187 ILE A CA 1
ATOM 1497 C C . ILE A 1 187 ? 61.626 -3.148 -104.800 1.00 91.69 187 ILE A C 1
ATOM 1499 O O . ILE A 1 187 ? 60.786 -2.981 -103.919 1.00 91.69 187 ILE A O 1
ATOM 1503 N N . GLU A 1 188 ? 62.594 -4.054 -104.690 1.00 93.62 188 GLU A N 1
ATOM 1504 C CA . GLU A 1 188 ? 62.742 -4.924 -103.527 1.00 93.62 188 GLU A CA 1
ATOM 1505 C C . GLU A 1 188 ? 63.077 -4.122 -102.260 1.00 93.62 188 GLU A C 1
ATOM 1507 O O . GLU A 1 188 ? 62.523 -4.382 -101.190 1.00 93.62 188 GLU A O 1
ATOM 1512 N N . LYS A 1 189 ? 63.920 -3.088 -102.376 1.00 92.94 189 LYS A N 1
ATOM 1513 C CA . LYS A 1 189 ? 64.195 -2.144 -101.285 1.00 92.94 189 LYS A CA 1
ATOM 1514 C C . LYS A 1 189 ? 62.927 -1.397 -100.857 1.00 92.94 189 LYS A C 1
ATOM 1516 O O . LYS A 1 189 ? 62.640 -1.348 -99.663 1.00 92.94 189 LYS A O 1
ATOM 1521 N N . MET A 1 190 ? 62.140 -0.888 -101.808 1.00 92.88 190 MET A N 1
ATOM 1522 C CA . MET A 1 190 ? 60.863 -0.221 -101.526 1.00 92.88 190 MET A CA 1
ATOM 1523 C C . MET A 1 190 ? 59.834 -1.173 -100.904 1.00 92.88 190 MET A C 1
ATOM 1525 O O . MET A 1 190 ? 59.118 -0.782 -99.987 1.00 92.88 190 MET A O 1
ATOM 1529 N N . ARG A 1 191 ? 59.760 -2.434 -101.349 1.00 93.00 191 ARG A N 1
ATOM 1530 C CA . ARG A 1 191 ? 58.868 -3.446 -100.759 1.00 93.00 191 ARG A CA 1
ATOM 1531 C C . ARG A 1 191 ? 59.215 -3.723 -99.301 1.00 93.00 191 ARG A C 1
ATOM 1533 O O . ARG A 1 191 ? 58.319 -3.687 -98.461 1.00 93.00 191 ARG A O 1
ATOM 1540 N N . LYS A 1 192 ? 60.501 -3.924 -98.995 1.00 94.06 192 LYS A N 1
ATOM 1541 C CA . LYS A 1 192 ? 60.982 -4.110 -97.615 1.00 94.06 192 LYS A CA 1
ATOM 1542 C C . LYS A 1 192 ? 60.697 -2.893 -96.738 1.00 94.06 192 LYS A C 1
ATOM 1544 O O . LYS A 1 192 ? 60.325 -3.052 -95.580 1.00 94.06 192 LYS A O 1
ATOM 1549 N N . GLU A 1 193 ? 60.830 -1.684 -97.281 1.00 94.19 193 GLU A N 1
ATOM 1550 C CA . GLU A 1 193 ? 60.492 -0.451 -96.564 1.00 94.19 193 GLU A CA 1
ATOM 1551 C C . GLU A 1 193 ? 58.985 -0.339 -96.288 1.00 94.19 193 GLU A C 1
ATOM 1553 O O . GLU A 1 193 ? 58.591 -0.019 -95.167 1.00 94.19 193 GLU A O 1
ATOM 1558 N N . ILE A 1 194 ? 58.131 -0.674 -97.261 1.00 93.25 194 ILE A N 1
ATOM 1559 C CA . ILE A 1 194 ? 56.672 -0.710 -97.074 1.00 93.25 194 ILE A CA 1
ATOM 1560 C C . ILE A 1 194 ? 56.284 -1.736 -96.007 1.00 93.25 194 ILE A C 1
ATOM 1562 O O . ILE A 1 194 ? 55.496 -1.412 -95.121 1.00 93.25 194 ILE A O 1
ATOM 1566 N N . GLU A 1 195 ? 56.835 -2.949 -96.060 1.00 93.81 195 GLU A N 1
ATOM 1567 C CA . GLU A 1 195 ? 56.561 -3.996 -95.070 1.00 93.81 195 GLU A CA 1
ATOM 1568 C C . GLU A 1 195 ? 57.013 -3.565 -93.666 1.00 93.81 195 GLU A C 1
ATOM 1570 O O . GLU A 1 195 ? 56.260 -3.691 -92.697 1.00 93.81 195 GLU A O 1
ATOM 1575 N N . PHE A 1 196 ? 58.198 -2.956 -93.557 1.00 95.31 196 PHE A N 1
ATOM 1576 C CA . PHE A 1 196 ? 58.699 -2.397 -92.303 1.00 95.31 196 PHE A CA 1
ATOM 1577 C C . PHE A 1 196 ? 57.794 -1.280 -91.757 1.00 95.31 196 PHE A C 1
ATOM 1579 O O . PHE A 1 196 ? 57.478 -1.265 -90.562 1.00 95.31 196 PHE A O 1
ATOM 1586 N N . LEU A 1 197 ? 57.337 -0.358 -92.611 1.00 94.69 197 LEU A N 1
ATOM 1587 C CA . LEU A 1 197 ? 56.428 0.725 -92.224 1.00 94.69 197 LEU A CA 1
ATOM 1588 C C . LEU A 1 197 ? 55.050 0.192 -91.816 1.00 94.69 197 LEU A C 1
ATOM 1590 O O . LEU A 1 197 ? 54.489 0.655 -90.823 1.00 94.69 197 LEU A O 1
ATOM 1594 N N . GLN A 1 198 ? 54.518 -0.807 -92.521 1.00 93.81 198 GLN A N 1
ATOM 1595 C CA . GLN A 1 198 ? 53.261 -1.469 -92.164 1.00 93.81 198 GLN A CA 1
ATOM 1596 C C . GLN A 1 198 ? 53.373 -2.201 -90.822 1.00 93.81 198 GLN A C 1
ATOM 1598 O O . GLN A 1 198 ? 52.489 -2.051 -89.977 1.00 93.81 198 GLN A O 1
ATOM 1603 N N . GLY A 1 199 ? 54.471 -2.925 -90.585 1.00 94.06 199 GLY A N 1
ATOM 1604 C CA . GLY A 1 199 ? 54.759 -3.567 -89.301 1.00 94.06 199 GLY A CA 1
ATOM 1605 C C . GLY A 1 199 ? 54.896 -2.552 -88.162 1.00 94.06 199 GLY A C 1
ATOM 1606 O O . GLY A 1 199 ? 54.294 -2.720 -87.099 1.00 94.06 199 GLY A O 1
ATOM 1607 N N . SER A 1 200 ? 55.608 -1.448 -88.406 1.00 93.88 200 SER A N 1
ATOM 1608 C CA . SER A 1 200 ? 55.759 -0.342 -87.452 1.00 93.88 200 SER A CA 1
ATOM 1609 C C . SER A 1 200 ? 54.415 0.321 -87.129 1.00 93.88 200 SER A C 1
ATOM 1611 O O . SER A 1 200 ? 54.120 0.578 -85.962 1.00 93.88 200 SER A O 1
ATOM 1613 N N . PHE A 1 201 ? 53.557 0.534 -88.131 1.00 94.69 201 PHE A N 1
ATOM 1614 C CA . PHE A 1 201 ? 52.222 1.106 -87.948 1.00 94.69 201 PHE A CA 1
ATOM 1615 C C . PHE A 1 201 ? 51.267 0.152 -87.220 1.00 94.69 201 PHE A C 1
ATOM 1617 O O . PHE A 1 201 ? 50.540 0.573 -86.321 1.00 94.69 201 PHE A O 1
ATOM 1624 N N . ALA A 1 202 ? 51.284 -1.143 -87.552 1.00 93.94 202 ALA A N 1
ATOM 1625 C CA . ALA A 1 202 ? 50.501 -2.156 -86.847 1.00 93.94 202 ALA A CA 1
ATOM 1626 C C . ALA A 1 202 ? 50.929 -2.272 -85.374 1.00 93.94 202 ALA A C 1
ATOM 1628 O O . ALA A 1 202 ? 50.078 -2.354 -84.482 1.00 93.94 202 ALA A O 1
ATOM 1629 N N . SER A 1 203 ? 52.238 -2.207 -85.109 1.00 94.25 203 SER A N 1
ATOM 1630 C CA . SER A 1 203 ? 52.793 -2.143 -83.756 1.00 94.25 203 SER A CA 1
ATOM 1631 C C . SER A 1 203 ? 52.314 -0.888 -83.020 1.00 94.25 203 SER A C 1
ATOM 1633 O O . SER A 1 203 ? 51.730 -1.005 -81.942 1.00 94.25 203 SER A O 1
ATOM 1635 N N . TYR A 1 204 ? 52.431 0.294 -83.638 1.00 95.38 204 TYR A N 1
ATOM 1636 C CA . TYR A 1 204 ? 51.954 1.558 -83.071 1.00 95.38 204 TYR A CA 1
ATOM 1637 C C . TYR A 1 204 ? 50.457 1.514 -82.737 1.00 95.38 204 TYR A C 1
ATOM 1639 O O . TYR A 1 204 ? 50.071 1.771 -81.597 1.00 95.38 204 TYR A O 1
ATOM 1647 N N . LYS A 1 205 ? 49.613 1.075 -83.677 1.00 94.94 205 LYS A N 1
ATOM 1648 C CA . LYS A 1 205 ? 48.164 0.926 -83.471 1.00 94.94 205 LYS A CA 1
ATOM 1649 C C . LYS A 1 205 ? 47.840 -0.047 -82.335 1.00 94.94 205 LYS A C 1
ATOM 1651 O O . LYS A 1 205 ? 46.926 0.183 -81.546 1.00 94.94 205 LYS A O 1
ATOM 1656 N N . THR A 1 206 ? 48.609 -1.128 -82.204 1.00 93.69 206 THR A N 1
ATOM 1657 C CA . THR A 1 206 ? 48.463 -2.071 -81.087 1.00 93.69 206 THR A CA 1
ATOM 1658 C C . THR A 1 206 ? 48.860 -1.423 -79.759 1.00 93.69 206 THR A C 1
ATOM 1660 O O . THR A 1 206 ? 48.189 -1.638 -78.750 1.00 93.69 206 THR A O 1
ATOM 1663 N N . THR A 1 207 ? 49.925 -0.616 -79.735 1.00 94.12 207 THR A N 1
ATOM 1664 C CA . THR A 1 207 ? 50.325 0.126 -78.530 1.00 94.12 207 THR A CA 1
ATOM 1665 C C . THR A 1 207 ? 49.316 1.203 -78.143 1.00 94.12 207 THR A C 1
ATOM 1667 O O . THR A 1 207 ? 49.016 1.328 -76.961 1.00 94.12 207 THR A O 1
ATOM 1670 N N . GLU A 1 208 ? 48.726 1.906 -79.110 1.00 93.62 208 GLU A N 1
ATOM 1671 C CA . GLU A 1 208 ? 47.663 2.888 -78.889 1.00 93.62 208 GLU A CA 1
ATOM 1672 C C . GLU A 1 208 ? 46.415 2.219 -78.301 1.00 93.62 208 GLU A C 1
ATOM 1674 O O . GLU A 1 208 ? 45.929 2.630 -77.251 1.00 93.62 208 GLU A O 1
ATOM 1679 N N . ASN A 1 209 ? 45.961 1.105 -78.886 1.00 93.94 209 ASN A N 1
ATOM 1680 C CA . ASN A 1 209 ? 44.839 0.330 -78.348 1.00 93.94 209 ASN A CA 1
ATOM 1681 C C . ASN A 1 209 ? 45.107 -0.159 -76.916 1.00 93.94 209 ASN A C 1
ATOM 1683 O O . ASN A 1 209 ? 44.222 -0.099 -76.063 1.00 93.94 209 ASN A O 1
ATOM 1687 N N . LYS A 1 210 ? 46.335 -0.617 -76.629 1.00 95.50 210 LYS A N 1
ATOM 1688 C CA . LYS A 1 210 ? 46.748 -0.993 -75.267 1.00 95.50 210 LYS A CA 1
ATOM 1689 C C . LYS A 1 210 ? 46.704 0.206 -74.318 1.00 95.50 210 LYS A C 1
ATOM 1691 O O . LYS A 1 210 ? 46.227 0.059 -73.197 1.00 95.50 210 LYS A O 1
ATOM 1696 N N . GLN A 1 211 ? 47.166 1.381 -74.746 1.00 95.69 211 GLN A N 1
ATOM 1697 C CA . GLN A 1 211 ? 47.113 2.602 -73.937 1.00 95.69 211 GLN A CA 1
ATOM 1698 C C . GLN A 1 211 ? 45.670 3.034 -73.653 1.00 95.69 211 GLN A C 1
ATOM 1700 O O . GLN A 1 211 ? 45.353 3.329 -72.500 1.00 95.69 211 GLN A O 1
ATOM 1705 N N . THR A 1 212 ? 44.783 2.985 -74.649 1.00 95.19 212 THR A N 1
ATOM 1706 C CA . THR A 1 212 ? 43.351 3.273 -74.478 1.00 95.19 212 THR A CA 1
ATOM 1707 C C . THR A 1 212 ? 42.694 2.293 -73.510 1.00 95.19 212 THR A C 1
ATOM 1709 O O . THR A 1 212 ? 42.037 2.720 -72.564 1.00 95.19 212 THR A O 1
ATOM 1712 N N . ALA A 1 213 ? 42.946 0.987 -73.652 1.00 95.81 213 ALA A N 1
ATOM 1713 C CA . ALA A 1 213 ? 42.413 -0.024 -72.737 1.00 95.81 213 ALA A CA 1
ATOM 1714 C C . ALA A 1 213 ? 42.914 0.169 -71.292 1.00 95.81 213 ALA A C 1
ATOM 1716 O O . ALA A 1 213 ? 42.141 0.055 -70.339 1.00 95.81 213 ALA A O 1
ATOM 1717 N N . ILE A 1 214 ? 44.196 0.514 -71.112 1.00 96.75 214 ILE A N 1
ATOM 1718 C CA . ILE A 1 214 ? 44.761 0.842 -69.794 1.00 96.75 214 ILE A CA 1
ATOM 1719 C C . ILE A 1 214 ? 44.086 2.089 -69.213 1.00 96.75 214 ILE A C 1
ATOM 1721 O O . ILE A 1 214 ? 43.776 2.117 -68.021 1.00 96.75 214 ILE A O 1
ATOM 1725 N N . TYR A 1 215 ? 43.859 3.121 -70.026 1.00 96.69 215 TYR A N 1
ATOM 1726 C CA . TYR A 1 215 ? 43.198 4.349 -69.592 1.00 96.69 215 TYR A CA 1
ATOM 1727 C C . TYR A 1 215 ? 41.740 4.107 -69.171 1.00 96.69 215 TYR A C 1
ATOM 1729 O O . TYR A 1 215 ? 41.321 4.567 -68.105 1.00 96.69 215 TYR A O 1
ATOM 1737 N N . GLU A 1 216 ? 40.979 3.338 -69.950 1.00 96.69 216 GLU A N 1
ATOM 1738 C CA . GLU A 1 216 ? 39.608 2.949 -69.605 1.00 96.69 216 GLU A CA 1
ATOM 1739 C C . GLU A 1 216 ? 39.554 2.135 -68.309 1.00 96.69 216 GLU A C 1
ATOM 1741 O O . GLU A 1 216 ? 38.730 2.420 -67.437 1.00 96.69 216 GLU A O 1
ATOM 1746 N N . LEU A 1 217 ? 40.460 1.163 -68.142 1.00 97.06 217 LEU A N 1
ATOM 1747 C CA . LEU A 1 217 ? 40.538 0.356 -66.924 1.00 97.06 217 LEU A CA 1
ATOM 1748 C C . LEU A 1 217 ? 40.878 1.219 -65.703 1.00 97.06 217 LEU A C 1
ATOM 1750 O O . LEU A 1 217 ? 40.227 1.096 -64.667 1.00 97.06 217 LEU A O 1
ATOM 1754 N N . ARG A 1 218 ? 41.848 2.135 -65.829 1.00 97.25 218 ARG A N 1
ATOM 1755 C CA . ARG A 1 218 ? 42.193 3.095 -64.767 1.00 97.25 218 ARG A CA 1
ATOM 1756 C C . ARG A 1 218 ? 41.000 3.968 -64.389 1.00 97.25 218 ARG A C 1
ATOM 1758 O O . ARG A 1 218 ? 40.753 4.175 -63.205 1.00 97.25 218 ARG A O 1
ATOM 1765 N N . THR A 1 219 ? 40.247 4.447 -65.374 1.00 97.25 219 THR A N 1
ATOM 1766 C CA . THR A 1 219 ? 39.080 5.306 -65.143 1.00 97.25 219 THR A CA 1
ATOM 1767 C C . THR A 1 219 ? 37.963 4.547 -64.426 1.00 97.25 219 THR A C 1
ATOM 1769 O O . THR A 1 219 ? 37.445 5.038 -63.422 1.00 97.25 219 THR A O 1
ATOM 1772 N N . LYS A 1 220 ? 37.648 3.320 -64.869 1.00 97.31 220 LYS A N 1
ATOM 1773 C CA . LYS A 1 220 ? 36.672 2.441 -64.203 1.00 97.31 220 LYS A CA 1
ATOM 1774 C C . LYS A 1 220 ? 37.086 2.116 -62.772 1.00 97.31 220 LYS A C 1
ATOM 1776 O O . LYS A 1 220 ? 36.271 2.255 -61.869 1.00 97.31 220 LYS A O 1
ATOM 1781 N N . PHE A 1 221 ? 38.357 1.783 -62.553 1.00 97.81 221 PHE A N 1
ATOM 1782 C CA . PHE A 1 221 ? 38.879 1.495 -61.220 1.00 97.81 221 PHE A CA 1
ATOM 1783 C C . PHE A 1 221 ? 38.780 2.706 -60.281 1.00 97.81 221 PHE A C 1
ATOM 1785 O O . PHE A 1 221 ? 38.364 2.567 -59.135 1.00 97.81 221 PHE A O 1
ATOM 1792 N N . ILE A 1 222 ? 39.105 3.915 -60.758 1.00 97.44 222 ILE A N 1
ATOM 1793 C CA . ILE A 1 222 ? 38.956 5.150 -59.969 1.00 97.44 222 ILE A CA 1
ATOM 1794 C C . ILE A 1 222 ? 37.481 5.417 -59.643 1.00 97.44 222 ILE A C 1
ATOM 1796 O O . ILE A 1 222 ? 37.158 5.789 -58.514 1.00 97.44 222 ILE A O 1
ATOM 1800 N N . GLN A 1 223 ? 36.580 5.233 -60.610 1.00 97.06 223 GLN A N 1
ATOM 1801 C CA . GLN A 1 223 ? 35.145 5.425 -60.408 1.00 97.06 223 GLN A CA 1
ATOM 1802 C C . GLN A 1 223 ? 34.578 4.422 -59.393 1.00 97.06 223 GLN A C 1
ATOM 1804 O O . GLN A 1 223 ? 33.879 4.831 -58.466 1.00 97.06 223 GLN A O 1
ATOM 1809 N N . GLU A 1 224 ? 34.927 3.142 -59.526 1.00 96.88 224 GLU A N 1
ATOM 1810 C CA . GLU A 1 224 ? 34.538 2.073 -58.606 1.00 96.88 224 GLU A CA 1
ATOM 1811 C C . GLU A 1 224 ? 35.060 2.361 -57.197 1.00 96.88 224 GLU A C 1
ATOM 1813 O O . GLU A 1 224 ? 34.262 2.462 -56.266 1.00 96.88 224 GLU A O 1
ATOM 1818 N N . LYS A 1 225 ? 36.359 2.659 -57.046 1.00 97.50 225 LYS A N 1
ATOM 1819 C CA . LYS A 1 225 ? 36.964 3.018 -55.753 1.00 97.50 225 LYS A CA 1
ATOM 1820 C C . LYS A 1 225 ? 36.312 4.233 -55.100 1.00 97.50 225 LYS A C 1
ATOM 1822 O O . LYS A 1 225 ? 36.102 4.246 -53.888 1.00 97.50 225 LYS A O 1
ATOM 1827 N N . ASN A 1 226 ? 35.975 5.260 -55.878 1.00 97.31 226 ASN A N 1
ATOM 1828 C CA . ASN A 1 226 ? 35.267 6.427 -55.355 1.00 97.31 226 ASN A CA 1
ATOM 1829 C C . ASN A 1 226 ? 33.835 6.074 -54.921 1.00 97.31 226 ASN A C 1
ATOM 1831 O O . ASN A 1 226 ? 33.390 6.557 -53.880 1.00 97.31 226 ASN A O 1
ATOM 1835 N N . SER A 1 227 ? 33.130 5.221 -55.672 1.00 97.88 227 SER A N 1
ATOM 1836 C CA . SER A 1 227 ? 31.784 4.760 -55.312 1.00 97.88 227 SER A CA 1
ATOM 1837 C C . SER A 1 227 ? 31.780 3.876 -54.059 1.00 97.88 227 SER A C 1
ATOM 1839 O O . SER A 1 227 ? 30.962 4.098 -53.168 1.00 97.88 227 SER A O 1
ATOM 1841 N N . GLU A 1 228 ? 32.748 2.961 -53.924 1.00 97.19 228 GLU A N 1
ATOM 1842 C CA . GLU A 1 228 ? 32.972 2.155 -52.719 1.00 97.19 228 GLU A CA 1
ATOM 1843 C C . GLU A 1 228 ? 33.232 3.056 -51.510 1.00 97.19 228 GLU A C 1
ATOM 1845 O O . GLU A 1 228 ? 32.590 2.895 -50.476 1.00 97.19 228 GLU A O 1
ATOM 1850 N N . ARG A 1 229 ? 34.114 4.059 -51.649 1.00 97.62 229 ARG A N 1
ATOM 1851 C CA . ARG A 1 229 ? 34.412 5.009 -50.567 1.00 97.62 229 ARG A CA 1
ATOM 1852 C C . ARG A 1 229 ? 33.162 5.765 -50.109 1.00 97.62 229 ARG A C 1
ATOM 1854 O O . ARG A 1 229 ? 32.945 5.891 -48.908 1.00 97.62 229 ARG A O 1
ATOM 1861 N N . ILE A 1 230 ? 32.338 6.247 -51.043 1.00 97.62 230 ILE A N 1
ATOM 1862 C CA . ILE A 1 230 ? 31.082 6.949 -50.725 1.00 97.62 230 ILE A CA 1
ATOM 1863 C C . ILE A 1 230 ? 30.093 6.005 -50.031 1.00 97.62 230 ILE A C 1
ATOM 1865 O O . ILE A 1 230 ? 29.462 6.402 -49.051 1.00 97.62 230 ILE A O 1
ATOM 1869 N N . ASN A 1 231 ? 29.971 4.761 -50.497 1.00 97.69 231 ASN A N 1
ATOM 1870 C CA . ASN A 1 231 ? 29.077 3.773 -49.895 1.00 97.69 231 ASN A CA 1
ATOM 1871 C C . ASN A 1 231 ? 29.515 3.415 -48.469 1.00 97.69 231 ASN A C 1
ATOM 1873 O O . ASN A 1 231 ? 28.697 3.478 -47.555 1.00 97.69 231 ASN A O 1
ATOM 1877 N N . VAL A 1 232 ? 30.809 3.156 -48.251 1.00 97.69 232 VAL A N 1
ATOM 1878 C CA . VAL A 1 232 ? 31.370 2.880 -46.917 1.00 97.69 232 VAL A CA 1
ATOM 1879 C C . VAL A 1 232 ? 31.175 4.071 -45.980 1.00 97.69 232 VAL A C 1
ATOM 1881 O O . VAL A 1 232 ? 30.755 3.888 -44.840 1.00 97.69 232 VAL A O 1
ATOM 1884 N N . GLN A 1 233 ? 31.412 5.299 -46.449 1.00 98.00 233 GLN A N 1
ATOM 1885 C CA . GLN A 1 233 ? 31.176 6.503 -45.650 1.00 98.00 233 GLN A CA 1
ATOM 1886 C C . GLN A 1 233 ? 29.691 6.662 -45.290 1.00 98.00 233 GLN A C 1
ATOM 1888 O O . GLN A 1 233 ? 29.360 6.987 -44.150 1.00 98.00 233 GLN A O 1
ATOM 1893 N N . LYS A 1 234 ? 28.787 6.397 -46.241 1.00 98.31 234 LYS A N 1
ATOM 1894 C CA . LYS A 1 234 ? 27.338 6.450 -46.025 1.00 98.31 234 LYS A CA 1
ATOM 1895 C C . LYS A 1 234 ? 26.876 5.394 -45.020 1.00 98.31 234 LYS A C 1
ATOM 1897 O O . LYS A 1 234 ? 26.054 5.705 -44.163 1.00 98.31 234 LYS A O 1
ATOM 1902 N N . ASP A 1 235 ? 27.387 4.172 -45.104 1.00 97.38 235 ASP A N 1
ATOM 1903 C CA . ASP A 1 235 ? 27.019 3.095 -44.184 1.00 97.38 235 ASP A CA 1
ATOM 1904 C C . ASP A 1 235 ? 27.618 3.305 -42.790 1.00 97.38 235 ASP A C 1
ATOM 1906 O O . ASP A 1 235 ? 26.925 3.111 -41.793 1.00 97.38 235 ASP A O 1
ATOM 1910 N N . HIS A 1 236 ? 28.848 3.818 -42.697 1.00 98.00 236 HIS A N 1
ATOM 1911 C CA . HIS A 1 236 ? 29.426 4.238 -41.422 1.00 98.00 236 HIS A CA 1
ATOM 1912 C C . HIS A 1 236 ? 28.589 5.338 -40.752 1.00 98.00 236 HIS A C 1
ATOM 1914 O O . HIS A 1 236 ? 28.276 5.233 -39.567 1.00 98.00 236 HIS A O 1
ATOM 1920 N N . GLN A 1 237 ? 28.149 6.345 -41.516 1.00 98.38 237 GLN A N 1
ATOM 1921 C CA . GLN A 1 237 ? 27.282 7.405 -41.001 1.00 98.38 237 GLN A CA 1
ATOM 1922 C C . GLN A 1 237 ? 25.931 6.858 -40.515 1.00 98.38 237 GLN A C 1
ATOM 1924 O O . GLN A 1 237 ? 25.510 7.175 -39.404 1.00 98.38 237 GLN A O 1
ATOM 1929 N N . LYS A 1 238 ? 25.285 5.969 -41.285 1.00 98.31 238 LYS A N 1
ATOM 1930 C CA . LYS A 1 238 ? 24.053 5.290 -40.840 1.00 98.31 238 LYS A CA 1
ATOM 1931 C C . LYS A 1 238 ? 24.265 4.511 -39.542 1.00 98.31 238 LYS A C 1
ATOM 1933 O O . LYS A 1 238 ? 23.395 4.537 -38.678 1.00 98.31 238 LYS A O 1
ATOM 1938 N N . ASN A 1 239 ? 25.400 3.826 -39.396 1.00 98.25 239 ASN A N 1
ATOM 1939 C CA . ASN A 1 239 ? 25.709 3.067 -38.185 1.00 98.25 239 ASN A CA 1
ATOM 1940 C C . ASN A 1 239 ? 25.865 3.988 -36.967 1.00 98.25 239 ASN A C 1
ATOM 1942 O O . ASN A 1 239 ? 25.333 3.673 -35.904 1.00 98.25 239 ASN A O 1
ATOM 1946 N N . ILE A 1 240 ? 26.516 5.146 -37.127 1.00 98.19 240 ILE A N 1
ATOM 1947 C CA . ILE A 1 240 ? 26.601 6.171 -36.074 1.00 98.19 240 ILE A CA 1
ATOM 1948 C C . ILE A 1 240 ? 25.205 6.679 -35.692 1.00 98.19 240 ILE A C 1
ATOM 1950 O O . ILE A 1 240 ? 24.890 6.780 -34.506 1.00 98.19 240 ILE A O 1
ATOM 1954 N N . ASP A 1 241 ? 24.356 6.983 -36.672 1.00 98.06 241 ASP A N 1
ATOM 1955 C CA . ASP A 1 241 ? 23.014 7.512 -36.411 1.00 98.06 241 ASP A CA 1
ATOM 1956 C C . ASP A 1 241 ? 22.095 6.468 -35.756 1.00 98.06 241 ASP A C 1
ATOM 1958 O O . ASP A 1 241 ? 21.321 6.804 -34.856 1.00 98.06 241 ASP A O 1
ATOM 1962 N N . ASN A 1 242 ? 22.227 5.193 -36.134 1.00 97.94 242 ASN A N 1
ATOM 1963 C CA . ASN A 1 242 ? 21.542 4.084 -35.470 1.00 97.94 242 ASN A CA 1
ATOM 1964 C C . ASN A 1 242 ? 21.988 3.946 -34.010 1.00 97.94 242 ASN A C 1
ATOM 1966 O O . ASN A 1 242 ? 21.137 3.900 -33.125 1.00 97.94 242 ASN A O 1
ATOM 1970 N N . LEU A 1 243 ? 23.299 3.981 -33.744 1.00 98.44 243 LEU A N 1
ATOM 1971 C CA . LEU A 1 243 ? 23.831 3.898 -32.382 1.00 98.44 243 LEU A CA 1
ATOM 1972 C C . LEU A 1 243 ? 23.343 5.067 -31.513 1.00 98.44 243 LEU A C 1
ATOM 1974 O O . LEU A 1 243 ? 22.893 4.867 -30.388 1.00 98.44 243 LEU A O 1
ATOM 1978 N N . ARG A 1 244 ? 23.340 6.292 -32.057 1.00 98.31 244 ARG A N 1
ATOM 1979 C CA . ARG A 1 244 ? 22.776 7.474 -31.380 1.00 98.31 244 ARG A CA 1
ATOM 1980 C C . ARG A 1 244 ? 21.289 7.306 -31.073 1.00 98.31 244 ARG A C 1
ATOM 1982 O O . ARG A 1 244 ? 20.838 7.684 -29.992 1.00 98.31 244 ARG A O 1
ATOM 1989 N N . LYS A 1 245 ? 20.517 6.755 -32.014 1.00 98.50 245 LYS A N 1
ATOM 1990 C CA . LYS A 1 245 ? 19.081 6.511 -31.842 1.00 98.50 245 LYS A CA 1
ATOM 1991 C C . LYS A 1 245 ? 18.817 5.469 -30.758 1.00 98.50 245 LYS A C 1
ATOM 1993 O O . LYS A 1 245 ? 17.903 5.666 -29.962 1.00 98.50 245 LYS A O 1
ATOM 1998 N N . ASP A 1 246 ? 19.593 4.393 -30.720 1.00 97.81 246 ASP A N 1
ATOM 1999 C CA . ASP A 1 246 ? 19.418 3.327 -29.735 1.00 97.81 246 ASP A CA 1
ATOM 2000 C C . ASP A 1 246 ? 19.859 3.772 -28.336 1.00 97.81 246 ASP A C 1
ATOM 2002 O O . ASP A 1 246 ? 19.072 3.634 -27.403 1.00 97.81 246 ASP A O 1
ATOM 2006 N N . HIS A 1 247 ? 20.990 4.475 -28.199 1.00 98.44 247 HIS A N 1
ATOM 2007 C CA . HIS A 1 247 ? 21.372 5.110 -26.929 1.00 98.44 247 HIS A CA 1
ATOM 2008 C C . HIS A 1 247 ? 20.303 6.088 -26.421 1.00 98.44 247 HIS A C 1
ATOM 2010 O O . HIS A 1 247 ? 19.986 6.109 -25.233 1.00 98.44 247 HIS A O 1
ATOM 2016 N N . LYS A 1 248 ? 19.698 6.889 -27.310 1.00 98.44 248 LYS A N 1
ATOM 2017 C CA . LYS A 1 248 ? 18.595 7.780 -26.927 1.00 98.44 248 LYS A CA 1
ATOM 2018 C C . LYS A 1 248 ? 17.384 6.996 -26.412 1.00 98.44 248 LYS A C 1
ATOM 2020 O O . LYS A 1 248 ? 16.818 7.372 -25.392 1.00 98.44 248 LYS A O 1
ATOM 2025 N N . LYS A 1 249 ? 16.996 5.904 -27.082 1.00 98.44 249 LYS A N 1
ATOM 2026 C CA . LYS A 1 249 ? 15.897 5.042 -26.613 1.00 98.44 249 LYS A CA 1
ATOM 2027 C C . LYS A 1 249 ? 16.202 4.428 -25.247 1.00 98.44 249 LYS A C 1
ATOM 2029 O O . LYS A 1 249 ? 15.297 4.347 -24.421 1.00 98.44 249 LYS A O 1
ATOM 2034 N N . GLU A 1 250 ? 17.439 3.993 -25.015 1.00 98.12 250 GLU A N 1
ATOM 2035 C CA . GLU A 1 250 ? 17.873 3.435 -23.730 1.00 98.12 250 GLU A CA 1
ATOM 2036 C C . GLU A 1 250 ? 17.825 4.481 -22.614 1.00 98.12 250 GLU A C 1
ATOM 2038 O O . GLU A 1 250 ? 17.278 4.203 -21.547 1.00 98.12 250 GLU A O 1
ATOM 2043 N N . LEU A 1 251 ? 18.302 5.702 -22.875 1.00 98.25 251 LEU A N 1
ATOM 2044 C CA . LEU A 1 251 ? 18.190 6.822 -21.939 1.00 98.25 251 LEU A CA 1
ATOM 2045 C C . LEU A 1 251 ? 16.726 7.171 -21.644 1.00 98.25 251 LEU A C 1
ATOM 2047 O O . LEU A 1 251 ? 16.355 7.283 -20.479 1.00 98.25 251 LEU A O 1
ATOM 2051 N N . ASP A 1 252 ? 15.870 7.267 -22.664 1.00 98.25 252 ASP A N 1
ATOM 2052 C CA . ASP A 1 252 ? 14.437 7.526 -22.479 1.00 98.25 252 ASP A CA 1
ATOM 2053 C C . ASP A 1 252 ? 13.762 6.403 -21.668 1.00 98.25 252 ASP A C 1
ATOM 2055 O O . ASP A 1 252 ? 12.893 6.657 -20.830 1.00 98.25 252 ASP A O 1
ATOM 2059 N N . ALA A 1 253 ? 14.151 5.143 -21.890 1.00 98.25 253 ALA A N 1
ATOM 2060 C CA . ALA A 1 253 ? 13.666 4.008 -21.109 1.00 98.25 253 ALA A CA 1
ATOM 2061 C C . ALA A 1 253 ? 14.142 4.074 -19.650 1.00 98.25 253 ALA A C 1
ATOM 2063 O O . ALA A 1 253 ? 13.355 3.809 -18.740 1.00 98.25 253 ALA A O 1
ATOM 2064 N N . LEU A 1 254 ? 15.397 4.463 -19.418 1.00 98.56 254 LEU A N 1
ATOM 2065 C CA . LEU A 1 254 ? 15.963 4.635 -18.084 1.00 98.56 254 LEU A CA 1
ATOM 2066 C C . LEU A 1 254 ? 15.265 5.767 -17.321 1.00 98.56 254 LEU A C 1
ATOM 2068 O O . LEU A 1 254 ? 14.855 5.567 -16.180 1.00 98.56 254 LEU A O 1
ATOM 2072 N N . VAL A 1 255 ? 15.047 6.916 -17.966 1.00 98.38 255 VAL A N 1
ATOM 2073 C CA . VAL A 1 255 ? 14.303 8.045 -17.389 1.00 98.38 255 VAL A CA 1
ATOM 2074 C C . VAL A 1 255 ? 12.891 7.614 -16.994 1.00 98.38 255 VAL A C 1
ATOM 2076 O O . VAL A 1 255 ? 12.484 7.866 -15.864 1.00 98.38 255 VAL A O 1
ATOM 2079 N N . ARG A 1 256 ? 12.168 6.885 -17.860 1.00 98.44 256 ARG A N 1
ATOM 2080 C CA . ARG A 1 256 ? 10.837 6.349 -17.513 1.00 98.44 256 ARG A CA 1
ATOM 2081 C C . ARG A 1 256 ? 10.877 5.419 -16.300 1.00 98.44 256 ARG A C 1
ATOM 2083 O O . ARG A 1 256 ? 10.009 5.524 -15.440 1.00 98.44 256 ARG A O 1
ATOM 2090 N N . ARG A 1 257 ? 11.879 4.535 -16.199 1.00 98.56 257 ARG A N 1
ATOM 2091 C CA . ARG A 1 257 ? 12.047 3.659 -15.024 1.00 98.56 257 ARG A CA 1
ATOM 2092 C C . ARG A 1 257 ? 12.265 4.473 -13.749 1.00 98.56 257 ARG A C 1
ATOM 2094 O O . ARG A 1 257 ? 11.604 4.196 -12.756 1.00 98.56 257 ARG A O 1
ATOM 2101 N N . PHE A 1 258 ? 13.116 5.498 -13.783 1.00 98.38 258 PHE A N 1
ATOM 2102 C CA . PHE A 1 258 ? 13.322 6.384 -12.632 1.00 98.38 258 PHE A CA 1
ATOM 2103 C C . PHE A 1 258 ? 12.067 7.178 -12.264 1.00 98.38 258 PHE A C 1
ATOM 2105 O O . PHE A 1 258 ? 11.771 7.314 -11.081 1.00 98.38 258 PHE A O 1
ATOM 2112 N N . SER A 1 259 ? 11.299 7.662 -13.245 1.00 98.19 259 SER A N 1
ATOM 2113 C CA . SER A 1 259 ? 10.017 8.327 -12.983 1.00 98.19 259 SER A CA 1
ATOM 2114 C C . SER A 1 259 ? 9.005 7.390 -12.319 1.00 98.19 259 SER A C 1
ATOM 2116 O O . SER A 1 259 ? 8.329 7.806 -11.382 1.00 98.19 259 SER A O 1
ATOM 2118 N N . ASN A 1 260 ? 8.932 6.127 -12.751 1.00 97.69 260 ASN A N 1
ATOM 2119 C CA . ASN A 1 260 ? 8.062 5.128 -12.128 1.00 97.69 260 ASN A CA 1
ATOM 2120 C C . ASN A 1 260 ? 8.504 4.822 -10.690 1.00 97.69 260 ASN A C 1
ATOM 2122 O O . ASN A 1 260 ? 7.690 4.913 -9.781 1.00 97.69 260 ASN A O 1
ATOM 2126 N N . VAL A 1 261 ? 9.800 4.575 -10.464 1.00 98.44 261 VAL A N 1
ATOM 2127 C CA . VAL A 1 261 ? 10.346 4.336 -9.115 1.00 98.44 261 VAL A CA 1
ATOM 2128 C C . VAL A 1 261 ? 10.117 5.539 -8.195 1.00 98.44 261 VAL A C 1
ATOM 2130 O O . VAL A 1 261 ? 9.802 5.364 -7.022 1.00 98.44 261 VAL A O 1
ATOM 2133 N N . ALA A 1 262 ? 10.229 6.768 -8.706 1.00 98.12 262 ALA A N 1
ATOM 2134 C CA . ALA A 1 262 ? 9.915 7.970 -7.935 1.00 98.12 262 ALA A CA 1
ATOM 2135 C C . ALA A 1 262 ? 8.424 8.045 -7.560 1.00 98.12 262 ALA A C 1
ATOM 2137 O O . ALA A 1 262 ? 8.096 8.402 -6.429 1.00 98.12 262 ALA A O 1
ATOM 2138 N N . ALA A 1 263 ? 7.521 7.679 -8.475 1.00 98.06 263 ALA A N 1
ATOM 2139 C CA . ALA A 1 263 ? 6.091 7.604 -8.187 1.00 98.06 263 ALA A CA 1
ATOM 2140 C C . ALA A 1 263 ? 5.769 6.515 -7.148 1.00 98.06 263 ALA A C 1
ATOM 2142 O O . ALA A 1 263 ? 4.973 6.760 -6.241 1.00 98.06 263 ALA A O 1
ATOM 2143 N N . ASP A 1 264 ? 6.414 5.350 -7.237 1.00 98.06 264 ASP A N 1
ATOM 2144 C CA . ASP A 1 264 ? 6.264 4.256 -6.272 1.00 98.06 264 ASP A CA 1
ATOM 2145 C C . ASP A 1 264 ? 6.793 4.649 -4.888 1.00 98.06 264 ASP A C 1
ATOM 2147 O O . ASP A 1 264 ? 6.159 4.362 -3.874 1.00 98.06 264 ASP A O 1
ATOM 2151 N N . LEU A 1 265 ? 7.906 5.385 -4.832 1.00 98.06 265 LEU A N 1
ATOM 2152 C CA . LEU A 1 265 ? 8.456 5.929 -3.592 1.00 98.06 265 LEU A CA 1
ATOM 2153 C C . LEU A 1 265 ? 7.483 6.918 -2.932 1.00 98.06 265 LEU A C 1
ATOM 2155 O O . LEU A 1 265 ? 7.288 6.871 -1.718 1.00 98.06 265 LEU A O 1
ATOM 2159 N N . GLU A 1 266 ? 6.833 7.786 -3.709 1.00 98.25 266 GLU A N 1
ATOM 2160 C CA . GLU A 1 266 ? 5.798 8.687 -3.187 1.00 98.25 266 GLU A CA 1
ATOM 2161 C C . GLU A 1 266 ? 4.543 7.934 -2.721 1.00 98.25 266 GLU A C 1
ATOM 2163 O O . GLU A 1 266 ? 3.980 8.279 -1.681 1.00 98.25 266 GLU A O 1
ATOM 2168 N N . ARG A 1 267 ? 4.126 6.869 -3.421 1.00 98.31 267 ARG A N 1
ATOM 2169 C CA . ARG A 1 267 ? 3.047 5.982 -2.946 1.00 98.31 267 ARG A CA 1
ATOM 2170 C C . ARG A 1 267 ? 3.416 5.320 -1.620 1.00 98.31 267 ARG A C 1
ATOM 2172 O O . ARG A 1 267 ? 2.625 5.377 -0.687 1.00 98.31 267 ARG A O 1
ATOM 2179 N N . LEU A 1 268 ? 4.627 4.775 -1.510 1.00 98.31 268 LEU A N 1
ATOM 2180 C CA . LEU A 1 268 ? 5.121 4.132 -0.292 1.00 98.31 268 LEU A CA 1
ATOM 2181 C C . LEU A 1 268 ? 5.191 5.106 0.893 1.00 98.31 268 LEU A C 1
ATOM 2183 O O . LEU A 1 268 ? 4.892 4.734 2.025 1.00 98.31 268 LEU A O 1
ATOM 2187 N N . LYS A 1 269 ? 5.556 6.372 0.658 1.00 98.50 269 LYS A N 1
ATOM 2188 C CA . LYS A 1 269 ? 5.511 7.408 1.702 1.00 98.50 269 LYS A CA 1
ATOM 2189 C C . LYS A 1 269 ? 4.091 7.661 2.206 1.00 98.50 269 LYS A C 1
ATOM 2191 O O . LYS A 1 269 ? 3.924 7.818 3.412 1.00 98.50 269 LYS A O 1
ATOM 2196 N N . ARG A 1 270 ? 3.094 7.697 1.313 1.00 98.31 270 ARG A N 1
ATOM 2197 C CA . ARG A 1 270 ? 1.681 7.878 1.691 1.00 98.31 270 ARG A CA 1
ATOM 2198 C C . ARG A 1 270 ? 1.171 6.701 2.510 1.00 98.31 270 ARG A C 1
ATOM 2200 O O . ARG A 1 270 ? 0.714 6.923 3.621 1.00 98.31 270 ARG A O 1
ATOM 2207 N N . THR A 1 271 ? 1.381 5.470 2.043 1.00 98.19 271 THR A N 1
ATOM 2208 C CA . THR A 1 271 ? 0.970 4.272 2.795 1.00 98.19 271 THR A CA 1
ATOM 2209 C C . THR A 1 271 ? 1.694 4.165 4.139 1.00 98.19 271 THR A C 1
ATOM 2211 O O . THR A 1 271 ? 1.109 3.758 5.136 1.00 98.19 271 THR A O 1
ATOM 2214 N N . THR A 1 272 ? 2.957 4.600 4.220 1.00 98.19 272 THR A N 1
ATOM 2215 C CA . THR A 1 272 ? 3.688 4.677 5.497 1.00 98.19 272 THR A CA 1
ATOM 2216 C C . THR A 1 272 ? 3.102 5.733 6.443 1.00 98.19 272 THR A C 1
ATOM 2218 O O . THR A 1 272 ? 3.160 5.552 7.659 1.00 98.19 272 THR A O 1
ATOM 2221 N N . ALA A 1 273 ? 2.578 6.846 5.921 1.00 97.94 273 ALA A N 1
ATOM 2222 C CA . ALA A 1 273 ? 1.910 7.870 6.721 1.00 97.94 273 ALA A CA 1
ATOM 2223 C C . ALA A 1 273 ? 0.542 7.382 7.225 1.00 97.94 273 ALA A C 1
ATOM 2225 O O . ALA A 1 273 ? 0.299 7.462 8.425 1.00 97.94 273 ALA A O 1
ATOM 2226 N N . GLU A 1 274 ? -0.270 6.782 6.353 1.00 98.12 274 GLU A N 1
ATOM 2227 C CA . GLU A 1 274 ? -1.554 6.149 6.702 1.00 98.12 274 GLU A CA 1
ATOM 2228 C C . GLU A 1 274 ? -1.360 5.059 7.770 1.00 98.12 274 GLU A C 1
ATOM 2230 O O . GLU A 1 274 ? -2.051 5.033 8.781 1.00 98.12 274 GLU A O 1
ATOM 2235 N N . LEU A 1 275 ? -0.330 4.215 7.634 1.00 98.19 275 LEU A N 1
ATOM 2236 C CA . LEU A 1 275 ? -0.002 3.193 8.634 1.00 98.19 275 LEU A CA 1
ATOM 2237 C C . LEU A 1 275 ? 0.348 3.806 10.001 1.00 98.19 275 LEU A C 1
ATOM 2239 O O . LEU A 1 275 ? 0.039 3.223 11.040 1.00 98.19 275 LEU A O 1
ATOM 2243 N N . LYS A 1 276 ? 1.001 4.975 10.032 1.00 98.44 276 LYS A N 1
ATOM 2244 C CA . LYS A 1 276 ? 1.282 5.687 11.290 1.00 98.44 276 LYS A CA 1
ATOM 2245 C C . LYS A 1 276 ? 0.019 6.277 11.912 1.00 98.44 276 LYS A C 1
ATOM 2247 O O . LYS A 1 276 ? -0.083 6.254 13.134 1.00 98.44 276 LYS A O 1
ATOM 2252 N N . GLU A 1 277 ? -0.899 6.785 11.097 1.00 98.38 277 GLU A N 1
ATOM 2253 C CA . GLU A 1 277 ? -2.196 7.309 11.536 1.00 98.38 277 GLU A CA 1
ATOM 2254 C C . GLU A 1 277 ? -3.051 6.196 12.149 1.00 98.38 277 GLU A C 1
ATOM 2256 O O . GLU A 1 277 ? -3.380 6.280 13.328 1.00 98.38 277 GLU A O 1
ATOM 2261 N N . VAL A 1 278 ? -3.237 5.078 11.439 1.00 98.31 278 VAL A N 1
ATOM 2262 C CA . VAL A 1 278 ? -3.970 3.900 11.946 1.00 98.31 278 VAL A CA 1
ATOM 2263 C C . VAL A 1 278 ? -3.346 3.351 13.234 1.00 98.31 278 VAL A C 1
ATOM 2265 O O . VAL A 1 278 ? -4.051 2.952 14.157 1.00 98.31 278 VAL A O 1
ATOM 2268 N N . LYS A 1 279 ? -2.011 3.355 13.358 1.00 98.44 279 LYS A N 1
ATOM 2269 C CA . LYS A 1 279 ? -1.343 2.979 14.619 1.00 98.44 279 LYS A CA 1
ATOM 2270 C C . LYS A 1 279 ? -1.654 3.934 15.771 1.00 98.44 279 LYS A C 1
ATOM 2272 O O . LYS A 1 279 ? -1.717 3.483 16.911 1.00 98.44 279 LYS A O 1
ATOM 2277 N N . SER A 1 280 ? -1.797 5.228 15.492 1.00 98.31 280 SER A N 1
ATOM 2278 C CA . SER A 1 280 ? -2.186 6.223 16.493 1.00 98.31 280 SER A CA 1
ATOM 2279 C C . SER A 1 280 ? -3.640 6.024 16.923 1.00 98.31 280 SER A C 1
ATOM 2281 O O . SER A 1 280 ? -3.908 5.993 18.121 1.00 98.31 280 SER A O 1
ATOM 2283 N N . GLU A 1 281 ? -4.550 5.824 15.966 1.00 98.25 281 GLU A N 1
ATOM 2284 C CA . GLU A 1 281 ? -5.970 5.543 16.222 1.00 98.25 281 GLU A CA 1
ATOM 2285 C C . GLU A 1 281 ? -6.154 4.255 17.033 1.00 98.25 281 GLU A C 1
ATOM 2287 O O . GLU A 1 281 ? -6.901 4.230 18.008 1.00 98.25 281 GLU A O 1
ATOM 2292 N N . LEU A 1 282 ? -5.411 3.193 16.700 1.00 98.06 282 LEU A N 1
ATOM 2293 C CA . LEU A 1 282 ? -5.439 1.936 17.447 1.00 98.06 282 LEU A CA 1
ATOM 2294 C C . LEU A 1 282 ? -5.037 2.128 18.917 1.00 98.06 282 LEU A C 1
ATOM 2296 O O . LEU A 1 282 ? -5.654 1.541 19.808 1.00 98.06 282 LEU A O 1
ATOM 2300 N N . GLU A 1 283 ? -4.012 2.939 19.190 1.00 98.44 283 GLU A N 1
ATOM 2301 C CA . GLU A 1 283 ? -3.585 3.211 20.566 1.00 98.44 283 GLU A CA 1
ATOM 2302 C C . GLU A 1 283 ? -4.614 4.074 21.317 1.00 98.44 283 GLU A C 1
ATOM 2304 O O . GLU A 1 283 ? -4.849 3.852 22.504 1.00 98.44 283 GLU A O 1
ATOM 2309 N N . GLU A 1 284 ? -5.287 5.006 20.636 1.00 98.50 284 GLU A N 1
ATOM 2310 C CA . GLU A 1 284 ? -6.396 5.783 21.202 1.00 98.50 284 GLU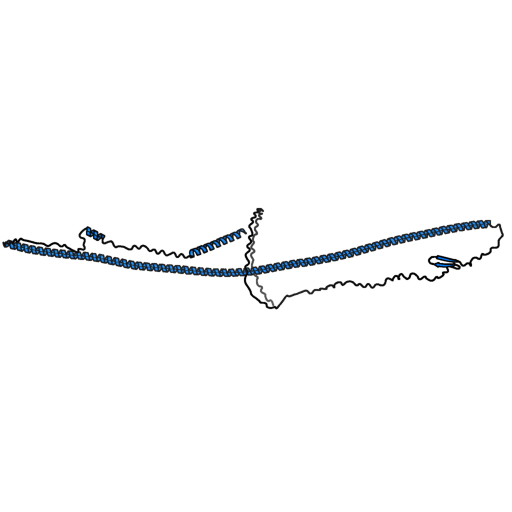 A CA 1
ATOM 2311 C C . GLU A 1 284 ? -7.595 4.894 21.565 1.00 98.50 284 GLU A C 1
ATOM 2313 O O . GLU A 1 284 ? -8.065 4.930 22.706 1.00 98.50 284 GLU A O 1
ATOM 2318 N N . VAL A 1 285 ? -8.032 4.020 20.651 1.00 98.50 285 VAL A N 1
ATOM 2319 C CA . VAL A 1 285 ? -9.115 3.050 20.896 1.00 98.50 285 VAL A CA 1
ATOM 2320 C C . VAL A 1 285 ? -8.760 2.122 22.054 1.00 98.50 285 VAL A C 1
ATOM 2322 O O . VAL A 1 285 ? -9.581 1.878 22.937 1.00 98.50 285 VAL A O 1
ATOM 2325 N N . LYS A 1 286 ? -7.516 1.644 22.115 1.00 98.56 286 LYS A N 1
ATOM 2326 C CA . LYS A 1 286 ? -7.028 0.812 23.219 1.00 98.56 286 LYS A CA 1
ATOM 2327 C C . LYS A 1 286 ? -7.044 1.556 24.557 1.00 98.56 286 LYS A C 1
ATOM 2329 O O . LYS A 1 286 ? -7.387 0.963 25.581 1.00 98.56 286 LYS A O 1
ATOM 2334 N N . ASN A 1 287 ? -6.695 2.841 24.574 1.00 98.44 287 ASN A N 1
ATOM 2335 C CA . ASN A 1 287 ? -6.787 3.664 25.780 1.00 98.44 287 ASN A CA 1
ATOM 2336 C C . ASN A 1 287 ? -8.244 3.837 26.227 1.00 98.44 287 ASN A C 1
ATOM 2338 O O . ASN A 1 287 ? -8.542 3.586 27.394 1.00 98.44 287 ASN A O 1
ATOM 2342 N N . SER A 1 288 ? -9.155 4.142 25.298 1.00 98.44 288 SER A N 1
ATOM 2343 C CA . SER A 1 288 ? -10.597 4.226 25.570 1.00 98.44 288 SER A CA 1
ATOM 2344 C C . SER A 1 288 ? -11.172 2.898 26.088 1.00 98.44 288 SER A C 1
ATOM 2346 O O . SER A 1 288 ? -11.902 2.860 27.082 1.00 98.44 288 SER A O 1
ATOM 2348 N N . TYR A 1 289 ? -10.770 1.770 25.498 1.00 98.38 289 TYR A N 1
ATOM 2349 C CA . TYR A 1 289 ? -11.135 0.434 25.970 1.00 98.38 289 TYR A CA 1
ATOM 2350 C C . TYR A 1 289 ? -10.643 0.167 27.402 1.00 98.38 289 TYR A C 1
ATOM 2352 O O . TYR A 1 289 ? -11.373 -0.354 28.245 1.00 98.38 289 TYR A O 1
ATOM 2360 N N . ASN A 1 290 ? -9.414 0.567 27.727 1.00 98.50 290 ASN A N 1
ATOM 2361 C CA . ASN A 1 290 ? -8.882 0.410 29.079 1.00 98.50 290 ASN A CA 1
ATOM 2362 C C . ASN A 1 290 ? -9.609 1.304 30.096 1.00 98.50 290 ASN A C 1
ATOM 2364 O O . ASN A 1 290 ? -9.797 0.903 31.246 1.00 98.50 290 ASN A O 1
ATOM 2368 N N . GLU A 1 291 ? -10.016 2.511 29.705 1.00 98.50 291 GLU A N 1
ATOM 2369 C CA . GLU A 1 291 ? -10.816 3.411 30.542 1.00 98.50 291 GLU A CA 1
ATOM 2370 C C . GLU A 1 291 ? -12.218 2.857 30.803 1.00 98.50 291 GLU A C 1
ATOM 2372 O O . GLU A 1 291 ? -12.653 2.814 31.955 1.00 98.50 291 GLU A O 1
ATOM 2377 N N . THR A 1 292 ? -12.894 2.353 29.769 1.00 98.25 292 THR A N 1
ATOM 2378 C CA . THR A 1 292 ? -14.209 1.706 29.910 1.00 98.25 292 THR A CA 1
ATOM 2379 C C . THR A 1 292 ? -14.127 0.434 30.756 1.00 98.25 292 THR A C 1
ATOM 2381 O O . THR A 1 292 ? -14.963 0.242 31.638 1.00 98.25 292 THR A O 1
ATOM 2384 N N . CYS A 1 293 ? -13.076 -0.379 30.608 1.00 98.19 293 CYS A N 1
ATOM 2385 C CA . CYS A 1 293 ? -12.812 -1.516 31.496 1.00 98.19 293 CYS A CA 1
ATOM 2386 C C . CYS A 1 293 ? -12.639 -1.091 32.963 1.00 98.19 293 CYS A C 1
ATOM 2388 O O . CYS A 1 293 ? -13.183 -1.730 33.866 1.00 98.19 293 CYS A O 1
ATOM 2390 N N . LYS A 1 294 ? -11.904 0.001 33.224 1.00 98.25 294 LYS A N 1
ATOM 2391 C CA . LYS A 1 294 ? -11.753 0.547 34.584 1.00 98.25 294 LYS A CA 1
ATOM 2392 C C . LYS A 1 294 ? -13.094 1.012 35.147 1.00 98.25 294 LYS A C 1
ATOM 2394 O O . LYS A 1 294 ? -13.391 0.693 36.296 1.00 98.25 294 LYS A O 1
ATOM 2399 N N . LEU A 1 295 ? -13.902 1.711 34.347 1.00 98.50 295 LEU A N 1
ATOM 2400 C CA . LEU A 1 295 ? -15.234 2.178 34.743 1.00 98.50 295 LEU A CA 1
ATOM 2401 C C . LEU A 1 295 ? -16.188 1.008 35.030 1.00 98.50 295 LEU A C 1
ATOM 2403 O O . LEU A 1 295 ? -16.948 1.030 36.000 1.00 98.50 295 LEU A O 1
ATOM 2407 N N . LEU A 1 296 ? -16.128 -0.052 34.226 1.00 98.25 296 LEU A N 1
ATOM 2408 C CA . LEU A 1 296 ? -16.896 -1.271 34.465 1.00 98.25 296 LEU A CA 1
ATOM 2409 C C . LEU A 1 296 ? -16.474 -1.944 35.780 1.00 98.25 296 LEU A C 1
ATOM 2411 O O . LEU A 1 296 ? -17.315 -2.372 36.569 1.00 98.25 296 LEU A O 1
ATOM 2415 N N . ALA A 1 297 ? -15.172 -1.993 36.066 1.00 98.31 297 ALA A N 1
ATOM 2416 C CA . ALA A 1 297 ? -14.666 -2.547 37.317 1.00 98.31 297 ALA A CA 1
ATOM 2417 C C . ALA A 1 297 ? -15.072 -1.709 38.545 1.00 98.31 297 ALA A C 1
ATOM 2419 O O . ALA A 1 297 ? -15.368 -2.277 39.598 1.00 98.31 297 ALA A O 1
ATOM 2420 N N . THR A 1 298 ? -15.103 -0.373 38.439 1.00 98.50 298 THR A N 1
ATOM 2421 C CA . THR A 1 298 ? -15.585 0.495 39.528 1.00 98.50 298 THR A CA 1
ATOM 2422 C C . THR A 1 298 ? -17.082 0.334 39.748 1.00 98.50 298 THR A C 1
ATOM 2424 O O . THR A 1 298 ? -17.486 0.056 40.869 1.00 98.50 298 THR A O 1
ATOM 2427 N N . THR A 1 299 ? -17.890 0.387 38.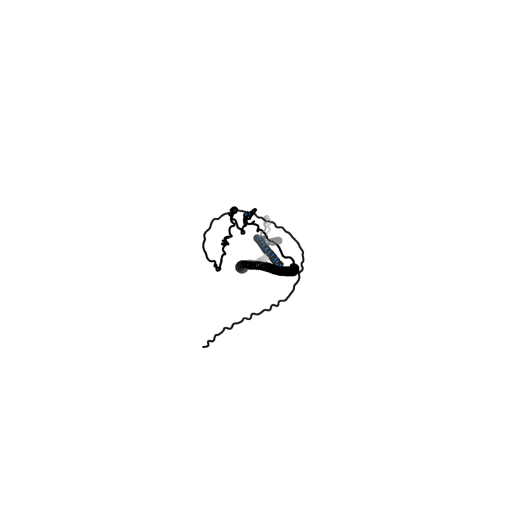687 1.00 98.25 299 THR A N 1
ATOM 2428 C CA . THR A 1 299 ? -19.351 0.214 38.786 1.00 98.25 299 THR A CA 1
ATOM 2429 C C . THR A 1 299 ? -19.739 -1.167 39.312 1.00 98.25 299 THR A C 1
ATOM 2431 O O . THR A 1 299 ? -20.650 -1.278 40.127 1.00 98.25 299 THR A O 1
ATOM 2434 N N . THR A 1 300 ? -19.009 -2.221 38.933 1.00 98.31 300 THR A N 1
ATOM 2435 C CA . THR A 1 300 ? -19.208 -3.573 39.482 1.00 98.31 300 THR A CA 1
ATOM 2436 C C . THR A 1 300 ? -18.921 -3.622 40.986 1.00 98.31 300 THR A C 1
ATOM 2438 O O . THR A 1 300 ? -19.664 -4.262 41.731 1.00 98.31 300 THR A O 1
ATOM 2441 N N . ARG A 1 301 ? -17.870 -2.930 41.451 1.00 98.44 301 ARG A N 1
ATOM 2442 C CA . ARG A 1 301 ? -17.555 -2.818 42.884 1.00 98.44 301 ARG A CA 1
ATOM 2443 C C . ARG A 1 301 ? -18.636 -2.036 43.630 1.00 98.44 301 ARG A C 1
ATOM 2445 O O . ARG A 1 301 ? -19.129 -2.525 44.638 1.00 98.44 301 ARG A O 1
ATOM 2452 N N . ASP A 1 302 ? -19.058 -0.891 43.103 1.00 98.06 302 ASP A N 1
ATOM 2453 C CA . ASP A 1 302 ? -20.111 -0.067 43.710 1.00 98.06 302 ASP A CA 1
ATOM 2454 C C . ASP A 1 302 ? -21.445 -0.832 43.794 1.00 98.06 302 ASP A C 1
ATOM 2456 O O . ASP A 1 302 ? -22.176 -0.755 44.785 1.00 98.06 302 ASP A O 1
ATOM 2460 N N . LEU A 1 303 ? -21.753 -1.638 42.774 1.00 98.00 303 LEU A N 1
ATOM 2461 C CA . LEU A 1 303 ? -22.917 -2.521 42.761 1.00 98.00 303 LEU A CA 1
ATOM 2462 C C . LEU A 1 303 ? -22.811 -3.636 43.815 1.00 98.00 303 LEU A C 1
ATOM 2464 O O . LEU A 1 303 ? -23.807 -3.982 44.447 1.00 98.00 303 LEU A O 1
ATOM 2468 N N . ALA A 1 304 ? -21.620 -4.192 44.046 1.00 98.19 304 ALA A N 1
ATOM 2469 C CA . ALA A 1 304 ? -21.404 -5.147 45.132 1.00 98.19 304 ALA A CA 1
ATOM 2470 C C . ALA A 1 304 ? -21.573 -4.483 46.512 1.00 98.19 304 ALA A C 1
ATOM 2472 O O . ALA A 1 304 ? -22.279 -5.019 47.366 1.00 98.19 304 ALA A O 1
ATOM 2473 N N . ASP A 1 305 ? -21.012 -3.288 46.708 1.00 98.25 305 ASP A N 1
ATOM 2474 C CA . ASP A 1 305 ? -21.115 -2.540 47.966 1.00 98.25 305 ASP A CA 1
ATOM 2475 C C . ASP A 1 305 ? -22.565 -2.141 48.282 1.00 98.25 305 ASP A C 1
ATOM 2477 O O . ASP A 1 305 ? -23.009 -2.217 49.429 1.00 98.25 305 ASP A O 1
ATOM 2481 N N . THR A 1 306 ? -23.335 -1.732 47.270 1.00 98.19 306 THR A N 1
ATOM 2482 C CA . THR A 1 306 ? -24.765 -1.417 47.433 1.00 98.19 306 THR A CA 1
ATOM 2483 C C . THR A 1 306 ? -25.600 -2.655 47.745 1.00 98.19 306 THR A C 1
ATOM 2485 O O . THR A 1 306 ? -26.470 -2.567 48.609 1.00 98.19 306 THR A O 1
ATOM 2488 N N . LYS A 1 307 ? -25.305 -3.815 47.141 1.00 98.31 307 LYS A N 1
ATOM 2489 C CA . LYS A 1 307 ? -25.938 -5.094 47.511 1.00 98.31 307 LYS A CA 1
ATOM 2490 C C . LYS A 1 307 ? -25.682 -5.461 48.971 1.00 98.31 307 LYS A C 1
ATOM 2492 O O . LYS A 1 307 ? -26.622 -5.808 49.676 1.00 98.31 307 LYS A O 1
ATOM 2497 N N . VAL A 1 308 ? -24.440 -5.329 49.445 1.00 98.44 308 VAL A N 1
ATOM 2498 C CA . VAL A 1 308 ? -24.095 -5.586 50.855 1.00 98.44 308 VAL A CA 1
ATOM 2499 C C . VAL A 1 308 ? -24.839 -4.626 51.790 1.00 98.44 308 VAL A C 1
ATOM 2501 O O . VAL A 1 308 ? -25.380 -5.055 52.807 1.00 98.44 308 VAL A O 1
ATOM 2504 N N . LYS A 1 309 ? -24.929 -3.335 51.439 1.00 98.38 309 LYS A N 1
ATOM 2505 C CA . LYS A 1 309 ? -25.720 -2.361 52.213 1.00 98.38 309 LYS A CA 1
ATOM 2506 C C . LYS A 1 309 ? -27.202 -2.726 52.251 1.00 98.38 309 LYS A C 1
ATOM 2508 O O . LYS A 1 309 ? -27.805 -2.649 53.316 1.00 98.38 309 LYS A O 1
ATOM 2513 N N . LEU A 1 310 ? -27.777 -3.134 51.121 1.00 98.12 310 LEU A N 1
ATOM 2514 C CA . LEU A 1 310 ? -29.182 -3.523 51.038 1.00 98.12 310 LEU A CA 1
ATOM 2515 C C . LEU A 1 310 ? -29.474 -4.748 51.913 1.00 98.12 310 LEU A C 1
ATOM 2517 O O . LEU A 1 310 ? -30.379 -4.680 52.736 1.00 98.12 310 LEU A O 1
ATOM 2521 N N . MET A 1 311 ? -28.626 -5.780 51.855 1.00 97.94 311 MET A N 1
ATOM 2522 C CA . MET A 1 311 ? -28.712 -6.932 52.763 1.00 97.94 311 MET A CA 1
ATOM 2523 C C . MET A 1 311 ? -28.644 -6.523 54.242 1.00 97.94 311 MET A C 1
ATOM 2525 O O . MET A 1 311 ? -29.383 -7.053 55.062 1.00 97.94 311 MET A O 1
ATOM 2529 N N . SER A 1 312 ? -27.790 -5.555 54.599 1.00 97.88 312 SER A N 1
ATOM 2530 C CA . SER A 1 312 ? -27.711 -5.069 55.985 1.00 97.88 312 SER A CA 1
ATOM 2531 C C . SER A 1 312 ? -28.973 -4.323 56.437 1.00 97.88 312 SER A C 1
ATOM 2533 O O . SER A 1 312 ? -29.324 -4.370 57.614 1.00 97.88 312 SER A O 1
ATOM 2535 N N . PHE A 1 313 ? -29.670 -3.641 55.520 1.00 98.38 313 PHE A N 1
ATOM 2536 C CA . PHE A 1 313 ? -30.956 -3.011 55.819 1.00 98.38 313 PHE A CA 1
ATOM 2537 C C . PHE A 1 313 ? -32.079 -4.040 55.935 1.00 98.38 313 PHE A C 1
ATOM 2539 O O . PHE A 1 313 ? -32.916 -3.897 56.820 1.00 98.38 313 PHE A O 1
ATOM 2546 N N . GLU A 1 314 ? -32.080 -5.072 55.089 1.00 97.94 314 GLU A N 1
ATOM 2547 C CA . GLU A 1 314 ? -33.007 -6.205 55.195 1.00 97.94 314 GLU A CA 1
ATOM 2548 C C . GLU A 1 314 ? -32.842 -6.926 56.540 1.00 97.94 314 GLU A C 1
ATOM 2550 O O . GLU A 1 314 ? -33.828 -7.139 57.238 1.00 97.94 314 GLU A O 1
ATOM 2555 N N . GLU A 1 315 ? -31.605 -7.206 56.964 1.00 98.12 315 GLU A N 1
ATOM 2556 C CA . GLU A 1 315 ? -31.318 -7.822 58.268 1.00 98.12 315 GLU A CA 1
ATOM 2557 C C . GLU A 1 315 ? -31.792 -6.945 59.440 1.00 98.12 315 GLU A C 1
ATOM 2559 O O . GLU A 1 315 ? -32.458 -7.432 60.351 1.00 98.12 315 GLU A O 1
ATOM 2564 N N . GLN A 1 316 ? -31.514 -5.636 59.407 1.00 98.00 316 GLN A N 1
ATOM 2565 C CA . GLN A 1 316 ? -31.993 -4.700 60.435 1.00 98.00 316 GLN A CA 1
ATOM 2566 C C . GLN A 1 316 ? -33.520 -4.589 60.462 1.00 98.00 316 GLN A C 1
ATOM 2568 O O . GLN A 1 316 ? -34.112 -4.411 61.529 1.00 98.00 316 GLN A O 1
ATOM 2573 N N . PHE A 1 317 ? -34.158 -4.645 59.295 1.00 98.44 317 PHE A N 1
ATOM 2574 C CA . PHE A 1 317 ? -35.607 -4.623 59.186 1.00 98.44 317 PHE A CA 1
ATOM 2575 C C . PHE A 1 317 ? -36.213 -5.886 59.806 1.00 98.44 317 PHE A C 1
ATOM 2577 O O . PHE A 1 317 ? -37.088 -5.766 60.662 1.00 98.44 317 PHE A O 1
ATOM 2584 N N . GLU A 1 318 ? -35.689 -7.064 59.464 1.00 98.31 318 GLU A N 1
ATOM 2585 C CA . GLU A 1 318 ? -36.107 -8.346 60.040 1.00 98.31 318 GLU A CA 1
ATOM 2586 C C . GLU A 1 318 ? -35.908 -8.368 61.564 1.00 98.31 318 GLU A C 1
ATOM 2588 O O . GLU A 1 318 ? -36.812 -8.742 62.310 1.00 98.31 318 GLU A O 1
ATOM 2593 N N . GLU A 1 319 ? -34.773 -7.863 62.062 1.00 98.06 319 GLU A N 1
ATOM 2594 C CA . GLU A 1 319 ? -34.519 -7.739 63.502 1.00 98.06 319 GLU A CA 1
ATOM 2595 C C . GLU A 1 319 ? -35.570 -6.848 64.186 1.00 98.06 319 GLU A C 1
ATOM 2597 O O . GLU A 1 319 ? -36.037 -7.145 65.289 1.00 98.06 319 GLU A O 1
ATOM 2602 N N . LYS A 1 320 ? -35.982 -5.749 63.541 1.00 98.38 320 LYS A N 1
ATOM 2603 C CA . LYS A 1 320 ? -37.019 -4.853 64.071 1.00 98.38 320 LYS A CA 1
ATOM 2604 C C . LYS A 1 320 ? -38.401 -5.489 64.060 1.00 98.38 320 LYS A C 1
ATOM 2606 O O . LYS A 1 320 ? -39.132 -5.306 65.034 1.00 98.38 320 LYS A O 1
ATOM 2611 N N . VAL A 1 321 ? -38.746 -6.223 63.006 1.00 98.38 321 VAL A N 1
ATOM 2612 C CA . VAL A 1 321 ? -39.989 -7.002 62.934 1.00 98.38 321 VAL A CA 1
ATOM 2613 C C . VAL A 1 321 ? -40.011 -8.035 64.062 1.00 98.38 321 VAL A C 1
ATOM 2615 O O . VAL A 1 321 ? -40.941 -8.032 64.868 1.00 98.38 321 VAL A O 1
ATOM 2618 N N . GLN A 1 322 ? -38.933 -8.804 64.228 1.00 98.19 322 GLN A N 1
ATOM 2619 C CA . GLN A 1 322 ? -38.799 -9.791 65.299 1.00 98.19 322 GLN A CA 1
ATOM 2620 C C . GLN A 1 322 ? -38.909 -9.160 66.698 1.00 98.19 322 GLN A C 1
ATOM 2622 O O . GLN A 1 322 ? -39.609 -9.689 67.558 1.00 98.19 322 GLN A O 1
ATOM 2627 N N . GLN A 1 323 ? -38.286 -7.996 66.935 1.00 97.88 323 GLN A N 1
ATOM 2628 C CA . GLN A 1 323 ? -38.414 -7.256 68.202 1.00 97.88 323 GLN A CA 1
ATOM 2629 C C . GLN A 1 323 ? -39.869 -6.864 68.508 1.00 97.88 323 GLN A C 1
ATOM 2631 O O . GLN A 1 323 ? -40.294 -6.892 69.667 1.00 97.88 323 GLN A O 1
ATOM 2636 N N . VAL A 1 324 ? -40.632 -6.456 67.489 1.00 98.50 324 VAL A N 1
ATOM 2637 C CA . VAL A 1 324 ? -42.053 -6.114 67.636 1.00 98.50 324 VAL A CA 1
ATOM 2638 C C . VAL A 1 324 ? -42.877 -7.368 67.928 1.00 98.50 324 VAL A C 1
ATOM 2640 O O . VAL A 1 324 ? -43.694 -7.350 68.853 1.00 98.50 324 VAL A O 1
ATOM 2643 N N . ASP A 1 325 ? -42.624 -8.461 67.215 1.00 98.12 325 ASP A N 1
ATOM 2644 C CA . ASP A 1 325 ? -43.297 -9.743 67.425 1.00 98.12 325 ASP A CA 1
ATOM 2645 C C . ASP A 1 325 ? -43.032 -10.316 68.816 1.00 98.12 325 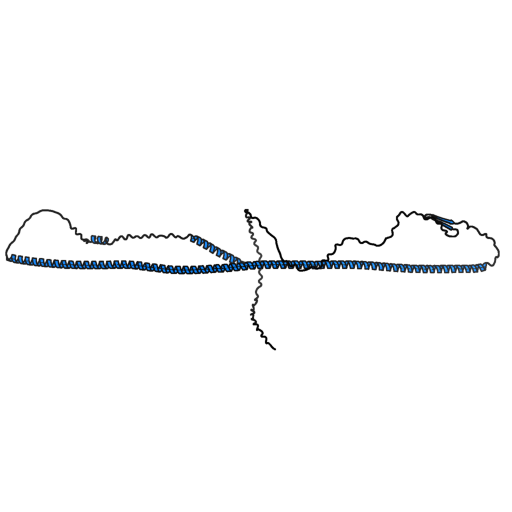ASP A C 1
ATOM 2647 O O . ASP A 1 325 ? -43.968 -10.729 69.505 1.00 98.12 325 ASP A O 1
ATOM 2651 N N . ASP A 1 326 ? -41.781 -10.299 69.272 1.00 98.00 326 ASP A N 1
ATOM 2652 C CA . ASP A 1 326 ? -41.402 -10.766 70.605 1.00 98.00 326 ASP A CA 1
ATOM 2653 C C . ASP A 1 326 ? -42.072 -9.920 71.691 1.00 98.00 326 ASP A C 1
ATOM 2655 O O . ASP A 1 326 ? -42.615 -10.461 72.655 1.00 98.00 326 ASP A O 1
ATOM 2659 N N . LYS A 1 327 ? -42.171 -8.600 71.488 1.00 98.50 327 LYS A N 1
ATOM 2660 C CA . LYS A 1 327 ? -42.910 -7.711 72.392 1.00 98.50 327 LYS A CA 1
ATOM 2661 C C . LYS A 1 327 ? -44.394 -8.083 72.486 1.00 98.50 327 LYS A C 1
ATOM 2663 O O . LYS A 1 327 ? -44.954 -8.078 73.587 1.00 98.50 327 LYS A O 1
ATOM 2668 N N . TYR A 1 328 ? -45.046 -8.403 71.367 1.00 98.44 328 TYR A N 1
ATOM 2669 C CA . TYR A 1 328 ? -46.446 -8.839 71.378 1.00 98.44 328 TYR A CA 1
ATOM 2670 C C . TYR A 1 328 ? -46.614 -10.240 71.976 1.00 98.44 328 TYR A C 1
ATOM 2672 O O . TYR A 1 328 ? -47.540 -10.448 72.765 1.00 98.44 328 TYR A O 1
ATOM 2680 N N . LYS A 1 329 ? -45.706 -11.182 71.692 1.00 97.62 329 LYS A N 1
ATOM 2681 C CA . LYS A 1 329 ? -45.681 -12.510 72.330 1.00 97.62 329 LYS A CA 1
ATOM 2682 C C . LYS A 1 329 ? -45.538 -12.396 73.845 1.00 97.62 329 LYS A C 1
ATOM 2684 O O . LYS A 1 329 ? -46.312 -13.015 74.574 1.00 97.62 329 LYS A O 1
ATOM 2689 N N . ASP A 1 330 ? -44.625 -11.559 74.328 1.00 97.88 330 ASP A N 1
ATOM 2690 C CA . ASP A 1 330 ? -44.434 -11.295 75.756 1.00 97.88 330 ASP A CA 1
ATOM 2691 C C . ASP A 1 330 ? -45.680 -10.676 76.392 1.00 97.88 330 ASP A C 1
ATOM 2693 O O . ASP A 1 330 ? -46.086 -11.064 77.493 1.00 97.88 330 ASP A O 1
ATOM 2697 N N . GLN A 1 331 ? -46.344 -9.751 75.694 1.00 98.19 331 GLN A N 1
ATOM 2698 C CA . GLN A 1 331 ? -47.596 -9.162 76.161 1.00 98.19 331 GLN A CA 1
ATOM 2699 C C . GLN A 1 331 ? -48.717 -10.206 76.265 1.00 98.19 331 GLN A C 1
ATOM 2701 O O . GLN A 1 331 ? -49.426 -10.240 77.277 1.00 98.19 331 GLN A O 1
ATOM 2706 N N . ILE A 1 332 ? -48.859 -11.080 75.266 1.00 97.88 332 ILE A N 1
ATOM 2707 C CA . ILE A 1 332 ? -49.819 -12.192 75.281 1.00 97.88 332 ILE A CA 1
ATOM 2708 C C . ILE A 1 332 ? -49.498 -13.153 76.432 1.00 97.88 332 ILE A C 1
ATOM 2710 O O . ILE A 1 332 ? -50.382 -13.464 77.231 1.00 97.88 332 ILE A O 1
ATOM 2714 N N . ASN A 1 333 ? -48.237 -13.559 76.588 1.00 97.62 333 ASN A N 1
ATOM 2715 C CA . ASN A 1 333 ? -47.786 -14.436 77.672 1.00 97.62 333 ASN A CA 1
ATOM 2716 C C . ASN A 1 333 ? -48.029 -13.813 79.058 1.00 97.62 333 ASN A C 1
ATOM 2718 O O . ASN A 1 333 ? -48.484 -14.491 79.986 1.00 97.62 333 ASN A O 1
ATOM 2722 N N . SER A 1 334 ? -47.801 -12.504 79.203 1.00 98.25 334 SER A N 1
ATOM 2723 C CA . SER A 1 334 ? -48.098 -11.750 80.426 1.00 98.25 334 SER A CA 1
ATOM 2724 C C . SER A 1 334 ? -49.595 -11.753 80.743 1.00 98.25 334 SER A C 1
ATOM 2726 O O . SER A 1 334 ? -49.990 -12.016 81.882 1.00 98.25 334 SER A O 1
ATOM 2728 N N . LEU A 1 335 ? -50.448 -11.502 79.744 1.00 97.75 335 LEU A N 1
ATOM 2729 C CA . LEU A 1 335 ? -51.904 -11.546 79.899 1.00 97.75 335 LEU A CA 1
ATOM 2730 C C . LEU A 1 335 ? -52.401 -12.956 80.238 1.00 97.75 335 LEU A C 1
ATOM 2732 O O . LEU A 1 335 ? -53.243 -13.098 81.124 1.00 97.75 335 LEU A O 1
ATOM 2736 N N . MET A 1 336 ? -51.848 -13.991 79.605 1.00 97.12 336 MET A N 1
ATOM 2737 C CA . MET A 1 336 ? -52.148 -15.393 79.909 1.00 97.12 336 MET A CA 1
ATOM 2738 C C . MET A 1 336 ? -51.780 -15.741 81.354 1.00 97.12 336 MET A C 1
ATOM 2740 O O . MET A 1 336 ? -52.598 -16.309 82.076 1.00 97.12 336 MET A O 1
ATOM 2744 N N . THR A 1 337 ? -50.602 -15.317 81.819 1.00 97.44 337 THR A N 1
ATOM 2745 C CA . THR A 1 337 ? -50.159 -15.516 83.209 1.00 97.44 337 THR A CA 1
ATOM 2746 C C . THR A 1 337 ? -51.097 -14.821 84.200 1.00 97.44 337 THR A C 1
ATOM 2748 O O . THR A 1 337 ? -51.564 -15.447 85.152 1.00 97.44 337 THR A O 1
ATOM 2751 N N . LYS A 1 338 ? -51.461 -13.557 83.938 1.00 96.88 338 LYS A N 1
ATOM 2752 C CA . LYS A 1 338 ? -52.445 -12.814 84.747 1.00 96.88 338 LYS A CA 1
ATOM 2753 C C . LYS A 1 338 ? -53.816 -13.492 84.745 1.00 96.88 338 LYS A C 1
ATOM 2755 O O . LYS A 1 338 ? -54.478 -13.528 85.778 1.00 96.88 338 LYS A O 1
ATOM 2760 N N . ASN A 1 339 ? -54.252 -14.047 83.612 1.00 97.38 339 ASN A N 1
ATOM 2761 C CA . ASN A 1 339 ? -55.517 -14.778 83.516 1.00 97.38 339 ASN A CA 1
ATOM 2762 C C . ASN A 1 339 ? -55.497 -16.047 84.381 1.00 97.38 339 ASN A C 1
ATOM 2764 O O . ASN A 1 339 ? -56.447 -16.300 85.121 1.00 97.38 339 ASN A O 1
ATOM 2768 N N . VAL A 1 340 ? -54.401 -16.810 84.340 1.00 97.56 340 VAL A N 1
ATOM 2769 C CA . VAL A 1 340 ? -54.195 -17.992 85.192 1.00 97.56 340 VAL A CA 1
ATOM 2770 C C . VAL A 1 340 ? -54.201 -17.605 86.675 1.00 97.56 340 VAL A C 1
ATOM 2772 O O . VAL A 1 340 ? -54.864 -18.264 87.478 1.00 97.56 340 VAL A O 1
ATOM 2775 N N . GLU A 1 341 ? -53.531 -16.514 87.046 1.00 97.12 341 GLU A N 1
ATOM 2776 C CA . GLU A 1 341 ? -53.506 -16.018 88.425 1.00 97.12 341 GLU A CA 1
ATOM 2777 C C . GLU A 1 341 ? -54.887 -15.550 88.903 1.00 97.12 341 GLU A C 1
ATOM 2779 O O . GLU A 1 341 ? -55.314 -15.914 90.000 1.00 97.12 341 GLU A O 1
ATOM 2784 N N . LEU A 1 342 ? -55.634 -14.828 88.062 1.00 97.50 342 LEU A N 1
ATOM 2785 C CA . LEU A 1 342 ? -57.016 -14.432 88.338 1.00 97.50 342 LEU A CA 1
ATOM 2786 C C . LEU A 1 342 ? -57.917 -15.649 88.565 1.00 97.50 342 LEU A C 1
ATOM 2788 O O . LEU A 1 342 ? -58.668 -15.674 89.539 1.00 97.50 342 LEU A O 1
ATOM 2792 N N . ARG A 1 343 ? -57.814 -16.684 87.720 1.00 96.19 343 ARG A N 1
ATOM 2793 C CA . ARG A 1 343 ? -58.551 -17.946 87.910 1.00 96.19 343 ARG A CA 1
ATOM 2794 C C . ARG A 1 343 ? -58.171 -18.619 89.230 1.00 96.19 343 ARG A C 1
ATOM 2796 O O . ARG A 1 343 ? -59.056 -19.045 89.968 1.00 96.19 343 ARG A O 1
ATOM 2803 N N . ARG A 1 344 ? -56.879 -18.671 89.572 1.00 97.50 344 ARG A N 1
ATOM 2804 C CA . ARG A 1 344 ? -56.389 -19.226 90.847 1.00 97.50 344 ARG A CA 1
ATOM 2805 C C . ARG A 1 344 ? -56.928 -18.450 92.054 1.00 97.50 344 ARG A C 1
ATOM 2807 O O . ARG A 1 344 ? -57.383 -19.069 93.013 1.00 97.50 344 ARG A O 1
ATOM 2814 N N . LEU A 1 345 ? -56.899 -17.116 92.018 1.00 96.62 345 LEU A N 1
ATOM 2815 C CA . LEU A 1 345 ? -57.438 -16.252 93.075 1.00 96.62 345 LEU A CA 1
ATOM 2816 C C . LEU A 1 345 ? -58.957 -16.390 93.207 1.00 96.62 345 LEU A C 1
ATOM 2818 O O . LEU A 1 345 ? -59.465 -16.459 94.325 1.00 96.62 345 LEU A O 1
ATOM 2822 N N . TYR A 1 346 ? -59.672 -16.482 92.085 1.00 97.00 346 TYR A N 1
ATOM 2823 C CA . TYR A 1 346 ? -61.113 -16.716 92.062 1.00 97.00 346 TYR A CA 1
ATOM 2824 C C . TYR A 1 346 ? -61.477 -18.049 92.723 1.00 97.00 346 TYR A C 1
ATOM 2826 O O . TYR A 1 346 ? -62.320 -18.074 93.618 1.00 97.00 346 TYR A O 1
ATOM 2834 N N . VAL A 1 347 ? -60.797 -19.141 92.352 1.00 97.25 347 VAL A N 1
ATOM 2835 C CA . VAL A 1 347 ? -60.988 -20.463 92.976 1.00 97.25 347 VAL A CA 1
ATOM 2836 C C . VAL A 1 347 ? -60.669 -20.411 94.470 1.00 97.25 347 VAL A C 1
ATOM 2838 O O . VAL A 1 347 ? -61.452 -20.912 95.273 1.00 97.25 347 VAL A O 1
ATOM 2841 N N . LYS A 1 348 ? -59.573 -19.744 94.862 1.00 96.19 348 LYS A N 1
ATOM 2842 C CA . LYS A 1 348 ? -59.217 -19.548 96.274 1.00 96.19 348 LYS A CA 1
ATOM 2843 C C . LYS A 1 348 ? -60.326 -18.822 97.043 1.00 96.19 348 LYS A C 1
ATOM 2845 O O . LYS A 1 348 ? -60.722 -19.289 98.103 1.00 96.19 348 LYS A O 1
ATOM 2850 N N . LYS A 1 349 ? -60.868 -17.724 96.501 1.00 96.88 349 LYS A N 1
ATOM 2851 C CA . LYS A 1 349 ? -61.978 -16.995 97.134 1.00 96.88 349 LYS A CA 1
ATOM 2852 C C . LYS A 1 349 ? -63.279 -17.782 97.174 1.00 96.88 349 LYS A C 1
ATOM 2854 O O . LYS A 1 349 ? -64.000 -17.669 98.157 1.00 96.88 349 LYS A O 1
ATOM 2859 N N . CYS A 1 350 ? -63.570 -18.593 96.161 1.00 95.50 350 CYS A N 1
ATOM 2860 C CA . CYS A 1 350 ? -64.702 -19.516 96.217 1.00 95.50 350 CYS A CA 1
ATOM 2861 C C . CYS A 1 350 ? -64.532 -20.542 97.347 1.00 95.50 350 CYS A C 1
ATOM 2863 O O . CYS A 1 350 ? -65.506 -20.835 98.032 1.00 95.50 350 CYS A O 1
ATOM 2865 N N . GLY A 1 351 ? -63.307 -21.038 97.565 1.00 95.25 351 GLY A N 1
ATOM 2866 C CA . GLY A 1 351 ? -62.965 -21.886 98.710 1.00 95.25 351 GLY A CA 1
ATOM 2867 C C . GLY A 1 351 ? -63.208 -21.181 100.044 1.00 95.25 351 GLY A C 1
ATOM 2868 O O . GLY A 1 351 ? -63.969 -21.681 100.859 1.00 95.25 351 GLY A O 1
ATOM 2869 N N . GLU A 1 352 ? -62.673 -19.970 100.219 1.00 94.56 352 GLU A N 1
ATOM 2870 C CA . GLU A 1 352 ? -62.873 -19.181 101.446 1.00 94.56 352 GLU A CA 1
ATOM 2871 C C . GLU A 1 352 ? -64.361 -18.882 101.728 1.00 94.56 352 GLU A C 1
ATOM 2873 O O . GLU A 1 352 ? -64.806 -18.997 102.866 1.00 94.56 352 GLU A O 1
ATOM 2878 N N . LEU A 1 353 ? -65.156 -18.554 100.700 1.00 95.50 353 LEU A N 1
ATOM 2879 C CA . LEU A 1 353 ? -66.608 -18.353 100.836 1.00 95.50 353 LEU A CA 1
ATOM 2880 C C . LEU A 1 353 ? -67.354 -19.651 101.173 1.00 95.50 353 LEU A C 1
ATOM 2882 O O . LEU A 1 353 ? -68.379 -19.617 101.855 1.00 95.50 353 LEU A O 1
ATOM 2886 N N . TYR A 1 354 ? -66.883 -20.792 100.666 1.00 96.06 354 TYR A N 1
ATOM 2887 C CA . TYR A 1 354 ? -67.439 -22.095 101.013 1.00 96.06 354 TYR A CA 1
ATOM 2888 C C . TYR A 1 354 ? -67.141 -22.438 102.473 1.00 96.06 354 TYR A C 1
ATOM 2890 O O . TYR A 1 354 ? -68.062 -22.827 103.186 1.00 96.06 354 TYR A O 1
ATOM 2898 N N . ASP A 1 355 ? -65.908 -22.218 102.932 1.00 94.25 355 ASP A N 1
ATOM 2899 C CA . ASP A 1 355 ? -65.507 -22.416 104.327 1.00 94.25 355 ASP A CA 1
ATOM 2900 C C . ASP A 1 355 ? -66.302 -21.501 105.273 1.00 94.25 355 ASP A C 1
ATOM 2902 O O . ASP A 1 355 ? -66.815 -21.959 106.292 1.00 94.25 355 ASP A O 1
ATOM 2906 N N . GLU A 1 356 ? -66.494 -20.227 104.911 1.00 94.62 356 GLU A N 1
ATOM 2907 C CA . GLU A 1 356 ? -67.337 -19.288 105.664 1.00 94.62 356 GLU A CA 1
ATOM 2908 C C . GLU A 1 356 ? -68.800 -19.745 105.706 1.00 94.62 356 GLU A C 1
ATOM 2910 O O . GLU A 1 356 ? -69.436 -19.705 106.759 1.00 94.62 356 GLU A O 1
ATOM 2915 N N . LYS A 1 357 ? -69.337 -20.235 104.581 1.00 94.69 357 LYS A N 1
ATOM 2916 C CA . LYS A 1 357 ? -70.692 -20.793 104.530 1.00 94.69 357 LYS A CA 1
ATOM 2917 C C . LYS A 1 357 ? -70.820 -22.030 105.416 1.00 94.69 357 LYS A C 1
ATOM 2919 O O . LYS A 1 357 ? -71.810 -22.134 106.132 1.00 94.69 357 LYS A O 1
ATOM 2924 N N . VAL A 1 358 ? -69.861 -22.955 105.356 1.00 94.75 358 VAL A N 1
ATOM 2925 C CA . VAL A 1 358 ? -69.838 -24.157 106.199 1.00 94.75 358 VAL A CA 1
ATOM 2926 C C . VAL A 1 358 ? -69.772 -23.754 107.667 1.00 94.75 358 VAL A C 1
ATOM 2928 O O . VAL A 1 358 ? -70.606 -24.215 108.434 1.00 94.75 358 VAL A O 1
ATOM 2931 N N . SER A 1 359 ? -68.889 -22.823 108.035 1.00 93.62 359 SER A N 1
ATOM 2932 C CA . SER A 1 359 ? -68.795 -22.273 109.393 1.00 93.62 359 SER A CA 1
ATOM 2933 C C . SER A 1 359 ? -70.117 -21.638 109.852 1.00 93.62 359 SER A C 1
ATOM 2935 O O . SER A 1 359 ? -70.632 -21.955 110.921 1.00 93.62 359 SER A O 1
ATOM 2937 N N . ALA A 1 360 ? -70.752 -20.812 109.014 1.00 92.38 360 ALA A N 1
ATOM 2938 C CA . ALA A 1 360 ? -72.047 -20.204 109.318 1.00 92.38 360 ALA A CA 1
ATOM 2939 C C . ALA A 1 360 ? -73.184 -21.241 109.429 1.00 92.38 360 ALA A C 1
ATOM 2941 O O . ALA A 1 360 ? -74.094 -21.087 110.253 1.00 92.38 360 ALA A O 1
ATOM 2942 N N . ASP A 1 361 ? -73.153 -22.297 108.610 1.00 91.62 361 ASP A N 1
ATOM 2943 C CA . ASP A 1 361 ? -74.080 -23.424 108.691 1.00 91.62 361 ASP A CA 1
ATOM 2944 C C . ASP A 1 361 ? -73.838 -24.258 109.957 1.00 91.62 361 ASP A C 1
ATOM 2946 O O . ASP A 1 361 ? -74.809 -24.617 110.621 1.00 91.62 361 ASP A O 1
ATOM 2950 N N . GLU A 1 362 ? -72.587 -24.500 110.349 1.00 92.00 362 GLU A N 1
ATOM 2951 C CA . GLU A 1 362 ? -72.214 -25.139 111.614 1.00 92.00 362 GLU A CA 1
ATOM 2952 C C . GLU A 1 362 ? -72.697 -24.309 112.809 1.00 92.00 362 GLU A C 1
ATOM 2954 O O . GLU A 1 362 ? -73.397 -24.832 113.674 1.00 92.00 362 GLU A O 1
ATOM 2959 N N . GLU A 1 363 ? -72.448 -22.997 112.828 1.00 91.69 363 GLU A N 1
ATOM 2960 C CA . GLU A 1 363 ? -72.974 -22.082 113.848 1.00 91.69 363 GLU A CA 1
ATOM 2961 C C . GLU A 1 363 ? -74.508 -22.084 113.889 1.00 91.69 363 GLU A C 1
ATOM 2963 O O . GLU A 1 363 ? -75.128 -21.995 114.955 1.00 91.69 363 GLU A O 1
ATOM 2968 N N . ARG A 1 364 ? -75.166 -22.167 112.727 1.00 90.88 364 ARG A N 1
ATOM 2969 C CA . ARG A 1 364 ? -76.623 -22.303 112.643 1.00 90.88 364 ARG A CA 1
ATOM 2970 C C . ARG A 1 364 ? -77.080 -23.642 113.215 1.00 90.88 364 ARG A C 1
ATOM 2972 O O . ARG A 1 364 ? -78.047 -23.650 113.972 1.00 90.88 364 ARG A O 1
ATOM 2979 N N . VAL A 1 365 ? -76.400 -24.744 112.906 1.00 89.50 365 VAL A N 1
ATOM 2980 C CA . VAL A 1 365 ? -76.679 -26.073 113.469 1.00 89.50 365 VAL A CA 1
ATOM 2981 C C . VAL A 1 365 ? -76.492 -26.061 114.985 1.00 89.50 365 VAL A C 1
ATOM 2983 O O . VAL A 1 365 ? -77.377 -26.541 115.689 1.00 89.50 365 VAL A O 1
ATOM 2986 N N . VAL A 1 366 ? -75.429 -25.443 115.506 1.00 89.31 366 VAL A N 1
ATOM 2987 C CA . VAL A 1 366 ? -75.198 -25.267 116.950 1.00 89.31 366 VAL A CA 1
ATOM 2988 C C . VAL A 1 366 ? -76.325 -24.453 117.590 1.00 89.31 366 VAL A C 1
ATOM 2990 O O . VAL A 1 366 ? -76.879 -24.877 118.603 1.00 89.31 366 VAL A O 1
ATOM 2993 N N . ARG A 1 367 ? -76.742 -23.331 116.986 1.00 88.56 367 ARG A N 1
ATOM 2994 C CA . ARG A 1 367 ? -77.881 -22.526 117.474 1.00 88.56 367 ARG A CA 1
ATOM 2995 C C . ARG A 1 367 ? -79.194 -23.304 117.464 1.00 88.56 367 ARG A C 1
ATOM 2997 O O . ARG A 1 367 ? -79.933 -23.255 118.443 1.00 88.56 367 ARG A O 1
ATOM 3004 N N . VAL A 1 368 ? -79.488 -24.032 116.386 1.00 87.56 368 VAL A N 1
ATOM 3005 C CA . VAL A 1 368 ? -80.692 -24.871 116.275 1.00 87.56 368 VAL A CA 1
ATOM 3006 C C . VAL A 1 368 ? -80.644 -26.023 117.277 1.00 87.56 368 VAL A C 1
ATOM 3008 O O . VAL A 1 368 ? -81.660 -26.307 117.904 1.00 87.56 368 VAL A O 1
ATOM 3011 N N . SER A 1 369 ? -79.485 -26.656 117.475 1.00 86.38 369 SER A N 1
ATOM 3012 C CA . SER A 1 369 ? -79.283 -27.708 118.478 1.00 86.38 369 SER A CA 1
ATOM 3013 C C . SER A 1 369 ? -79.501 -27.172 119.887 1.00 86.38 369 SER A C 1
ATOM 3015 O O . SER A 1 369 ? -80.295 -27.733 120.630 1.00 86.38 369 SER A O 1
ATOM 3017 N N . SER A 1 370 ? -78.889 -26.036 120.227 1.00 88.19 370 SER A N 1
ATOM 3018 C CA . SER A 1 370 ? -79.073 -25.370 121.518 1.00 88.19 370 SER A CA 1
ATOM 3019 C C . SER A 1 370 ? -80.536 -24.970 121.746 1.00 88.19 370 SER A C 1
ATOM 3021 O O . SER A 1 370 ? -81.105 -25.279 122.788 1.00 88.19 370 SER A O 1
ATOM 3023 N N . ALA A 1 371 ? -81.206 -24.376 120.752 1.00 83.44 371 ALA A N 1
ATOM 3024 C CA . ALA A 1 371 ? -82.633 -24.062 120.836 1.00 83.44 371 ALA A CA 1
ATOM 3025 C C . ALA A 1 371 ? -83.499 -25.324 120.977 1.00 83.44 371 ALA A C 1
ATOM 3027 O O . ALA A 1 371 ? -84.461 -25.332 121.745 1.00 83.44 371 ALA A O 1
ATOM 3028 N N . LYS A 1 372 ? -83.151 -26.409 120.273 1.00 86.94 372 LYS A N 1
ATOM 3029 C CA . LYS A 1 372 ? -83.806 -27.715 120.399 1.00 86.94 372 LYS A CA 1
ATOM 3030 C C . LYS A 1 372 ? -83.602 -28.294 121.794 1.00 86.94 372 LYS A C 1
ATOM 3032 O O . LYS A 1 372 ? -84.562 -28.806 122.354 1.00 86.94 372 LYS A O 1
ATOM 3037 N N . GLU A 1 373 ? -82.415 -28.188 122.379 1.00 85.50 373 GLU A N 1
ATOM 3038 C CA . GLU A 1 373 ? -82.123 -28.601 123.755 1.00 85.50 373 GLU A CA 1
ATOM 3039 C C . GLU A 1 373 ? -82.892 -27.762 124.776 1.00 85.50 373 GLU A C 1
ATOM 3041 O O . GLU A 1 373 ? -83.505 -28.330 125.677 1.00 85.50 373 GLU A O 1
ATOM 3046 N N . VAL A 1 374 ? -82.946 -26.436 124.609 1.00 82.38 374 VAL A N 1
ATOM 3047 C CA . VAL A 1 374 ? -83.746 -25.534 125.454 1.00 82.38 374 VAL A CA 1
ATOM 3048 C C . VAL A 1 374 ? -85.227 -25.878 125.350 1.00 82.38 374 VAL A C 1
ATOM 3050 O O . VAL A 1 374 ? -85.874 -26.058 126.377 1.00 82.38 374 VAL A O 1
ATOM 3053 N N . MET A 1 375 ? -85.771 -26.050 124.143 1.00 77.88 375 MET A N 1
ATOM 3054 C CA . MET A 1 375 ? -87.158 -26.483 123.948 1.00 77.88 375 MET A CA 1
ATOM 3055 C C . MET A 1 375 ? -87.407 -27.879 124.502 1.00 77.88 375 MET A C 1
ATOM 3057 O O . MET A 1 375 ? -88.452 -28.110 125.092 1.00 77.88 375 MET A O 1
ATOM 3061 N N . HIS A 1 376 ? -86.476 -28.816 124.343 1.00 78.62 376 HIS A N 1
ATOM 3062 C CA . HIS A 1 376 ? -86.599 -30.154 124.908 1.00 78.62 376 HIS A CA 1
ATOM 3063 C C . HIS A 1 376 ? -86.545 -30.103 126.441 1.00 78.62 376 HIS A C 1
ATOM 3065 O O . HIS A 1 376 ? -87.248 -30.863 127.107 1.00 78.62 376 HIS A O 1
ATOM 3071 N N . SER A 1 377 ? -85.751 -29.197 127.010 1.00 77.56 377 SER A N 1
ATOM 3072 C CA . SER A 1 377 ? -85.691 -28.916 128.443 1.00 77.56 377 SER A CA 1
ATOM 3073 C C . SER A 1 377 ? -86.990 -28.270 128.931 1.00 77.56 377 SER A C 1
ATOM 3075 O O . SER A 1 377 ? -87.557 -28.728 129.918 1.00 77.56 377 SER A O 1
ATOM 3077 N N . MET A 1 378 ? -87.543 -27.306 128.186 1.00 72.69 378 MET A N 1
ATOM 3078 C CA . MET A 1 378 ? -88.868 -26.732 128.430 1.00 72.69 378 MET A CA 1
ATOM 3079 C C . MET A 1 378 ? -89.975 -27.774 128.282 1.00 72.69 378 MET A C 1
ATOM 3081 O O . MET A 1 378 ? -90.865 -27.811 129.107 1.00 72.69 378 MET A O 1
ATOM 3085 N N . LEU A 1 379 ? -89.938 -28.657 127.285 1.00 67.50 379 LEU A N 1
ATOM 3086 C CA . LEU A 1 379 ? -90.902 -29.748 127.114 1.00 67.50 379 LEU A CA 1
ATOM 3087 C C . LEU A 1 379 ? -90.796 -30.762 128.252 1.00 67.50 379 LEU A C 1
ATOM 3089 O O . LEU A 1 379 ? -91.826 -31.196 128.753 1.00 67.50 379 LEU A O 1
ATOM 3093 N N . LYS A 1 380 ? -89.579 -31.099 128.701 1.00 68.00 380 LYS A N 1
ATOM 3094 C CA . LYS A 1 380 ? -89.344 -31.934 129.891 1.00 68.00 380 LYS A CA 1
ATOM 3095 C C . LYS A 1 380 ? -89.818 -31.245 131.173 1.00 68.00 380 LYS A C 1
ATOM 3097 O O . LYS A 1 380 ? -90.363 -31.921 132.040 1.00 68.00 380 LYS A O 1
ATOM 3102 N N . SER A 1 381 ? -89.646 -29.927 131.305 1.00 58.38 381 SER A N 1
ATOM 3103 C CA . SER A 1 381 ? -90.183 -29.165 132.439 1.00 58.38 381 SER A CA 1
ATOM 3104 C C . SER A 1 381 ? -91.709 -29.045 132.363 1.00 58.38 381 SER A C 1
ATOM 3106 O O . SER A 1 381 ? -92.376 -29.171 133.383 1.00 58.38 381 SER A O 1
ATOM 3108 N N . LYS A 1 382 ? -92.280 -28.935 131.157 1.00 53.75 382 LYS A N 1
ATOM 3109 C CA . LYS A 1 382 ? -93.726 -28.911 130.895 1.00 53.75 382 LYS A CA 1
ATOM 3110 C C . LYS A 1 382 ? -94.384 -30.277 131.119 1.00 53.75 382 LYS A C 1
ATOM 3112 O O . LYS A 1 382 ? -95.472 -30.327 131.672 1.00 53.75 382 LYS A O 1
ATOM 3117 N N . HIS A 1 383 ? -93.714 -31.378 130.768 1.00 52.81 383 HIS A N 1
ATOM 3118 C CA . HIS A 1 383 ? -94.134 -32.750 131.101 1.00 52.81 383 HIS A CA 1
ATOM 3119 C C . HIS A 1 383 ? -94.074 -33.033 132.610 1.00 52.81 383 HIS A C 1
ATOM 3121 O O . HIS A 1 383 ? -94.741 -33.942 133.080 1.00 52.81 383 HIS A O 1
ATOM 3127 N N . LYS A 1 384 ? -93.307 -32.253 133.383 1.00 50.72 384 LYS A N 1
ATOM 3128 C CA . LYS A 1 384 ? -93.360 -32.263 134.853 1.00 50.72 384 LYS A CA 1
ATOM 3129 C C . LYS A 1 384 ? -94.464 -31.367 135.434 1.00 50.72 384 LYS A C 1
ATOM 3131 O O . LYS A 1 384 ? -94.654 -31.394 136.644 1.00 50.72 384 LYS A O 1
ATOM 3136 N N . ALA A 1 385 ? -95.157 -30.574 134.613 1.00 40.81 385 ALA A N 1
ATOM 3137 C CA . ALA A 1 385 ? -96.098 -29.547 135.058 1.00 40.81 385 ALA A CA 1
ATOM 3138 C C . ALA A 1 385 ? -97.564 -29.783 134.636 1.00 40.81 385 ALA A C 1
ATOM 3140 O O . ALA A 1 385 ? -98.388 -28.934 134.950 1.00 40.81 385 ALA A O 1
ATOM 3141 N N . ASP A 1 386 ? -97.906 -30.881 133.946 1.00 38.75 386 ASP A N 1
ATOM 3142 C CA . ASP A 1 386 ? -99.291 -31.243 133.565 1.00 38.75 386 ASP A CA 1
ATOM 3143 C C . ASP A 1 386 ? -100.133 -30.072 133.011 1.00 38.75 386 ASP A C 1
ATOM 3145 O O . ASP A 1 386 ? -101.288 -29.863 133.377 1.00 38.75 386 ASP A O 1
ATOM 3149 N N . VAL A 1 387 ? -99.562 -29.284 132.089 1.00 37.06 387 VAL A N 1
ATOM 3150 C CA . VAL A 1 387 ? -100.304 -28.200 131.422 1.00 37.06 387 VAL A CA 1
ATOM 3151 C C . VAL A 1 387 ? -100.565 -28.532 129.955 1.00 37.06 387 VAL A C 1
ATOM 3153 O O . VAL A 1 387 ? -99.753 -28.260 129.062 1.00 37.06 387 VAL A O 1
ATOM 3156 N N . SER A 1 388 ? -101.753 -29.101 129.740 1.00 35.66 388 SER A N 1
ATOM 3157 C CA . SER A 1 388 ? -102.469 -29.212 128.468 1.00 35.66 388 SER A CA 1
ATOM 3158 C C . SER A 1 388 ? -102.629 -27.834 127.818 1.00 35.66 388 SER A C 1
ATOM 3160 O O . SER A 1 388 ? -103.277 -26.950 128.371 1.00 35.66 388 SER A O 1
ATOM 3162 N N . PHE A 1 389 ? -102.081 -27.676 126.614 1.00 37.53 389 PHE A N 1
ATOM 3163 C CA . PHE A 1 389 ? -102.502 -26.632 125.685 1.00 37.53 389 PHE A CA 1
ATOM 3164 C C . PHE A 1 389 ? -102.764 -27.271 124.327 1.00 37.53 389 PHE A C 1
ATOM 3166 O O . PHE A 1 389 ? -101.859 -27.444 123.515 1.00 37.53 389 PHE A O 1
ATOM 3173 N N . THR A 1 390 ? -104.030 -27.616 124.125 1.00 34.66 390 THR A N 1
ATOM 3174 C CA . THR A 1 390 ? -104.731 -27.546 122.845 1.00 34.66 390 THR A CA 1
ATOM 3175 C C . THR A 1 390 ? -104.939 -26.075 122.468 1.00 34.66 390 THR A C 1
ATOM 3177 O O . THR A 1 390 ? -105.611 -25.345 123.197 1.00 34.66 390 THR A O 1
ATOM 3180 N N . PRO A 1 391 ? -104.392 -25.633 121.334 1.00 37.78 391 PRO A N 1
ATOM 3181 C CA . PRO A 1 391 ? -105.111 -24.743 120.430 1.00 37.78 391 PRO A CA 1
ATOM 3182 C C . PRO A 1 391 ? -105.215 -25.456 119.074 1.00 37.78 391 PRO A C 1
ATOM 3184 O O . PRO A 1 391 ? -104.234 -25.973 118.555 1.00 37.78 391 PRO A O 1
ATOM 3187 N N . GLY A 1 392 ? -106.392 -25.605 118.487 1.00 31.31 392 GLY A N 1
ATOM 3188 C CA . GLY A 1 392 ? -107.311 -24.504 118.238 1.00 31.31 392 GLY A CA 1
ATOM 3189 C C . GLY A 1 392 ? -107.406 -24.361 116.726 1.00 31.31 392 GLY A C 1
ATOM 3190 O O . GLY A 1 392 ? -106.701 -23.575 116.107 1.00 31.31 392 GLY A O 1
ATOM 3191 N N . GLU A 1 393 ? -108.231 -25.235 116.176 1.00 29.25 393 GLU A N 1
ATOM 3192 C CA . GLU A 1 393 ? -108.748 -25.311 114.819 1.00 29.25 393 GLU A CA 1
ATOM 3193 C C . GLU A 1 393 ? -109.432 -23.989 114.417 1.00 29.25 393 GLU A C 1
ATOM 3195 O O . GLU A 1 393 ? -110.409 -23.589 115.045 1.00 29.25 393 GLU A O 1
ATOM 3200 N N . ILE A 1 394 ? -108.934 -23.311 113.374 1.00 37.53 394 ILE A N 1
ATOM 3201 C CA . ILE A 1 394 ? -109.721 -22.366 112.563 1.00 37.53 394 ILE A CA 1
ATOM 3202 C C . ILE A 1 394 ? -109.428 -22.659 111.091 1.00 37.53 394 ILE A C 1
ATOM 3204 O O . ILE A 1 394 ? -108.320 -22.467 110.590 1.00 37.53 394 ILE A O 1
ATOM 3208 N N . LEU A 1 395 ? -110.463 -23.171 110.434 1.00 31.91 395 LEU A N 1
ATOM 3209 C CA . LEU A 1 395 ? -110.605 -23.369 109.000 1.00 31.91 395 LEU A CA 1
ATOM 3210 C C . LEU A 1 395 ? -111.022 -22.059 108.300 1.00 31.91 395 LEU A C 1
ATOM 3212 O O . LEU A 1 395 ? -111.664 -21.205 108.910 1.00 31.91 395 LEU A O 1
ATOM 3216 N N . THR A 1 396 ? -110.816 -22.051 106.975 1.00 37.12 396 THR A N 1
ATOM 3217 C CA . THR A 1 396 ? -111.520 -21.283 105.911 1.00 37.12 396 THR A CA 1
ATOM 3218 C C . THR A 1 396 ? -110.848 -19.976 105.400 1.00 37.12 396 THR A C 1
ATOM 3220 O O . THR A 1 396 ? -109.964 -19.451 106.071 1.00 37.12 396 THR A O 1
ATOM 3223 N N . PRO A 1 397 ? -111.154 -19.508 104.162 1.00 47.53 397 PRO A N 1
ATOM 3224 C CA . PRO A 1 397 ? -110.463 -19.906 102.918 1.00 47.53 397 PRO A CA 1
ATOM 3225 C C . PRO A 1 397 ? -110.210 -18.707 101.948 1.00 47.53 397 PRO A C 1
ATOM 3227 O O . PRO A 1 397 ? -110.494 -17.570 102.294 1.00 47.53 397 PRO A O 1
ATOM 3230 N N . GLU A 1 398 ? -109.751 -18.994 100.716 1.00 31.08 398 GLU A N 1
ATOM 3231 C CA . GLU A 1 398 ? -109.750 -18.102 99.522 1.00 31.08 398 GLU A CA 1
ATOM 3232 C C . GLU A 1 398 ? -108.714 -16.946 99.501 1.00 31.08 398 GLU A C 1
ATOM 3234 O O . GLU A 1 398 ? -108.404 -16.344 100.513 1.00 31.08 398 GLU A O 1
ATOM 3239 N N . GLU A 1 399 ? -108.084 -16.517 98.402 1.00 33.41 399 GLU A N 1
ATOM 3240 C CA . GLU A 1 399 ? -108.008 -16.933 97.001 1.00 33.41 399 GLU A CA 1
ATOM 3241 C C . GLU A 1 399 ? -106.829 -16.173 96.329 1.00 33.41 399 GLU A C 1
ATOM 3243 O O . GLU A 1 399 ? -106.589 -15.003 96.606 1.00 33.41 399 GLU A O 1
ATOM 3248 N N . LYS A 1 400 ? -106.140 -16.852 95.398 1.00 39.00 400 LYS A N 1
ATOM 3249 C CA . LYS A 1 400 ? -105.571 -16.350 94.120 1.00 39.00 400 LYS A CA 1
ATOM 3250 C C . LYS A 1 400 ? -104.670 -15.089 94.095 1.00 39.00 400 LYS A C 1
ATOM 3252 O O . LYS A 1 400 ? -105.135 -13.960 94.055 1.00 39.00 400 LYS A O 1
ATOM 3257 N N . SER A 1 401 ? -103.386 -15.290 93.778 1.00 38.41 401 SER A N 1
ATOM 3258 C CA . SER A 1 401 ? -102.807 -14.905 92.464 1.00 38.41 401 SER A CA 1
ATOM 3259 C C . SER A 1 401 ? -101.359 -15.418 92.357 1.00 38.41 401 SER A C 1
ATOM 3261 O O . SER A 1 401 ? -100.494 -15.121 93.168 1.00 38.41 401 SER A O 1
ATOM 3263 N N . ILE A 1 402 ? -101.146 -16.482 91.585 1.00 37.69 402 ILE A N 1
ATOM 3264 C CA . ILE A 1 402 ? -100.524 -16.455 90.249 1.00 37.69 402 ILE A CA 1
ATOM 3265 C C . ILE A 1 402 ? -99.056 -15.991 90.272 1.00 37.69 402 ILE A C 1
ATOM 3267 O O . ILE A 1 402 ? -98.729 -14.817 90.176 1.00 37.69 402 ILE A O 1
ATOM 3271 N N . LYS A 1 403 ? -98.189 -17.010 90.341 1.00 46.22 403 LYS A N 1
ATOM 3272 C CA . LYS A 1 403 ? -97.000 -17.230 89.504 1.00 46.22 403 LYS A CA 1
ATOM 3273 C C . LYS A 1 403 ? -96.509 -16.017 88.696 1.00 46.22 403 LYS A C 1
ATOM 3275 O O . LYS A 1 403 ? -97.057 -15.744 87.634 1.00 46.22 403 LYS A O 1
ATOM 3280 N N . THR A 1 404 ? -95.322 -15.521 89.032 1.00 38.25 404 THR A N 1
ATOM 3281 C CA . THR A 1 404 ? -94.297 -15.272 88.008 1.00 38.25 404 THR A CA 1
ATOM 3282 C C . THR A 1 404 ? -92.940 -15.779 88.479 1.00 38.25 404 THR A C 1
ATOM 3284 O O . THR A 1 404 ? -92.530 -15.641 89.631 1.00 38.25 404 THR A O 1
ATOM 3287 N N . LEU A 1 405 ? -92.307 -16.505 87.564 1.00 37.03 405 LEU A N 1
ATOM 3288 C CA . LEU A 1 405 ? -91.060 -17.220 87.734 1.00 37.03 405 LEU A CA 1
ATOM 3289 C C . LEU A 1 405 ? -89.887 -16.281 88.026 1.00 37.03 405 LEU A C 1
ATOM 3291 O O . LEU A 1 405 ? -89.760 -15.202 87.454 1.00 37.03 405 LEU A O 1
ATOM 3295 N N . LYS A 1 406 ? -88.962 -16.824 88.824 1.00 46.28 406 LYS A N 1
ATOM 3296 C CA . LYS A 1 406 ? -87.508 -16.736 88.643 1.00 46.28 406 LYS A CA 1
ATOM 3297 C C . LYS A 1 406 ? -87.104 -16.156 87.277 1.00 46.28 406 LYS A C 1
ATOM 3299 O O . LYS A 1 406 ? -87.164 -16.857 86.275 1.00 46.28 406 LYS A O 1
ATOM 3304 N N . TYR A 1 407 ? -86.522 -14.965 87.288 1.00 39.97 407 TYR A N 1
ATOM 3305 C CA . TYR A 1 407 ? -85.400 -14.669 86.403 1.00 39.97 407 TYR A CA 1
ATOM 3306 C C . TYR A 1 407 ? -84.173 -14.438 87.281 1.00 39.97 407 TYR A C 1
ATOM 3308 O O . TYR A 1 407 ? -83.793 -13.319 87.618 1.00 39.97 407 TYR A O 1
ATOM 3316 N N . ARG A 1 408 ? -83.561 -15.550 87.709 1.00 42.66 408 ARG A N 1
ATOM 3317 C CA . ARG A 1 408 ? -82.141 -15.529 88.050 1.00 42.66 408 ARG A CA 1
ATOM 3318 C C . ARG A 1 408 ? -81.411 -15.236 86.744 1.00 42.66 408 ARG A C 1
ATOM 3320 O O . ARG A 1 408 ? -81.484 -16.035 85.820 1.00 42.66 408 ARG A O 1
ATOM 3327 N N . ARG A 1 409 ? -80.667 -14.135 86.688 1.00 42.53 409 ARG A N 1
ATOM 3328 C CA . ARG A 1 409 ? -79.544 -14.001 85.755 1.00 42.53 409 ARG A CA 1
ATOM 3329 C C . ARG A 1 409 ? -78.412 -14.900 86.263 1.00 42.53 409 ARG A C 1
ATOM 3331 O O . ARG A 1 409 ? -77.445 -14.413 86.832 1.00 42.53 409 ARG A O 1
ATOM 3338 N N . SER A 1 410 ? -78.581 -16.219 86.186 1.00 45.66 410 SER A N 1
ATOM 3339 C CA . SER A 1 410 ? -77.462 -17.144 86.350 1.00 45.66 410 SER A CA 1
ATOM 3340 C C . SER A 1 410 ? -76.810 -17.287 84.987 1.00 45.66 410 SER A C 1
ATOM 3342 O O . SER A 1 410 ? -77.347 -17.945 84.108 1.00 45.66 410 SER A O 1
ATOM 3344 N N . SER A 1 411 ? -75.651 -16.665 84.824 1.00 60.94 411 SER A N 1
ATOM 3345 C CA . SER A 1 411 ? -74.727 -16.821 83.697 1.00 60.94 411 SER A CA 1
ATOM 3346 C C . SER A 1 411 ? -74.061 -18.208 83.653 1.00 60.94 411 SER A C 1
ATOM 3348 O O . SER A 1 411 ? -72.941 -18.338 83.172 1.00 60.94 411 SER A O 1
ATOM 3350 N N . ALA A 1 412 ? -74.715 -19.235 84.201 1.00 65.31 412 ALA A N 1
ATOM 3351 C CA . ALA A 1 412 ? -74.216 -20.600 84.250 1.00 65.31 412 ALA A CA 1
ATOM 3352 C C . ALA A 1 412 ? -75.264 -21.525 83.610 1.00 65.31 412 ALA A C 1
ATOM 3354 O O . ALA A 1 412 ? -76.408 -21.511 84.078 1.00 65.31 412 ALA A O 1
ATOM 3355 N N . PRO A 1 413 ? -74.899 -22.290 82.565 1.00 65.19 413 PRO A N 1
ATOM 3356 C CA . PRO A 1 413 ? -75.809 -23.212 81.893 1.00 65.19 413 PRO A CA 1
ATOM 3357 C C . PRO A 1 413 ? -76.290 -24.278 82.885 1.00 65.19 413 PRO A C 1
ATOM 3359 O O . PRO A 1 413 ? -75.491 -24.829 83.645 1.00 65.19 413 PRO A O 1
ATOM 3362 N N . ILE A 1 414 ? -77.600 -24.532 82.926 1.00 67.62 414 ILE A N 1
ATOM 3363 C CA . ILE A 1 414 ? -78.214 -25.473 83.886 1.00 67.62 414 ILE A CA 1
ATOM 3364 C C . ILE A 1 414 ? -78.503 -26.818 83.208 1.00 67.62 414 ILE A C 1
ATOM 3366 O O . ILE A 1 414 ? -78.624 -27.845 83.876 1.00 67.62 414 ILE A O 1
ATOM 3370 N N . THR A 1 415 ? -78.588 -26.824 81.879 1.00 70.38 415 THR A N 1
ATOM 3371 C CA . THR A 1 415 ? -78.836 -28.022 81.073 1.00 70.38 415 THR A CA 1
ATOM 3372 C C . THR A 1 415 ? -77.631 -28.370 80.204 1.00 70.38 415 THR A C 1
ATOM 3374 O O . THR A 1 415 ? -76.821 -27.509 79.860 1.00 70.38 415 THR A O 1
ATOM 3377 N N . GLN A 1 416 ? -77.497 -29.654 79.865 1.00 72.50 416 GLN A N 1
ATOM 3378 C CA . GLN A 1 416 ? -76.395 -30.160 79.043 1.00 72.50 416 GLN A CA 1
ATOM 3379 C C . GLN A 1 416 ? -76.440 -29.572 77.618 1.00 72.50 416 GLN A C 1
ATOM 3381 O O . GLN A 1 416 ? -75.401 -29.218 77.075 1.00 72.50 416 GLN A O 1
ATOM 3386 N N . GLU A 1 417 ? -77.645 -29.342 77.085 1.00 74.69 417 GLU A N 1
ATOM 3387 C CA . GLU A 1 417 ? -77.890 -28.646 75.810 1.00 74.69 417 GLU A CA 1
ATOM 3388 C C . GLU A 1 417 ? -77.463 -27.163 75.853 1.00 74.69 417 GLU A C 1
ATOM 3390 O O . GLU A 1 417 ? -76.819 -26.675 74.927 1.00 74.69 417 GLU A O 1
ATOM 3395 N N . GLU A 1 418 ? -77.744 -26.439 76.949 1.00 71.06 418 GLU A N 1
ATOM 3396 C CA . GLU A 1 418 ? -77.243 -25.065 77.141 1.00 71.06 418 GLU A CA 1
ATOM 3397 C C . GLU A 1 418 ? -75.713 -25.017 77.243 1.00 71.06 418 GLU A C 1
ATOM 3399 O O . GLU A 1 418 ? -75.094 -24.071 76.754 1.00 71.06 418 GLU A O 1
ATOM 3404 N N . ALA A 1 419 ? -75.096 -26.015 77.884 1.00 77.06 419 ALA A N 1
ATOM 3405 C CA . ALA A 1 419 ? -73.644 -26.110 77.976 1.00 77.06 419 ALA A CA 1
ATOM 3406 C C . ALA A 1 419 ? -73.010 -26.388 76.601 1.00 77.06 419 ALA A C 1
ATOM 3408 O O . ALA A 1 419 ? -71.989 -25.783 76.281 1.00 77.06 419 ALA A O 1
ATOM 3409 N N . GLU A 1 420 ? -73.633 -27.229 75.769 1.00 73.38 420 GLU A N 1
ATOM 3410 C CA . GLU A 1 420 ? -73.191 -27.489 74.392 1.00 73.38 420 GLU A CA 1
ATOM 3411 C C . GLU A 1 420 ? -73.354 -26.264 73.482 1.00 73.38 420 GLU A C 1
ATOM 3413 O O . GLU A 1 420 ? -72.425 -25.930 72.746 1.00 73.38 420 GLU A O 1
ATOM 3418 N N . LEU A 1 421 ? -74.468 -25.528 73.577 1.00 72.75 421 LEU A N 1
ATOM 3419 C CA . LEU A 1 421 ? -74.674 -24.281 72.826 1.00 72.75 421 LEU A CA 1
ATOM 3420 C C . LEU A 1 421 ? -73.696 -23.175 73.247 1.00 72.75 421 LEU A C 1
ATOM 3422 O O . LEU A 1 421 ? -73.162 -22.463 72.395 1.00 72.75 421 LEU A O 1
ATOM 3426 N N . ALA A 1 422 ? -73.410 -23.045 74.546 1.00 68.69 422 ALA A N 1
ATOM 3427 C CA . ALA A 1 422 ? -72.410 -22.101 75.043 1.00 68.69 422 ALA A CA 1
ATOM 3428 C C . ALA A 1 422 ? -70.987 -22.470 74.581 1.00 68.69 422 ALA A C 1
ATOM 3430 O O . ALA A 1 422 ? -70.193 -21.579 74.281 1.00 68.69 422 ALA A O 1
ATOM 3431 N N . TYR A 1 423 ? -70.680 -23.767 74.473 1.00 70.31 423 TYR A N 1
ATOM 3432 C CA . TYR A 1 423 ? -69.404 -24.259 73.948 1.00 70.31 423 TYR A CA 1
ATOM 3433 C C . TYR A 1 423 ? -69.279 -24.041 72.430 1.00 70.31 423 TYR A C 1
ATOM 3435 O O . TYR A 1 423 ? -68.225 -23.632 71.951 1.00 70.31 423 TYR A O 1
ATOM 3443 N N . GLN A 1 424 ? -70.364 -24.228 71.669 1.00 69.19 424 GLN A N 1
ATOM 3444 C CA . GLN A 1 424 ? -70.396 -23.950 70.226 1.00 69.19 424 GLN A CA 1
ATOM 3445 C C . GLN A 1 424 ? -70.309 -22.447 69.906 1.00 69.19 424 GLN A C 1
ATOM 3447 O O . GLN A 1 424 ? -69.758 -22.069 68.873 1.00 69.19 424 GLN A O 1
ATOM 3452 N N . GLY A 1 425 ? -70.810 -21.584 70.795 1.00 61.44 425 GLY A N 1
ATOM 3453 C CA . GLY A 1 425 ? -70.765 -20.129 70.636 1.00 61.44 425 GLY A CA 1
ATOM 3454 C C . GLY A 1 425 ? -69.433 -19.466 71.011 1.00 61.44 425 GLY A C 1
ATOM 3455 O O . GLY A 1 425 ? -69.192 -18.340 70.585 1.00 61.44 425 GLY A O 1
ATOM 3456 N N . SER A 1 426 ? -68.548 -20.119 71.777 1.00 58.66 426 SER A N 1
ATOM 3457 C CA . SER A 1 426 ? -67.348 -19.464 72.335 1.00 58.66 426 SER A CA 1
ATOM 3458 C C . SER A 1 426 ? -66.081 -19.543 71.465 1.00 58.66 426 SER A C 1
ATOM 3460 O O . SER A 1 426 ? -65.000 -19.230 71.963 1.00 58.66 426 SER A O 1
ATOM 3462 N N . GLY A 1 427 ? -66.175 -19.981 70.204 1.00 54.75 427 GLY A N 1
ATOM 3463 C CA . GLY A 1 427 ? -64.996 -20.259 69.365 1.00 54.75 427 GLY A CA 1
ATOM 3464 C C . GLY A 1 427 ? -65.040 -19.774 67.913 1.00 54.75 427 GLY A C 1
ATOM 3465 O O . GLY A 1 427 ? -64.036 -19.909 67.220 1.00 54.75 427 GLY A O 1
ATOM 3466 N N . LYS A 1 428 ? -66.147 -19.198 67.430 1.00 50.44 428 LYS A N 1
ATOM 3467 C CA . LYS A 1 428 ? -66.212 -18.614 66.078 1.00 50.44 428 LYS A CA 1
ATOM 3468 C C . LYS A 1 428 ? -65.842 -17.132 66.127 1.00 50.44 428 LYS A C 1
ATOM 3470 O O . LYS A 1 428 ? -66.705 -16.264 66.182 1.00 50.44 428 LYS A O 1
ATOM 3475 N N . LEU A 1 429 ? -64.541 -16.862 66.156 1.00 46.06 429 LEU A N 1
ATOM 3476 C CA . LEU A 1 429 ? -64.011 -15.600 65.650 1.00 46.06 429 LEU A CA 1
ATOM 3477 C C . LEU A 1 429 ? -64.052 -15.699 64.124 1.00 46.06 429 LEU A C 1
ATOM 3479 O O . LEU A 1 429 ? -63.393 -16.564 63.548 1.00 46.06 429 LEU A O 1
ATOM 3483 N N . ASP A 1 430 ? -64.876 -14.857 63.503 1.00 49.97 430 ASP A N 1
ATOM 3484 C CA . ASP A 1 430 ? -64.826 -14.570 62.072 1.00 49.97 430 ASP A CA 1
ATOM 3485 C C . ASP A 1 430 ? -63.414 -14.072 61.732 1.00 49.97 430 ASP A C 1
ATOM 3487 O O . ASP A 1 430 ? -63.108 -12.886 61.847 1.00 49.97 430 ASP A O 1
ATOM 3491 N N . ASN A 1 431 ? -62.536 -14.987 61.322 1.00 47.03 431 ASN A N 1
ATOM 3492 C CA . ASN A 1 431 ? -61.348 -14.648 60.551 1.00 47.03 431 ASN A CA 1
ATOM 3493 C C . ASN A 1 431 ? -61.812 -14.349 59.125 1.00 47.03 431 ASN A C 1
ATOM 3495 O O . ASN A 1 431 ? -61.706 -15.183 58.234 1.00 47.03 431 ASN A O 1
ATOM 3499 N N . HIS A 1 432 ? -62.379 -13.160 58.944 1.00 47.09 432 HIS A N 1
ATOM 3500 C CA . HIS A 1 432 ? -62.585 -12.560 57.636 1.00 47.09 432 HIS A CA 1
ATOM 3501 C C . HIS A 1 432 ? -61.321 -11.762 57.294 1.00 47.09 432 HIS A C 1
ATOM 3503 O O . HIS A 1 432 ? -61.275 -10.544 57.441 1.00 47.09 432 HIS A O 1
ATOM 3509 N N . VAL A 1 433 ? -60.268 -12.484 56.918 1.00 47.12 433 VAL A N 1
ATOM 3510 C CA . VAL A 1 433 ? -59.096 -11.947 56.217 1.00 47.12 433 VAL A CA 1
ATOM 3511 C C . VAL A 1 433 ? -58.789 -12.959 55.119 1.00 47.12 433 VAL A C 1
ATOM 3513 O O . VAL A 1 433 ? -57.879 -13.771 55.232 1.00 47.12 433 VAL A O 1
ATOM 3516 N N . ASP A 1 434 ? -59.653 -12.976 54.106 1.00 48.81 434 ASP A N 1
ATOM 3517 C CA . ASP A 1 434 ? -59.248 -13.458 52.792 1.00 48.81 434 ASP A CA 1
ATOM 3518 C C . ASP A 1 434 ? -58.471 -12.295 52.173 1.00 48.81 434 ASP A C 1
ATOM 3520 O O . ASP A 1 434 ? -59.038 -11.396 51.546 1.00 48.81 434 ASP A O 1
ATOM 3524 N N . ASP A 1 435 ? -57.173 -12.282 52.468 1.00 49.78 435 ASP A N 1
ATOM 3525 C CA . ASP A 1 435 ? -56.159 -11.716 51.592 1.00 49.78 435 ASP A CA 1
ATOM 3526 C C . ASP A 1 435 ? -56.212 -12.533 50.288 1.00 49.78 435 ASP A C 1
ATOM 3528 O O . ASP A 1 435 ? -55.514 -13.530 50.126 1.00 49.78 435 ASP A O 1
ATOM 3532 N N . GLU A 1 436 ? -57.113 -12.166 49.376 1.00 52.78 436 GLU A N 1
ATOM 3533 C CA . GLU A 1 436 ? -56.924 -12.490 47.965 1.00 52.78 436 GLU A CA 1
ATOM 3534 C C . GLU A 1 436 ? -55.880 -11.504 47.449 1.00 52.78 436 GLU A C 1
ATOM 3536 O O . GLU A 1 436 ? -56.107 -10.295 47.365 1.00 52.78 436 GLU A O 1
ATOM 3541 N N . ASP A 1 437 ? -54.704 -12.062 47.194 1.00 50.03 437 ASP A N 1
ATOM 3542 C CA . ASP A 1 437 ? -53.542 -11.428 46.613 1.00 50.03 437 ASP A CA 1
ATOM 3543 C C . ASP A 1 437 ? -53.913 -10.600 45.369 1.00 50.03 437 ASP A C 1
ATOM 3545 O O . ASP A 1 437 ? -53.996 -11.116 44.251 1.00 50.03 437 ASP A O 1
ATOM 3549 N N . ASP A 1 438 ? -54.029 -9.280 45.536 1.00 46.81 438 ASP A N 1
ATOM 3550 C CA . ASP A 1 438 ? -53.764 -8.323 44.464 1.00 46.81 438 ASP A CA 1
ATOM 3551 C C . ASP A 1 438 ? -52.265 -8.417 44.131 1.00 46.81 438 ASP A C 1
ATOM 3553 O O . ASP A 1 438 ? -51.431 -7.589 44.511 1.00 46.81 438 ASP A O 1
ATOM 3557 N N . PHE A 1 439 ? -51.914 -9.484 43.412 1.00 48.00 439 PHE A N 1
ATOM 3558 C CA . PHE A 1 439 ? -50.691 -9.600 42.643 1.00 48.00 439 PHE A CA 1
ATOM 3559 C C . PHE A 1 439 ? -50.711 -8.445 41.639 1.00 48.00 439 PHE A C 1
ATOM 3561 O O . PHE A 1 439 ? -51.261 -8.542 40.540 1.00 48.00 439 PHE A O 1
ATOM 3568 N N . ILE A 1 440 ? -50.103 -7.326 42.030 1.00 47.44 440 ILE A N 1
ATOM 3569 C CA . ILE A 1 440 ? -49.624 -6.304 41.110 1.00 47.44 440 ILE A CA 1
ATOM 3570 C C . ILE A 1 440 ? -48.610 -7.025 40.218 1.00 47.44 440 ILE A C 1
ATOM 3572 O O . ILE A 1 440 ? -47.420 -7.107 40.525 1.00 47.44 440 ILE A O 1
ATOM 3576 N N . LEU A 1 441 ? -49.098 -7.612 39.122 1.00 45.59 441 LEU A N 1
ATOM 3577 C CA . LEU A 1 441 ? -48.285 -7.908 37.959 1.00 45.59 441 LEU A CA 1
ATOM 3578 C C . LEU A 1 441 ? -47.699 -6.563 37.551 1.00 45.59 441 LEU A C 1
ATOM 3580 O O . LEU A 1 441 ? -48.373 -5.731 36.949 1.00 45.59 441 LEU A O 1
ATOM 3584 N N . ALA A 1 442 ? -46.456 -6.330 37.966 1.00 47.84 442 ALA A N 1
ATOM 3585 C CA . ALA A 1 442 ? -45.635 -5.294 37.389 1.00 47.84 442 ALA A CA 1
ATOM 3586 C C . ALA A 1 442 ? -45.712 -5.495 35.878 1.00 47.84 442 ALA A C 1
ATOM 3588 O O . ALA A 1 442 ? -45.282 -6.538 35.375 1.00 47.84 442 ALA A O 1
ATOM 3589 N N . ASP A 1 443 ? -46.315 -4.529 35.183 1.00 43.47 443 ASP A N 1
ATOM 3590 C CA . ASP A 1 443 ? -46.227 -4.444 33.737 1.00 43.47 443 ASP A CA 1
ATOM 3591 C C . ASP A 1 443 ? -44.759 -4.682 33.379 1.00 43.47 443 ASP A C 1
ATOM 3593 O O . ASP A 1 443 ? -43.884 -3.952 33.870 1.00 43.47 443 ASP A O 1
ATOM 3597 N N . PRO A 1 444 ? -44.443 -5.713 32.579 1.00 51.19 444 PRO A N 1
ATOM 3598 C CA . PRO A 1 444 ? -43.117 -5.841 32.043 1.00 51.19 444 PRO A CA 1
ATOM 3599 C C . PRO A 1 444 ? -42.986 -4.694 31.046 1.00 51.19 444 PRO A C 1
ATOM 3601 O O . PRO A 1 444 ? -43.273 -4.838 29.859 1.00 51.19 444 PRO A O 1
ATOM 3604 N N . ILE A 1 445 ? -42.532 -3.541 31.538 1.00 51.50 445 ILE A N 1
ATOM 3605 C CA . ILE A 1 445 ? -41.835 -2.530 30.754 1.00 51.50 445 ILE A CA 1
ATOM 3606 C C . ILE A 1 445 ? -40.533 -3.210 30.318 1.00 51.50 445 ILE A C 1
ATOM 3608 O O . ILE A 1 445 ? -39.449 -2.956 30.835 1.00 51.50 445 ILE A O 1
ATOM 3612 N N . ILE A 1 446 ? -40.662 -4.184 29.419 1.00 51.28 446 ILE A N 1
ATOM 3613 C CA . ILE A 1 446 ? -39.572 -4.652 28.591 1.00 51.28 446 ILE A CA 1
ATOM 3614 C C . ILE A 1 446 ? -39.384 -3.496 27.619 1.00 51.28 446 ILE A C 1
ATOM 3616 O O . ILE A 1 446 ? -40.299 -3.216 26.840 1.00 51.28 446 ILE A O 1
ATOM 3620 N N . PRO A 1 447 ? -38.259 -2.773 27.697 1.00 54.06 447 PRO A N 1
ATOM 3621 C CA . PRO A 1 447 ? -38.016 -1.697 26.767 1.00 54.06 447 PRO A CA 1
ATOM 3622 C C . PRO A 1 447 ? -37.982 -2.300 25.361 1.00 54.06 447 PRO A C 1
ATOM 3624 O O . PRO A 1 447 ? -37.507 -3.422 25.157 1.00 54.06 447 PRO A O 1
ATOM 3627 N N . GLU A 1 448 ? -38.422 -1.524 24.378 1.00 57.41 448 GLU A N 1
ATOM 3628 C CA . GLU A 1 448 ? -38.261 -1.787 22.939 1.00 57.41 448 GLU A CA 1
ATOM 3629 C C . GLU A 1 448 ? -36.796 -2.121 22.549 1.00 57.41 448 GLU A C 1
ATOM 3631 O O . GLU A 1 448 ? -36.535 -2.630 21.461 1.00 57.41 448 GLU A O 1
ATOM 3636 N N . SER A 1 449 ? -35.846 -1.969 23.483 1.00 58.62 449 SER A N 1
ATOM 3637 C CA . SER A 1 449 ? -34.456 -2.416 23.402 1.00 58.62 449 SER A CA 1
ATOM 3638 C C . SER A 1 449 ? -34.269 -3.903 23.115 1.00 58.62 449 SER A C 1
ATOM 3640 O O . SER A 1 449 ? -33.209 -4.270 22.625 1.00 58.62 449 SER A O 1
ATOM 3642 N N . ARG A 1 450 ? -35.240 -4.795 23.371 1.00 67.25 450 ARG A N 1
ATOM 3643 C CA . ARG A 1 450 ? -35.048 -6.213 23.007 1.00 67.25 450 ARG A CA 1
ATOM 3644 C C . ARG A 1 450 ? -34.981 -6.401 21.492 1.00 67.25 450 ARG A C 1
ATOM 3646 O O . ARG A 1 450 ? -34.194 -7.215 21.031 1.00 67.25 450 ARG A O 1
ATOM 3653 N N . GLN A 1 451 ? -35.759 -5.633 20.732 1.00 79.06 451 GLN A N 1
ATOM 3654 C CA . GLN A 1 451 ? -35.759 -5.715 19.273 1.00 79.06 451 GLN A CA 1
ATOM 3655 C C . GLN A 1 451 ? -34.497 -5.072 18.684 1.00 79.06 451 GLN A C 1
ATOM 3657 O O . GLN A 1 451 ? -33.878 -5.652 17.799 1.00 79.06 451 GLN A O 1
ATOM 3662 N N . GLU A 1 452 ? -34.057 -3.953 19.259 1.00 79.38 452 GLU A N 1
ATOM 3663 C CA . GLU A 1 452 ? -32.805 -3.273 18.900 1.00 79.38 452 GLU A CA 1
ATOM 3664 C C . GLU A 1 452 ? -31.563 -4.122 19.242 1.00 79.38 452 GLU A C 1
ATOM 3666 O O . GLU A 1 452 ? -30.626 -4.216 18.455 1.00 79.38 452 GLU A O 1
ATOM 3671 N N . ILE A 1 453 ? -31.573 -4.834 20.377 1.00 77.31 453 ILE A N 1
ATOM 3672 C CA . ILE A 1 453 ? -30.515 -5.789 20.748 1.00 77.31 453 ILE A CA 1
ATOM 3673 C C . ILE A 1 453 ? -30.516 -7.002 19.809 1.00 77.31 453 ILE A C 1
ATOM 3675 O O . ILE A 1 453 ? -29.445 -7.489 19.450 1.00 77.31 453 ILE A O 1
ATOM 3679 N N . GLU A 1 454 ? -31.685 -7.504 19.399 1.00 86.50 454 GLU A N 1
ATOM 3680 C CA . GLU A 1 454 ? -31.777 -8.611 18.438 1.00 86.50 454 GLU A CA 1
ATOM 3681 C C . GLU A 1 454 ? -31.285 -8.181 17.039 1.00 86.50 454 GLU A C 1
ATOM 3683 O O . GLU A 1 454 ? -30.623 -8.969 16.363 1.00 86.50 454 GLU A O 1
ATOM 3688 N N . GLU A 1 455 ? -31.539 -6.931 16.626 1.00 91.12 455 GLU A N 1
ATOM 3689 C CA . GLU A 1 455 ? -31.006 -6.344 15.387 1.00 91.12 455 GLU A CA 1
ATOM 3690 C C . GLU A 1 455 ? -29.484 -6.166 15.447 1.00 91.12 455 GLU A C 1
ATOM 3692 O O . GLU A 1 455 ? -28.795 -6.686 14.569 1.00 91.12 455 GLU A O 1
ATOM 3697 N N . MET A 1 456 ? -28.941 -5.572 16.517 1.00 86.00 456 MET A N 1
ATOM 3698 C CA . MET A 1 456 ? -27.486 -5.459 16.707 1.00 86.00 456 MET A CA 1
ATOM 3699 C C . MET A 1 456 ? -26.801 -6.829 16.758 1.00 86.00 456 MET A C 1
ATOM 3701 O O . MET A 1 456 ? -25.708 -7.013 16.225 1.00 86.00 456 MET A O 1
ATOM 3705 N N . ARG A 1 457 ? -27.439 -7.829 17.378 1.00 91.00 457 ARG A N 1
ATOM 3706 C CA . ARG A 1 457 ? -26.911 -9.199 17.421 1.00 91.00 457 ARG A CA 1
ATOM 3707 C C . ARG A 1 457 ? -26.890 -9.840 16.035 1.00 91.00 457 ARG A C 1
ATOM 3709 O O . ARG A 1 457 ? -25.969 -10.597 15.734 1.00 91.00 457 ARG A O 1
ATOM 3716 N N . LYS A 1 458 ? -27.898 -9.564 15.207 1.00 95.00 458 LYS A N 1
ATOM 3717 C CA . LYS A 1 458 ? -27.980 -10.069 13.835 1.00 95.00 458 LYS A CA 1
ATOM 3718 C C . LYS A 1 458 ? -26.950 -9.397 12.924 1.00 95.00 458 LYS A C 1
ATOM 3720 O O . LYS A 1 458 ? -26.368 -10.084 12.093 1.00 95.00 458 LYS A O 1
ATOM 3725 N N . GLU A 1 459 ? -26.702 -8.104 13.113 1.00 94.62 459 GLU A N 1
ATOM 3726 C CA . GLU A 1 459 ? -25.667 -7.348 12.398 1.00 94.62 459 GLU A CA 1
ATOM 3727 C C . GLU A 1 459 ? -24.260 -7.858 12.751 1.00 94.62 459 GLU A C 1
ATOM 3729 O O . GLU A 1 459 ? -23.518 -8.259 11.858 1.00 94.62 459 GLU A O 1
ATOM 3734 N N . LEU A 1 460 ? -23.949 -8.007 14.046 1.00 92.12 460 LEU A N 1
ATOM 3735 C CA . LEU A 1 460 ? -22.664 -8.550 14.515 1.00 92.12 460 LEU A CA 1
ATOM 3736 C C . LEU A 1 460 ? -22.391 -9.981 14.032 1.00 92.12 460 LEU A C 1
ATOM 3738 O O . LEU A 1 460 ? -21.259 -10.318 13.694 1.00 92.12 460 LEU A O 1
ATOM 3742 N N . LEU A 1 461 ? -23.409 -10.847 14.013 1.00 91.75 461 LEU A N 1
ATOM 3743 C CA . LEU A 1 461 ? -23.244 -12.211 13.501 1.00 91.75 461 LEU A CA 1
ATOM 3744 C C . LEU A 1 461 ? -23.073 -12.237 11.977 1.00 91.75 461 LEU A C 1
ATOM 3746 O O . LEU A 1 461 ? -22.314 -13.066 11.482 1.00 91.75 461 LEU A O 1
ATOM 3750 N N . GLY A 1 462 ? -23.726 -11.322 11.254 1.00 93.19 462 GLY A N 1
ATOM 3751 C CA . GLY A 1 462 ? -23.549 -11.172 9.810 1.00 93.19 462 GLY A CA 1
ATOM 3752 C C . GLY A 1 462 ? -22.141 -10.712 9.433 1.00 93.19 462 GLY A C 1
ATOM 3753 O O . GLY A 1 462 ? -21.561 -11.255 8.499 1.00 93.19 462 GLY A O 1
ATOM 3754 N N . GLU A 1 463 ? -21.556 -9.775 10.186 1.00 89.81 463 GLU A N 1
ATOM 3755 C CA . GLU A 1 463 ? -20.176 -9.321 9.956 1.00 89.81 463 GLU A CA 1
ATOM 3756 C C . GLU A 1 463 ? -19.151 -10.442 10.171 1.00 89.81 463 GLU A C 1
ATOM 3758 O O . GLU A 1 463 ? -18.247 -10.602 9.355 1.00 89.81 463 GLU A O 1
ATOM 3763 N N . ILE A 1 464 ? -19.320 -11.267 11.212 1.00 88.06 464 ILE A N 1
ATOM 3764 C CA . ILE A 1 464 ? -18.428 -12.411 11.470 1.00 88.06 464 ILE A CA 1
ATOM 3765 C C . ILE A 1 464 ? -18.523 -13.449 10.343 1.00 88.06 464 ILE A C 1
ATOM 3767 O O . ILE A 1 464 ? -17.505 -13.981 9.901 1.00 88.06 464 ILE A O 1
ATOM 3771 N N . GLU A 1 465 ? -19.734 -13.735 9.859 1.00 89.31 465 GLU A N 1
ATOM 3772 C CA . GLU A 1 465 ? -19.944 -14.689 8.764 1.00 89.31 465 GLU A CA 1
ATOM 3773 C C . GLU A 1 465 ? -19.338 -14.170 7.449 1.00 89.31 465 GLU A C 1
ATOM 3775 O O . GLU A 1 465 ? -18.715 -14.938 6.717 1.00 89.31 465 GLU A O 1
ATOM 3780 N N . GLN A 1 466 ? -19.417 -12.858 7.203 1.00 86.69 466 GLN A N 1
ATOM 3781 C CA . GLN A 1 466 ? -18.770 -12.201 6.067 1.00 86.69 466 GLN A CA 1
ATOM 3782 C C . GLN A 1 466 ? -17.236 -12.278 6.164 1.00 86.69 466 GLN A C 1
ATOM 3784 O O . GLN A 1 466 ? -16.591 -12.660 5.193 1.00 86.69 466 GLN A O 1
ATOM 3789 N N . THR A 1 467 ? -16.646 -12.012 7.338 1.00 85.81 467 THR A N 1
ATOM 3790 C CA . THR A 1 467 ? -15.184 -12.102 7.517 1.00 85.81 467 THR A CA 1
ATOM 3791 C C . THR A 1 467 ? -14.651 -13.523 7.358 1.00 85.81 467 THR A C 1
ATOM 3793 O O . THR A 1 467 ? -13.572 -13.710 6.811 1.00 85.81 467 THR A O 1
ATOM 3796 N N . VAL A 1 468 ? -15.414 -14.538 7.779 1.00 84.94 468 VAL A N 1
ATOM 3797 C CA . VAL A 1 468 ? -15.016 -15.944 7.606 1.00 84.94 468 VAL A CA 1
ATOM 3798 C C . VAL A 1 468 ? -15.080 -16.360 6.134 1.00 84.94 468 VAL A C 1
ATOM 3800 O O . VAL A 1 468 ? -14.285 -17.190 5.701 1.00 84.94 468 VAL A O 1
ATOM 3803 N N . LEU A 1 469 ? -16.005 -15.807 5.348 1.00 82.94 469 LEU A N 1
ATOM 3804 C CA . LEU A 1 469 ? -16.051 -16.059 3.905 1.00 82.94 469 LEU A CA 1
ATOM 3805 C C . LEU A 1 469 ? -14.878 -15.388 3.182 1.00 82.94 469 LEU A C 1
ATOM 3807 O O . LEU A 1 469 ? -14.227 -16.042 2.373 1.00 82.94 469 LEU A O 1
ATOM 3811 N N . ASP A 1 470 ? -14.555 -14.145 3.541 1.00 80.19 470 ASP A N 1
ATOM 3812 C CA . ASP A 1 470 ? -13.437 -13.415 2.937 1.00 80.19 470 ASP A CA 1
ATOM 3813 C C . ASP A 1 470 ? -12.069 -14.053 3.283 1.00 80.19 470 ASP A C 1
ATOM 3815 O O . ASP A 1 470 ? -11.175 -14.073 2.440 1.00 80.19 470 ASP A O 1
ATOM 3819 N N . GLU A 1 471 ? -11.905 -14.639 4.479 1.00 81.38 471 GLU A N 1
ATOM 3820 C CA . GLU A 1 471 ? -10.682 -15.376 4.855 1.00 81.38 471 GLU A CA 1
ATOM 3821 C C . GLU A 1 471 ? -10.535 -16.718 4.113 1.00 81.38 471 GLU A C 1
ATOM 3823 O O . GLU A 1 471 ? -9.423 -17.104 3.753 1.00 81.38 471 GLU A O 1
ATOM 3828 N N . ASN A 1 472 ? -11.636 -17.424 3.828 1.00 73.88 472 ASN A N 1
ATOM 3829 C CA . ASN A 1 472 ? -11.574 -18.692 3.088 1.00 73.88 472 ASN A CA 1
ATOM 3830 C C . ASN A 1 472 ? -11.262 -18.494 1.594 1.00 73.88 472 ASN A C 1
ATOM 3832 O O . ASN A 1 472 ? -10.640 -19.365 0.986 1.00 73.88 472 ASN A O 1
ATOM 3836 N N . ASP A 1 473 ? -11.647 -17.356 1.011 1.00 71.62 473 ASP A N 1
ATOM 3837 C CA . ASP A 1 473 ? -11.333 -17.030 -0.385 1.00 71.62 473 ASP A CA 1
ATOM 3838 C C . ASP A 1 473 ? -9.847 -16.643 -0.579 1.00 71.62 473 ASP A C 1
ATOM 3840 O O . ASP A 1 473 ? -9.308 -16.799 -1.680 1.00 71.62 473 ASP A O 1
ATOM 3844 N N . GLU A 1 474 ? -9.149 -16.182 0.470 1.00 67.94 474 GLU A N 1
ATOM 3845 C CA . GLU A 1 474 ? -7.701 -15.919 0.408 1.00 67.94 474 GLU A CA 1
ATOM 3846 C C . GLU A 1 474 ? -6.852 -17.199 0.522 1.00 67.94 474 GLU A C 1
ATOM 3848 O O . GLU A 1 474 ? -5.795 -17.288 -0.112 1.00 67.94 474 GLU A O 1
ATOM 3853 N N . ASP A 1 475 ? -7.331 -18.216 1.245 1.00 63.94 475 ASP A N 1
ATOM 3854 C CA . ASP A 1 475 ? -6.633 -19.500 1.402 1.00 63.94 475 ASP A CA 1
ATOM 3855 C C . ASP A 1 475 ? -6.764 -20.425 0.172 1.00 63.94 475 ASP A C 1
ATOM 3857 O O . ASP A 1 475 ? -5.949 -21.332 -0.003 1.00 63.94 475 ASP A O 1
ATOM 3861 N N . GLU A 1 476 ? -7.728 -20.191 -0.729 1.00 62.41 476 GLU A N 1
ATOM 3862 C CA . GLU A 1 476 ? -7.870 -20.947 -1.990 1.00 62.41 476 GLU A CA 1
ATOM 3863 C C . GLU A 1 476 ? -6.992 -20.402 -3.143 1.00 62.41 476 GLU A C 1
ATOM 3865 O O . GLU A 1 476 ? -6.957 -20.967 -4.242 1.00 62.41 476 GLU A O 1
ATOM 3870 N N . LEU A 1 477 ? -6.257 -19.308 -2.901 1.00 54.62 477 LEU A N 1
ATOM 3871 C CA . LEU A 1 477 ? -5.408 -18.613 -3.882 1.00 54.62 477 LEU A CA 1
ATOM 3872 C C . LEU A 1 477 ? -3.892 -18.761 -3.634 1.00 54.62 477 LEU A C 1
ATOM 3874 O O . LEU A 1 477 ? -3.098 -18.250 -4.437 1.00 54.62 477 LEU A O 1
ATOM 3878 N N . PHE A 1 478 ? -3.495 -19.494 -2.588 1.00 49.00 478 PHE A N 1
ATOM 3879 C CA . PHE A 1 478 ? -2.119 -19.925 -2.293 1.00 49.00 478 PHE A CA 1
ATOM 3880 C C . PHE A 1 478 ? -1.943 -21.435 -2.480 1.00 49.00 478 PHE A C 1
ATOM 3882 O O . PHE A 1 478 ? -0.819 -21.836 -2.880 1.00 49.00 478 PHE A O 1
#

Organism: Mytilus edulis (NCBI:txid6550)

Foldseek 3Di:
DDDDDDDDDDDDDDDDDDDDDDDDDDDDDDDDDDDDDDDDDDDDDDDDDDDDDDDDDDDDDDDDDDDDDDDDDDDPDDDPDDDDDDDDDDPDPDDDDDDDDDDPPPDDDDDFDWDAPDVQWTWGDDPPDTDIGGHPPPDDDDDDDDDDDDDDPVPVVVVVVVVVVVVVVVVVVVVVVVVVVVVVVVVVVVVVVVVVVVVVVVVVVVVVVVVVVVVVVVVVVVVVVVVVVVVVVVVVVVVVVVVVVVVVVVVVVVVVVVVVVVVVVVVVVVVVVVVVVVVVVVVVVVVVVVVVVVVVVVVVVVVVVVVVVVVVVVVVVVVVVVVVVVVVVVVVVVVVVVVVVVVVVVVVVVVVVVVVVVVVVVVVVVVVVVVVVVVVVVVVVVVVVPDDDDDDDDDDDDDDDDDDDDPDPPPDDPDPVSVVVVVVPPPDDPPPPPPPDPPPPPPPPPDPVVVVVVVVVVVVVVVVVVVVVVVVVVVVVD

Secondary structure (DSSP, 8-state):
--PPPPPPP-----------------------------------------------------------------------PPPP--------------PPPPTT----PPP---EEEETTEEEEEETTEEEEEE-S----PPPP-------SS-HHHHHHHHHHHHHHHHHHHHHHHHHHHHHHHHHHHHHHHHHHHHHHHHHHHHHHHHHHHHHHHHHHHHHHHHHHHHHHHHHHHHHHHHHHHHHHHHHHHHHHHHHHHHHHHHHHHHHHHHHHHHHHHHHHHHHHHHHHHHHHHHHHHHHHHHHHHHHHHHHHHHHHHHHHHHHHHHHHHHHHHHHHHHHHHHHHHHHHHHHHHHHHHHHHHHHHHHHHHHHHHHHHHHHTTT-------------------------S--SHHHHHHHHHHTS--------------------THHHHHHHHHHHHHHHHHHHHHHHHHHHT--

pLDDT: mean 71.63, std 23.95, range [29.25, 98.56]

InterPro domains:
  IPR026674 Flagellum-associated coiled-coil domain-containing protein 1 [PTHR21707] (153-415)

Radius of gyration: 96.67 Å; chains: 1; bounding box: 199×72×290 Å

Sequence (478 aa):
MTSAAVLPSIHLHNLGRSHTMYESSNRHTVLQYVTGVHISTPSSYNRSSRSSLGASSRINRPRTAAAVLTNNECDRVSQVEHEPTRRHNLENHMPLKRARPPPWQKNLDPPMVPFVCGPGYILSRSKSKFAMTIKDEFFEPPEEENARKKLDNERDLEEDHEDEMDKLRNQLEADKTQMQTAKDKDIEKMRKEIEFLQGSFASYKTTENKQTAIYELRTKFIQEKNSERINVQKDHQKNIDNLRKDHKKELDALVRRFSNVAADLERLKRTTAELKEVKSELEEVKNSYNETCKLLATTTRDLADTKVKLMSFEEQFEEKVQQVDDKYKDQINSLMTKNVELRRLYVKKCGELYDEKVSADEERVVRVSSAKEVMHSMLKSKHKADVSFTPGEILTPEEKSIKTLKYRRSSAPITQEEAELAYQGSGKLDNHVDDEDDFILADPIIPESRQEIEEMRKELLGEIEQTVLDENDEDELF